Protein 6IDX (pdb70)

B-factor: mean 27.57, std 10.74, range [12.4, 94.21]

Sequence (526 aa):
SDIVKVAIEWPGANAQLLEIDQKRPLASIIKEVCDGWSLPNPEYYTLRYADGPQLYITEQTRSDIKNGTILQLAISPSRAARQLMERTQSSNMETRLDAMKELAKLSADVTFATEFINMDGIIVLTRLVESGTKLLSHYSEMLAFTLTAFLELMDHGIVSWDMVSITFIKQIAGYVSQPMVDVSILQRSLAILESMVLNSQSLYQKIAEEITVGQLISHLQVSNQEIQTYAIALINALFLKAPEDKRQDMANAFAQKHLRSIILNHVIRGNRPIKTEMAHQLYVLQVLTFNLLEERMMTKMDPNDQAQRDIIFELRRIAFDAETEKRKAMYTKDYKMLGFTNHINPAMDFTQTPPGMLALDNMLYLAKVHQDTYIRIVLENSSREDKHECPFGRSAIELTKMLCEILQVGELPNEGRNDYHPMFFTHDRAFEELFGICIQLLNKTWKEMRATAEDFNKVMQVVREQITRALPSKPNSLDQFKSKLRSLSYSEILRLRQSERRKSRYAELDFEKIMHTRKRHQDMFQ

GO terms:
  GO:0005829 cytosol (C, IDA)
  GO:0016020 membrane (C, IDA)
  GO:0060326 cell chemotaxis (P, IMP)
  GO:0005515 protein binding (F, IPI)
  GO:0030971 receptor tyrosine kinase binding (F, IPI)
  GO:0005829 cytosol (C, TAS)

Structure (mmCIF, N/CA/C/O backbone):
data_6IDX
#
_entry.id   6IDX
#
_cell.length_a   92.869
_cell.length_b   92.869
_cell.length_c   130.762
_cell.angle_alpha   90.000
_cell.angle_beta   90.000
_cell.angle_gamma   120.000
#
_symmetry.space_group_name_H-M   'P 31 2 1'
#
loop_
_entity.id
_entity.type
_entity.pdbx_description
1 polymer 'Engulfment and cell motility protein 2'
2 polymer 'Adhesion G protein-coupled receptor B1'
3 water water
#
loop_
_atom_site.group_PDB
_atom_site.id
_atom_site.type_symbol
_atom_site.label_atom_id
_atom_site.label_alt_id
_atom_site.label_comp_id
_atom_site.label_asym_id
_atom_site.label_entity_id
_atom_site.label_seq_id
_atom_site.pdbx_PDB_ins_code
_atom_site.Cartn_x
_atom_site.Cartn_y
_atom_site.Cartn_z
_atom_site.occupancy
_atom_site.B_iso_or_equiv
_atom_site.auth_seq_id
_atom_site.auth_comp_id
_atom_site.auth_asym_id
_atom_site.auth_atom_id
_atom_site.pdbx_PDB_model_num
ATOM 1 N N . SER A 1 9 ? -41.946 66.261 0.478 1.00 58.07 5 SER A N 1
ATOM 2 C CA . SER A 1 9 ? -42.523 65.845 1.756 1.00 60.13 5 SER A CA 1
ATOM 3 C C . SER A 1 9 ? -42.523 64.325 1.938 1.00 59.61 5 SER A C 1
ATOM 4 O O . SER A 1 9 ? -42.155 63.821 3.003 1.00 61.54 5 SER A O 1
ATOM 7 N N . ASP A 1 10 ? -42.951 63.599 0.907 1.00 55.74 6 ASP A N 1
ATOM 8 C CA . ASP A 1 10 ? -42.968 62.137 0.949 1.00 53.24 6 ASP A CA 1
ATOM 9 C C . ASP A 1 10 ? -41.816 61.570 0.108 1.00 49.94 6 ASP A C 1
ATOM 10 O O . ASP A 1 10 ? -41.942 61.388 -1.109 1.00 47.52 6 ASP A O 1
ATOM 15 N N . ILE A 1 11 ? -40.698 61.290 0.775 1.00 49.29 7 ILE A N 1
ATOM 16 C CA . ILE A 1 11 ? -39.450 60.968 0.088 1.00 49.83 7 ILE A CA 1
ATOM 17 C C . ILE A 1 11 ? -38.957 59.561 0.435 1.00 49.10 7 ILE A C 1
ATOM 18 O O . ILE A 1 11 ? -39.209 59.042 1.524 1.00 49.43 7 ILE A O 1
ATOM 23 N N . VAL A 1 12 ? -38.280 58.929 -0.515 1.00 47.72 8 VAL A N 1
ATOM 24 C CA . VAL A 1 12 ? -37.588 57.679 -0.232 1.00 46.47 8 VAL A CA 1
ATOM 25 C C . VAL A 1 12 ? -36.228 57.709 -0.925 1.00 44.59 8 VAL A C 1
ATOM 26 O O . VAL A 1 12 ? -36.128 58.040 -2.119 1.00 42.22 8 VAL A O 1
ATOM 30 N N . LYS A 1 13 ? -35.187 57.405 -0.150 1.00 42.44 9 LYS A N 1
ATOM 31 C CA . LYS A 1 13 ? -33.811 57.435 -0.635 1.00 40.42 9 LYS A CA 1
ATOM 32 C C . LYS A 1 13 ? -33.443 56.071 -1.205 1.00 35.70 9 LYS A C 1
ATOM 33 O O . LYS A 1 13 ? -33.551 55.054 -0.522 1.00 33.76 9 LYS A O 1
ATOM 35 N N . VAL A 1 14 ? -33.043 56.047 -2.474 1.00 34.84 10 VAL A N 1
ATOM 36 C CA . VAL A 1 14 ? -32.682 54.789 -3.108 1.00 30.80 10 VAL A CA 1
ATOM 37 C C . VAL A 1 14 ? -31.429 54.948 -3.944 1.00 22.34 10 VAL A C 1
ATOM 38 O O . VAL A 1 14 ? -31.082 56.038 -4.372 1.00 25.77 10 VAL A O 1
ATOM 42 N N . ALA A 1 15 ? -30.782 53.831 -4.211 1.00 26.59 11 ALA A N 1
ATOM 43 C CA . ALA A 1 15 ? -29.754 53.820 -5.234 1.00 23.67 11 ALA A CA 1
ATOM 44 C C . ALA A 1 15 ? -30.293 53.018 -6.418 1.00 20.75 11 ALA A C 1
ATOM 45 O O . ALA A 1 15 ? -30.883 51.957 -6.219 1.00 25.99 11 ALA A O 1
ATOM 47 N N . ILE A 1 16 ? -30.091 53.523 -7.626 1.00 21.13 12 ILE A N 1
ATOM 48 C CA . ILE A 1 16 ? -30.529 52.805 -8.825 1.00 20.35 12 ILE A CA 1
ATOM 49 C C . ILE A 1 16 ? -29.309 52.374 -9.632 1.00 19.79 12 ILE A C 1
ATOM 50 O O . ILE A 1 16 ? -28.424 53.180 -9.913 1.00 20.87 12 ILE A O 1
ATOM 55 N N . GLU A 1 17 ? -29.253 51.082 -9.942 1.00 20.41 13 GLU A N 1
ATOM 56 C CA . GLU A 1 17 ? -28.063 50.493 -10.571 1.00 19.26 13 GLU A CA 1
ATOM 57 C C . GLU A 1 17 ? -28.348 49.974 -11.965 1.00 20.70 13 GLU A C 1
ATOM 58 O O . GLU A 1 17 ? -29.492 49.656 -12.312 1.00 20.40 13 GLU A O 1
ATOM 64 N N . TRP A 1 18 ? -27.276 49.884 -12.745 1.00 19.53 14 TRP A N 1
ATOM 65 C CA . TRP A 1 18 ? -27.344 49.464 -14.148 1.00 20.55 14 TRP A CA 1
ATOM 66 C C . TRP A 1 18 ? -26.008 48.855 -14.457 1.00 22.51 14 TRP A C 1
ATOM 67 O O . TRP A 1 18 ? -24.985 49.444 -14.101 1.00 23.06 14 TRP A O 1
ATOM 78 N N . PRO A 1 19 ? -25.994 47.662 -15.083 1.00 23.95 15 PRO A N 1
ATOM 79 C CA . PRO A 1 19 ? -24.689 47.035 -15.336 1.00 23.39 15 PRO A CA 1
ATOM 80 C C . PRO A 1 19 ? -23.777 47.934 -16.168 1.00 21.33 15 PRO A C 1
ATOM 81 O O . PRO A 1 19 ? -24.207 48.520 -17.165 1.00 22.55 15 PRO A O 1
ATOM 85 N N . GLY A 1 20 ? -22.523 48.066 -15.738 1.00 23.45 16 GLY A N 1
ATOM 86 C CA . GLY A 1 20 ? -21.561 48.895 -16.443 1.00 23.77 16 GLY A CA 1
ATOM 87 C C . GLY A 1 20 ? -21.541 50.348 -15.997 1.00 26.68 16 GLY A C 1
ATOM 88 O O . GLY A 1 20 ? -20.688 51.110 -16.415 1.00 28.13 16 GLY A O 1
ATOM 89 N N . ALA A 1 21 ? -22.481 50.725 -15.133 1.00 24.01 17 ALA A N 1
ATOM 90 C CA . ALA A 1 21 ? -22.611 52.114 -14.706 1.00 25.73 17 ALA A CA 1
ATOM 91 C C . ALA A 1 21 ? -22.399 52.227 -13.204 1.00 21.47 17 ALA A C 1
ATOM 92 O O . ALA A 1 21 ? -22.408 51.228 -12.491 1.00 21.34 17 ALA A O 1
ATOM 94 N N . ASN A 1 22 ? -22.197 53.455 -12.737 1.00 22.31 18 ASN A N 1
ATOM 95 C CA . ASN A 1 22 ? -22.230 53.736 -11.310 1.00 22.56 18 ASN A CA 1
ATOM 96 C C . ASN A 1 22 ? -23.646 54.126 -10.896 1.00 22.18 18 ASN A C 1
ATOM 97 O O . ASN A 1 22 ? -24.321 54.835 -11.651 1.00 24.03 18 ASN A O 1
ATOM 102 N N . ALA A 1 23 ? -24.057 53.692 -9.708 1.00 22.21 19 ALA A N 1
ATOM 103 C CA . ALA A 1 23 ? -25.412 53.936 -9.199 1.00 21.90 19 ALA A CA 1
ATOM 104 C C . ALA A 1 23 ? -25.750 55.419 -9.194 1.00 25.91 19 ALA A C 1
ATOM 105 O O . ALA A 1 23 ? -24.888 56.267 -8.979 1.00 23.22 19 ALA A O 1
ATOM 107 N N . GLN A 1 24 ? -27.017 55.718 -9.448 1.00 22.97 20 GLN A N 1
ATOM 108 C CA . GLN A 1 24 ? -27.528 57.055 -9.209 1.00 24.04 20 GLN A CA 1
ATOM 109 C C . GLN A 1 24 ? -28.223 57.017 -7.848 1.00 24.05 20 GLN A C 1
ATOM 110 O O . GLN A 1 24 ? -28.941 56.067 -7.521 1.00 22.91 20 GLN A O 1
ATOM 116 N N . LEU A 1 25 ? -27.971 58.040 -7.039 1.00 27.38 21 LEU A N 1
ATOM 117 C CA . LEU A 1 25 ? -28.617 58.157 -5.745 1.00 29.27 21 LEU A CA 1
ATOM 118 C C . LEU A 1 25 ? -29.729 59.175 -5.879 1.00 28.96 21 LEU A C 1
ATOM 119 O O . LEU A 1 25 ? -29.479 60.329 -6.212 1.00 30.28 21 LEU A O 1
ATOM 124 N N . LEU A 1 26 ? -30.959 58.726 -5.655 1.00 33.76 22 LEU A N 1
ATOM 125 C CA . LEU A 1 26 ? -32.128 59.572 -5.854 1.00 35.61 22 LEU A CA 1
ATOM 126 C C . LEU A 1 26 ? -32.908 59.713 -4.573 1.00 31.69 22 LEU A C 1
ATOM 127 O O . LEU A 1 26 ? -32.977 58.785 -3.772 1.00 30.32 22 LEU A O 1
ATOM 132 N N . GLU A 1 27 ? -33.476 60.899 -4.367 1.00 35.82 23 GLU A N 1
ATOM 133 C CA . GLU A 1 27 ? -34.493 61.057 -3.340 1.00 39.16 23 GLU A CA 1
ATOM 134 C C . GLU A 1 27 ? -35.819 61.088 -4.076 1.00 36.04 23 GLU A C 1
ATOM 135 O O . GLU A 1 27 ? -36.198 62.099 -4.662 1.00 37.75 23 GLU A O 1
ATOM 141 N N . ILE A 1 28 ? -36.487 59.946 -4.101 1.00 35.49 24 ILE A N 1
ATOM 142 C CA . ILE A 1 28 ? -37.684 59.803 -4.903 1.00 36.23 24 ILE A CA 1
ATOM 143 C C . ILE A 1 28 ? -38.895 60.434 -4.214 1.00 36.74 24 ILE A C 1
ATOM 144 O O . ILE A 1 28 ? -39.319 59.993 -3.136 1.00 34.67 24 ILE A O 1
ATOM 149 N N . ASP A 1 29 ? -39.413 61.490 -4.838 1.00 40.26 25 ASP A N 1
ATOM 150 C CA . ASP A 1 29 ? -40.686 62.079 -4.452 1.00 45.53 25 ASP A CA 1
ATOM 151 C C . ASP A 1 29 ? -41.776 61.094 -4.837 1.00 43.24 25 ASP A C 1
ATOM 152 O O . ASP A 1 29 ? -41.990 60.844 -6.022 1.00 42.41 25 ASP A O 1
ATOM 157 N N . GLN A 1 30 ? -42.471 60.543 -3.849 1.00 43.33 26 GLN A N 1
ATOM 158 C CA . GLN A 1 30 ? -43.470 59.521 -4.144 1.00 44.39 26 GLN A CA 1
ATOM 159 C C . GLN A 1 30 ? -44.709 60.088 -4.852 1.00 44.49 26 GLN A C 1
ATOM 160 O O . GLN A 1 30 ? -45.597 59.332 -5.246 1.00 44.39 26 GLN A O 1
ATOM 166 N N . LYS A 1 31 ? -44.749 61.406 -5.028 1.00 45.98 27 LYS A N 1
ATOM 167 C CA . LYS A 1 31 ? -45.777 62.043 -5.841 1.00 47.67 27 LYS A CA 1
ATOM 168 C C . LYS A 1 31 ? -45.409 62.037 -7.334 1.00 49.68 27 LYS A C 1
ATOM 169 O O . LYS A 1 31 ? -46.283 62.182 -8.190 1.00 51.77 27 LYS A O 1
ATOM 171 N N . ARG A 1 32 ? -44.122 61.878 -7.641 1.00 44.99 28 ARG A N 1
ATOM 172 C CA . ARG A 1 32 ? -43.659 61.869 -9.032 1.00 41.72 28 ARG A CA 1
ATOM 173 C C . ARG A 1 32 ? -44.005 60.549 -9.701 1.00 33.75 28 ARG A C 1
ATOM 174 O O . ARG A 1 32 ? -43.769 59.500 -9.134 1.00 33.40 28 ARG A O 1
ATOM 182 N N . PRO A 1 33 ? -44.560 60.597 -10.917 1.00 32.14 29 PRO A N 1
ATOM 183 C CA . PRO A 1 33 ? -44.780 59.352 -11.662 1.00 28.78 29 PRO A CA 1
ATOM 184 C C . PRO A 1 33 ? -43.481 58.560 -11.841 1.00 27.74 29 PRO A C 1
ATOM 185 O O . PRO A 1 33 ? -42.414 59.160 -11.994 1.00 26.97 29 PRO A O 1
ATOM 189 N N . LEU A 1 34 ? -43.569 57.236 -11.810 1.00 24.88 30 LEU A N 1
ATOM 190 C CA . LEU A 1 34 ? -42.384 56.410 -12.037 1.00 25.27 30 LEU A CA 1
ATOM 191 C C . LEU A 1 34 ? -41.757 56.721 -13.392 1.00 26.39 30 LEU A C 1
ATOM 192 O O . LEU A 1 34 ? -40.532 56.702 -13.537 1.00 24.48 30 LEU A O 1
ATOM 197 N N . ALA A 1 35 ? -42.593 57.024 -14.386 1.00 25.70 31 ALA A N 1
ATOM 198 C CA . ALA A 1 35 ? -42.082 57.341 -15.722 1.00 27.46 31 ALA A CA 1
ATOM 199 C C . ALA A 1 35 ? -41.126 58.533 -15.692 1.00 27.64 31 ALA A C 1
ATOM 200 O O . ALA A 1 35 ? -40.148 58.577 -16.446 1.00 26.45 31 ALA A O 1
ATOM 202 N N . SER A 1 36 ? -41.410 59.511 -14.837 1.00 27.93 32 SER A N 1
ATOM 203 C CA . SER A 1 36 ? -40.555 60.688 -14.740 1.00 28.67 32 SER A CA 1
ATOM 204 C C . SER A 1 36 ? -39.204 60.346 -14.113 1.00 28.12 32 SER A C 1
ATOM 205 O O . SER A 1 36 ? -38.151 60.842 -14.543 1.00 27.84 32 SER A O 1
ATOM 208 N N . ILE A 1 37 ? -39.260 59.500 -13.091 1.00 24.69 33 ILE A N 1
ATOM 209 C CA . ILE A 1 37 ? -38.076 59.025 -12.388 1.00 25.42 33 ILE A CA 1
ATOM 210 C C . ILE A 1 37 ? -37.200 58.243 -13.356 1.00 27.15 33 ILE A C 1
ATOM 211 O O . ILE A 1 37 ? -35.985 58.458 -13.432 1.00 25.50 33 ILE A O 1
ATOM 216 N N . ILE A 1 38 ? -37.827 57.335 -14.100 1.00 24.78 34 ILE A N 1
ATOM 217 C CA . ILE A 1 38 ? -37.103 56.488 -15.041 1.00 22.60 34 ILE A CA 1
ATOM 218 C C . ILE A 1 38 ? -36.481 57.328 -16.164 1.00 23.62 34 ILE A C 1
ATOM 219 O O . ILE A 1 38 ? -35.356 57.053 -16.604 1.00 22.29 34 ILE A O 1
ATOM 224 N N . LYS A 1 39 ? -37.181 58.366 -16.629 1.00 23.80 35 LYS A N 1
ATOM 225 C CA . LYS A 1 39 ? -36.575 59.216 -17.654 1.00 26.21 35 LYS A CA 1
ATOM 226 C C . LYS A 1 39 ? -35.346 59.937 -17.096 1.00 24.49 35 LYS A C 1
ATOM 227 O O . LYS A 1 39 ? -34.343 60.107 -17.796 1.00 25.75 35 LYS A O 1
ATOM 233 N N . GLU A 1 40 ? -35.422 60.345 -15.836 1.00 24.75 36 GLU A N 1
ATOM 234 C CA . GLU A 1 40 ? -34.292 61.004 -15.197 1.00 28.16 36 GLU A CA 1
ATOM 235 C C . GLU A 1 40 ? -33.092 60.073 -15.175 1.00 26.57 36 GLU A C 1
ATOM 236 O O . GLU A 1 40 ? -31.974 60.457 -15.533 1.00 25.75 36 GLU A O 1
ATOM 242 N N . VAL A 1 41 ? -33.350 58.839 -14.765 1.00 24.09 37 VAL A N 1
ATOM 243 C CA . VAL A 1 41 ? -32.305 57.849 -14.601 1.00 25.24 37 VAL A CA 1
ATOM 244 C C . VAL A 1 41 ? -31.662 57.510 -15.942 1.00 24.42 37 VAL A C 1
ATOM 245 O O . VAL A 1 41 ? -30.429 57.488 -16.076 1.00 23.22 37 VAL A O 1
ATOM 249 N N . CYS A 1 42 ? -32.504 57.264 -16.940 1.00 23.01 38 CYS A N 1
ATOM 250 C CA . CYS A 1 42 ? -32.011 56.997 -18.294 1.00 22.48 38 CYS A CA 1
ATOM 251 C C . CYS A 1 42 ? -31.169 58.149 -18.846 1.00 24.89 38 CYS A C 1
ATOM 252 O O . CYS A 1 42 ? -30.108 57.921 -19.429 1.00 26.73 38 CYS A 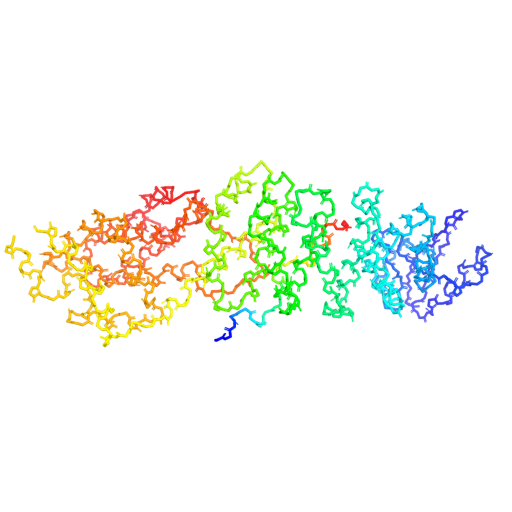O 1
ATOM 255 N N . ASP A 1 43 ? -31.635 59.380 -18.657 1.00 26.51 39 ASP A N 1
ATOM 256 C CA . ASP A 1 43 ? -30.888 60.551 -19.105 1.00 27.95 39 ASP A CA 1
ATOM 257 C C . ASP A 1 43 ? -29.516 60.586 -18.423 1.00 28.18 39 ASP A C 1
ATOM 258 O O . ASP A 1 43 ? -28.508 60.918 -19.060 1.00 29.62 39 ASP A O 1
ATOM 263 N N . GLY A 1 44 ? -29.484 60.227 -17.141 1.00 27.44 40 GLY A N 1
ATOM 264 C CA . GLY A 1 44 ? -28.249 60.196 -16.371 1.00 30.05 40 GLY A CA 1
ATOM 265 C C . GLY A 1 44 ? -27.199 59.267 -16.965 1.00 29.37 40 GLY A C 1
ATOM 266 O O . GLY A 1 44 ? -25.991 59.523 -16.886 1.00 29.45 40 GLY A O 1
ATOM 267 N N . TRP A 1 45 ? -27.666 58.190 -17.582 1.00 25.23 41 TRP A N 1
ATOM 268 C CA . TRP A 1 45 ? -26.777 57.211 -18.207 1.00 24.97 41 TRP A CA 1
ATOM 269 C C . TRP A 1 45 ? -26.821 57.246 -19.734 1.00 27.82 41 TRP A C 1
ATOM 270 O O . TRP A 1 45 ? -26.383 56.296 -20.385 1.00 32.80 41 TRP A O 1
ATOM 281 N N . SER A 1 46 ? -27.340 58.339 -20.292 1.00 25.90 42 SER A N 1
ATOM 282 C CA . SER A 1 46 ? -27.413 58.529 -21.745 1.00 27.57 42 SER A CA 1
ATOM 283 C C . SER A 1 46 ? -28.114 57.371 -22.453 1.00 29.47 42 SER A C 1
ATOM 284 O O . SER A 1 46 ? -27.720 56.971 -23.543 1.00 29.49 42 SER A O 1
ATOM 287 N N . LEU A 1 47 ? -29.157 56.827 -21.825 1.00 28.08 43 LEU A N 1
ATOM 288 C CA . LEU A 1 47 ? -29.960 55.771 -22.443 1.00 25.74 43 LEU A CA 1
ATOM 289 C C . LEU A 1 47 ? -31.197 56.349 -23.100 1.00 26.35 43 LEU A C 1
ATOM 290 O O . LEU A 1 47 ? -32.018 56.955 -22.429 1.00 26.78 43 LEU A O 1
ATOM 295 N N . PRO A 1 48 ? -31.341 56.164 -24.425 1.00 27.81 44 PRO A N 1
ATOM 296 C CA . PRO A 1 48 ? -32.557 56.636 -25.092 1.00 27.82 44 PRO A CA 1
ATOM 297 C C . PRO A 1 48 ? -33.759 55.734 -24.761 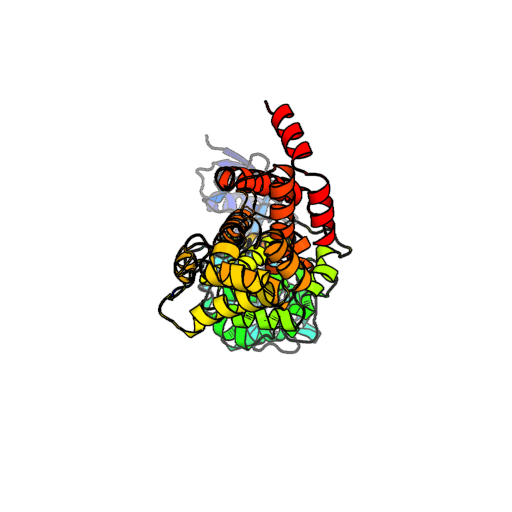1.00 25.76 44 PRO A C 1
ATOM 298 O O . PRO A 1 48 ? -33.573 54.640 -24.220 1.00 27.74 44 PRO A O 1
ATOM 302 N N . ASN A 1 49 ? -34.959 56.198 -25.096 1.00 27.12 45 ASN A N 1
ATOM 303 C CA . ASN A 1 49 ? -36.194 55.417 -24.951 1.00 27.11 45 ASN A CA 1
ATOM 304 C C . ASN A 1 49 ? -36.497 54.952 -23.514 1.00 25.56 45 ASN A C 1
ATOM 305 O O . ASN A 1 49 ? -36.634 53.754 -23.272 1.00 22.48 45 ASN A O 1
ATOM 310 N N . PRO A 1 50 ? -36.630 55.905 -22.576 1.00 25.27 46 PRO A N 1
ATOM 311 C CA . PRO A 1 50 ? -36.898 55.530 -21.180 1.00 22.96 46 PRO A CA 1
ATOM 312 C C . PRO A 1 50 ? -38.186 54.711 -21.031 1.00 22.51 46 PRO A C 1
ATOM 313 O O . PRO A 1 50 ? -38.273 53.878 -20.136 1.00 23.69 46 PRO A O 1
ATOM 317 N N . GLU A 1 51 ? -39.141 54.902 -21.943 1.00 23.72 47 GLU A N 1
ATOM 318 C CA . GLU A 1 51 ? -40.379 54.125 -21.902 1.00 26.03 47 GLU A CA 1
ATOM 319 C C . GLU A 1 51 ? -40.146 52.619 -22.087 1.00 24.93 47 GLU A C 1
ATOM 320 O O . GLU A 1 51 ? -41.044 51.808 -21.808 1.00 24.79 47 GLU A O 1
ATOM 326 N N . TYR A 1 52 ? -38.941 52.233 -22.525 1.00 24.12 48 TYR A N 1
ATOM 327 C CA . TYR A 1 52 ? -38.560 50.822 -22.661 1.00 21.84 48 TYR A CA 1
ATOM 328 C C . TYR A 1 52 ? -38.143 50.175 -21.326 1.00 20.65 48 TYR A C 1
ATOM 329 O O . TYR A 1 52 ? -37.902 48.957 -21.244 1.00 21.10 48 TYR A O 1
ATOM 338 N N . TYR A 1 53 ? -38.049 50.996 -20.284 1.00 22.53 49 TYR A N 1
ATOM 339 C CA . TYR A 1 53 ? -37.488 50.533 -19.018 1.00 17.68 49 TYR A CA 1
ATOM 340 C C . TYR A 1 53 ? -38.424 50.678 -17.844 1.00 18.17 49 TYR A C 1
ATOM 341 O O . TYR A 1 53 ? -39.400 51.434 -17.886 1.00 19.45 49 TYR A O 1
ATOM 350 N N . THR A 1 54 ? -38.086 49.976 -16.772 1.00 19.81 50 THR A N 1
ATOM 351 C CA . THR A 1 54 ? -38.827 50.058 -15.531 1.00 19.29 50 THR A CA 1
ATOM 352 C C . THR A 1 54 ? -37.843 49.870 -14.382 1.00 20.71 50 THR A C 1
ATOM 353 O O . THR A 1 54 ? -36.665 49.607 -14.614 1.00 23.28 50 THR A O 1
ATOM 357 N N . LEU A 1 55 ? -38.305 50.032 -13.153 1.00 17.00 51 LEU A N 1
ATOM 358 C CA . LEU A 1 55 ? -37.441 49.757 -12.006 1.00 17.02 51 LEU A CA 1
ATOM 359 C C . LEU A 1 55 ? -37.812 48.410 -11.407 1.00 16.58 51 LEU A C 1
ATOM 360 O O . LEU A 1 55 ? -38.963 47.996 -11.481 1.00 19.39 51 LEU A O 1
ATOM 365 N N . ARG A 1 56 ? -36.849 47.714 -10.807 1.00 16.47 52 ARG A N 1
ATOM 366 C CA . ARG A 1 56 ? -37.144 46.498 -10.068 1.00 17.09 52 ARG A CA 1
ATOM 367 C C . ARG A 1 56 ? -36.237 46.473 -8.840 1.00 20.11 52 ARG A C 1
ATOM 368 O O . ARG A 1 56 ? -35.235 47.195 -8.812 1.00 21.67 52 ARG A O 1
ATOM 376 N N . TYR A 1 57 ? -36.603 45.694 -7.826 1.00 23.12 53 TYR A N 1
ATOM 377 C CA . TYR A 1 57 ? -35.715 45.516 -6.676 1.00 26.29 53 TYR A CA 1
ATOM 378 C C . TYR A 1 57 ? -34.435 44.833 -7.139 1.00 28.13 53 TYR A C 1
ATOM 379 O O . TYR A 1 57 ? -34.494 43.949 -7.992 1.00 24.77 53 TYR A O 1
ATOM 388 N N . ALA A 1 58 ? -33.284 45.261 -6.607 1.00 29.28 54 ALA A N 1
ATOM 389 C CA . ALA A 1 58 ? -32.020 44.559 -6.868 1.00 28.64 54 ALA A CA 1
ATOM 390 C C . ALA A 1 58 ? -31.933 43.253 -6.082 1.00 33.99 54 ALA A C 1
ATOM 391 O O . ALA A 1 58 ? -31.368 42.270 -6.569 1.00 35.02 54 ALA A O 1
ATOM 393 N N . ASP A 1 59 ? -32.484 43.251 -4.867 1.00 35.55 55 ASP A N 1
ATOM 394 C CA . ASP A 1 59 ? -32.371 42.107 -3.958 1.00 41.61 55 ASP A CA 1
ATOM 395 C C . ASP A 1 59 ? -33.586 41.194 -4.003 1.00 41.80 55 ASP A C 1
ATOM 396 O O . ASP A 1 59 ? -34.585 41.510 -4.641 1.00 37.40 55 ASP A O 1
ATOM 401 N N . GLY A 1 60 ? -33.501 40.074 -3.286 1.00 43.64 56 GLY A N 1
ATOM 402 C CA . GLY A 1 60 ? -34.622 39.165 -3.137 1.00 43.18 56 GLY A CA 1
ATOM 403 C C . GLY A 1 60 ? -35.082 38.634 -4.476 1.00 43.12 56 GLY A C 1
ATOM 404 O O . GLY A 1 60 ? -34.264 38.392 -5.361 1.00 41.41 56 GLY A O 1
ATOM 405 N N . PRO A 1 61 ? -36.404 38.463 -4.639 1.00 45.94 57 PRO A N 1
ATOM 406 C CA . PRO A 1 61 ? -36.974 38.007 -5.912 1.00 44.61 57 PRO A CA 1
ATOM 407 C C . PRO A 1 61 ? -37.006 39.100 -6.990 1.00 42.97 57 PRO A C 1
ATOM 408 O O . PRO A 1 61 ? -37.582 38.869 -8.051 1.00 44.73 57 PRO A O 1
ATOM 412 N N . GLN A 1 62 ? -36.408 40.261 -6.720 1.00 40.54 58 GLN A N 1
ATOM 413 C CA . GLN A 1 62 ? -36.203 41.289 -7.757 1.00 37.08 58 GLN A CA 1
ATOM 414 C C . GLN A 1 62 ? -37.478 41.714 -8.493 1.00 31.56 58 GLN A C 1
ATOM 415 O O . GLN A 1 62 ? -37.490 41.848 -9.731 1.00 29.41 58 GLN A O 1
ATOM 421 N N . LEU A 1 63 ? -38.545 41.931 -7.737 1.00 28.10 59 LEU A N 1
ATOM 422 C CA . LEU A 1 63 ? -39.839 42.243 -8.341 1.00 24.69 59 LEU A CA 1
ATOM 423 C C . LEU A 1 63 ? -39.840 43.579 -9.067 1.00 20.27 59 LEU A C 1
ATOM 424 O O . LEU A 1 63 ? -39.160 44.528 -8.667 1.00 22.30 59 LEU A O 1
ATOM 429 N N . TYR A 1 64 ? -40.659 43.663 -10.106 1.00 18.26 60 TYR A N 1
ATOM 430 C CA . TYR A 1 64 ? -40.900 44.939 -10.768 1.00 19.57 60 TYR A CA 1
ATOM 431 C C . TYR A 1 64 ? -41.628 45.938 -9.858 1.00 21.14 60 TYR A C 1
ATOM 432 O O . TYR A 1 64 ? -42.607 45.595 -9.195 1.00 22.58 60 TYR A O 1
ATOM 441 N N . ILE A 1 65 ? -41.168 47.180 -9.870 1.00 19.27 61 ILE A N 1
ATOM 442 C CA . ILE A 1 65 ? -41.822 48.259 -9.139 1.00 18.70 61 ILE A CA 1
ATOM 443 C C . ILE A 1 65 ? -42.998 48.840 -9.923 1.00 19.62 61 ILE A C 1
ATOM 444 O O . ILE A 1 65 ? -42.833 49.273 -11.069 1.00 20.93 61 ILE A O 1
ATOM 449 N N . THR A 1 66 ? -44.181 48.853 -9.310 1.00 19.34 62 THR A N 1
ATOM 450 C CA . THR A 1 66 ? -45.319 49.544 -9.905 1.00 22.49 62 THR A CA 1
ATOM 451 C C . THR A 1 66 ? -45.758 50.707 -9.035 1.00 24.15 62 THR A C 1
ATOM 452 O O . THR A 1 66 ? -45.261 50.884 -7.922 1.00 24.31 62 THR A O 1
ATOM 456 N N . GLU A 1 67 ? -46.703 51.487 -9.543 1.00 22.77 63 GLU A N 1
ATOM 457 C CA . GLU A 1 67 ? -47.197 52.642 -8.801 1.00 26.41 63 GLU A CA 1
ATOM 458 C C . GLU A 1 67 ? -47.824 52.192 -7.492 1.00 29.60 63 GLU A C 1
ATOM 459 O O . GLU A 1 67 ? -47.990 52.996 -6.575 1.00 35.86 63 GLU A O 1
ATOM 465 N N . GLN A 1 68 ? -48.153 50.905 -7.395 1.00 29.52 64 GLN A N 1
ATOM 466 C CA . GLN A 1 68 ? -48.563 50.299 -6.131 1.00 37.35 64 GLN A CA 1
ATOM 467 C C . GLN A 1 68 ? -47.372 50.010 -5.208 1.00 39.26 64 GLN A C 1
ATOM 468 O O . GLN A 1 68 ? -47.224 50.627 -4.148 1.00 41.69 64 GLN A O 1
ATOM 474 N N . THR A 1 69 ? -46.525 49.077 -5.624 1.00 34.85 65 THR A N 1
ATOM 475 C CA . THR A 1 69 ? -45.490 48.537 -4.746 1.00 32.64 65 THR A CA 1
ATOM 476 C C . THR A 1 69 ? -44.372 49.526 -4.422 1.00 30.04 65 THR A C 1
ATOM 477 O O . THR A 1 69 ? -43.575 49.280 -3.513 1.00 34.76 65 THR A O 1
ATOM 481 N N . ARG A 1 70 ? -44.297 50.632 -5.155 1.00 27.01 66 ARG A N 1
ATOM 482 C CA . ARG A 1 70 ? -43.295 51.657 -4.842 1.00 26.17 66 ARG A CA 1
ATOM 483 C C . ARG A 1 70 ? -43.462 52.160 -3.412 1.00 31.26 66 ARG A C 1
ATOM 484 O O . ARG A 1 70 ? -42.502 52.612 -2.792 1.00 29.02 66 ARG A O 1
ATOM 492 N N . SER A 1 71 ? -44.688 52.079 -2.897 1.00 34.76 67 SER A N 1
ATOM 493 C CA . SER A 1 71 ? -44.978 52.514 -1.540 1.00 38.05 67 SER A CA 1
ATOM 494 C C . SER A 1 71 ? -44.247 51.673 -0.492 1.00 38.91 67 SER A C 1
ATOM 495 O O . SER A 1 71 ? -44.047 52.120 0.631 1.00 42.70 67 SER A O 1
ATOM 498 N N . ASP A 1 72 ? -43.845 50.466 -0.862 1.00 38.54 68 ASP A N 1
ATOM 499 C CA . ASP A 1 72 ? -43.196 49.551 0.078 1.00 42.62 68 ASP A CA 1
ATOM 500 C C . ASP A 1 72 ? -41.679 49.718 0.124 1.00 39.70 68 ASP A C 1
ATOM 501 O O . ASP A 1 72 ? -41.019 49.142 0.981 1.00 39.21 68 ASP A O 1
ATOM 506 N N . ILE A 1 73 ? -41.134 50.495 -0.805 1.00 34.47 69 ILE A N 1
ATOM 507 C CA . ILE A 1 73 ? -39.699 50.731 -0.872 1.00 32.54 69 ILE A CA 1
ATOM 508 C C . ILE A 1 73 ? -39.171 51.428 0.382 1.00 33.65 69 ILE A C 1
ATOM 509 O O . ILE A 1 73 ? -39.618 52.522 0.715 1.00 32.27 69 ILE A O 1
ATOM 514 N N . LYS A 1 74 ? -38.210 50.792 1.047 1.00 38.59 70 LYS A N 1
ATOM 515 C CA . LYS A 1 74 ? -37.592 51.344 2.255 1.00 41.10 70 LYS A CA 1
ATOM 516 C C . LYS A 1 74 ? -36.369 52.197 1.925 1.00 41.39 70 LYS A C 1
ATOM 517 O O . LYS A 1 74 ? -35.699 51.963 0.917 1.00 42.88 70 LYS A O 1
ATOM 523 N N . ASN A 1 75 ? -36.085 53.192 2.763 1.00 39.63 71 ASN A N 1
ATOM 524 C CA . ASN A 1 75 ? -34.902 54.033 2.580 1.00 36.66 71 ASN A CA 1
ATOM 525 C C . ASN A 1 75 ? -33.624 53.193 2.475 1.00 35.99 71 ASN A C 1
ATOM 526 O O . ASN A 1 75 ? -33.457 52.215 3.206 1.00 37.06 71 ASN A O 1
ATOM 531 N N . GLY A 1 76 ? -32.752 53.555 1.534 1.00 36.78 72 GLY A N 1
ATOM 532 C CA . GLY A 1 76 ? -31.516 52.821 1.310 1.00 38.52 72 GLY A CA 1
ATOM 533 C C . GLY A 1 76 ? -31.626 51.601 0.404 1.00 37.88 72 GLY A C 1
ATOM 534 O O . GLY A 1 76 ? -30.642 50.894 0.175 1.00 38.56 72 GLY A O 1
ATOM 535 N N . THR A 1 77 ? -32.822 51.340 -0.116 1.00 31.96 73 THR A N 1
ATOM 536 C CA . THR A 1 77 ? -33.016 50.211 -1.014 1.00 28.48 73 THR A CA 1
ATOM 537 C C . THR A 1 77 ? -32.189 50.390 -2.279 1.00 23.00 73 THR A C 1
ATOM 538 O O . THR A 1 77 ? -32.049 51.510 -2.775 1.00 24.84 73 THR A O 1
ATOM 542 N N . ILE A 1 78 ? -31.626 49.294 -2.780 1.00 21.65 74 ILE A N 1
ATOM 543 C CA . ILE A 1 78 ? -30.958 49.320 -4.082 1.00 20.38 74 ILE A CA 1
ATOM 544 C C . ILE A 1 78 ? -31.931 48.766 -5.109 1.00 18.87 74 ILE A C 1
ATOM 545 O O . ILE A 1 78 ? -32.429 47.640 -4.956 1.00 22.78 74 ILE A O 1
ATOM 550 N N . LEU A 1 79 ? -32.201 49.571 -6.131 1.00 21.20 75 LEU A N 1
ATOM 551 C CA . LEU A 1 79 ? -33.072 49.167 -7.237 1.00 21.54 75 LEU A CA 1
ATOM 552 C C . LEU A 1 79 ? -32.245 48.992 -8.482 1.00 22.38 75 LEU A C 1
ATOM 553 O O . LEU A 1 79 ? -31.142 49.505 -8.570 1.00 22.10 75 LEU A O 1
ATOM 558 N N . GLN A 1 80 ? -32.801 48.308 -9.467 1.00 18.36 76 GLN A N 1
ATOM 559 C CA . GLN A 1 80 ? -32.120 48.217 -10.740 1.00 18.27 76 GLN A CA 1
ATOM 560 C C . GLN A 1 80 ? -33.010 48.745 -11.827 1.00 18.71 76 GLN A C 1
ATOM 561 O O . GLN A 1 80 ? -34.216 48.519 -11.803 1.00 21.11 76 GLN A O 1
ATOM 567 N N . LEU A 1 81 ? -32.415 49.449 -12.775 1.00 17.39 77 LEU A N 1
ATOM 568 C CA . LEU A 1 81 ? -33.095 49.738 -14.024 1.00 17.23 77 LEU A CA 1
ATOM 569 C C . LEU A 1 81 ? -33.159 48.442 -14.840 1.00 22.92 77 LEU A C 1
ATOM 570 O O . LEU A 1 81 ? -32.183 47.676 -14.903 1.00 20.62 77 LEU A O 1
ATOM 575 N N . ALA A 1 82 ? -34.309 48.171 -15.443 1.00 18.00 78 ALA A N 1
ATOM 576 C CA . ALA A 1 82 ? -34.466 46.910 -16.175 1.00 18.40 78 ALA A CA 1
ATOM 577 C C . ALA A 1 82 ? -35.369 47.109 -17.387 1.00 18.55 78 ALA A C 1
ATOM 578 O O . ALA A 1 82 ? -36.120 48.066 -17.463 1.00 18.25 78 ALA A O 1
ATOM 580 N N . ILE A 1 83 ? -35.276 46.186 -18.337 1.00 20.49 79 ILE A N 1
ATOM 581 C CA . ILE A 1 83 ? -36.260 46.128 -19.426 1.00 17.89 79 ILE A CA 1
ATOM 582 C C . ILE A 1 83 ? -37.676 46.026 -18.850 1.00 15.97 79 ILE A C 1
ATOM 583 O O . ILE A 1 83 ? -37.898 45.284 -17.882 1.00 17.94 79 ILE A O 1
ATOM 588 N N . SER A 1 84 ? -38.629 46.759 -19.423 1.00 16.45 80 SER A N 1
ATOM 589 C CA . SER A 1 84 ? -39.995 46.793 -18.892 1.00 18.29 80 SER A CA 1
ATOM 590 C C . SER A 1 84 ? -40.621 45.404 -18.982 1.00 19.82 80 SER A C 1
ATOM 591 O O . SER A 1 84 ? -40.213 44.596 -19.826 1.00 20.06 80 SER A O 1
ATOM 594 N N . PRO A 1 85 ? -41.621 45.123 -18.138 1.00 18.96 81 PRO A N 1
ATOM 595 C CA . PRO A 1 85 ? -42.236 43.789 -18.153 1.00 20.29 81 PRO A CA 1
ATOM 596 C C . PRO A 1 85 ? -42.882 43.499 -19.516 1.00 19.17 81 PRO A C 1
ATOM 597 O O . PRO A 1 85 ? -42.839 42.368 -19.986 1.00 18.04 81 PRO A O 1
ATOM 601 N N . SER A 1 86 ? -43.483 44.512 -20.115 1.00 18.12 82 SER A N 1
ATOM 602 C CA . SER A 1 86 ? -44.134 44.341 -21.420 1.00 17.75 82 SER A CA 1
ATOM 603 C C . SER A 1 86 ? -43.103 44.002 -22.487 1.00 18.54 82 SER A C 1
ATOM 604 O O . SER A 1 86 ? -43.308 43.074 -23.280 1.00 18.88 82 SER A O 1
ATOM 607 N N . ARG A 1 87 ? -41.983 44.722 -22.525 1.00 17.71 83 ARG A N 1
ATOM 608 C CA . ARG A 1 87 ? -40.969 44.391 -23.525 1.00 19.97 83 ARG A CA 1
ATOM 609 C C . ARG A 1 87 ? -40.319 43.045 -23.230 1.00 17.12 83 ARG A C 1
ATOM 610 O O . ARG A 1 87 ? -40.019 42.270 -24.139 1.00 17.47 83 ARG A O 1
ATOM 618 N N . ALA A 1 88 ? -40.089 42.744 -21.951 1.00 16.14 84 ALA A N 1
ATOM 619 C CA . ALA A 1 88 ? -39.515 41.456 -21.610 1.00 16.39 84 ALA A CA 1
ATOM 620 C C . ALA A 1 88 ? -40.431 40.30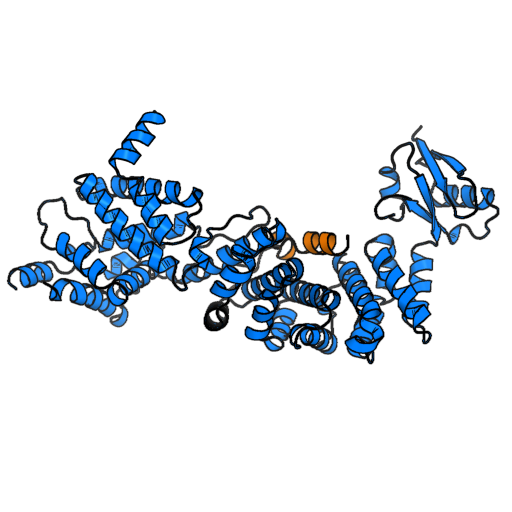7 -22.034 1.00 16.04 84 ALA A C 1
ATOM 621 O O . ALA A 1 88 ? -39.952 39.284 -22.546 1.00 16.85 84 ALA A O 1
ATOM 623 N N . ALA A 1 89 ? -41.737 40.480 -21.827 1.00 16.14 85 ALA A N 1
ATOM 624 C CA . ALA A 1 89 ? -42.698 39.435 -22.188 1.00 16.30 85 ALA A CA 1
ATOM 625 C C . ALA A 1 89 ? -42.708 39.240 -23.707 1.00 16.86 85 ALA A C 1
ATOM 626 O O . ALA A 1 89 ? -42.731 38.094 -24.171 1.00 16.98 85 ALA A O 1
ATOM 628 N N . ARG A 1 90 ? -42.677 40.328 -24.469 1.00 17.06 86 ARG A N 1
ATOM 629 C CA . ARG A 1 90 ? -42.657 40.223 -25.945 1.00 17.60 86 ARG A CA 1
ATOM 630 C C . ARG A 1 90 ? -41.367 39.553 -26.410 1.00 20.43 86 ARG A C 1
ATOM 631 O O . ARG A 1 90 ? -41.391 38.713 -27.301 1.00 18.01 86 ARG A O 1
ATOM 639 N N . GLN A 1 91 ? -40.233 39.943 -25.831 1.00 17.24 87 GLN A N 1
ATOM 640 C CA . GLN A 1 91 ? -38.968 39.308 -26.195 1.00 17.30 87 GLN A CA 1
ATOM 641 C C . GLN A 1 91 ? -39.013 37.807 -25.913 1.00 17.85 87 GLN A C 1
ATOM 642 O O . GLN A 1 91 ? -38.557 37.018 -26.718 1.00 19.26 87 GLN A O 1
ATOM 648 N N . LEU A 1 92 ? -39.564 37.409 -24.766 1.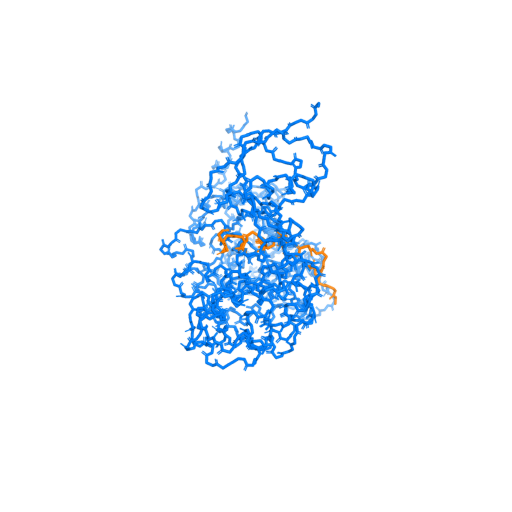00 16.94 88 LEU A N 1
ATOM 649 C CA . LEU A 1 92 ? -39.603 35.988 -24.424 1.00 17.23 88 LEU A CA 1
ATOM 650 C C . LEU A 1 92 ? -40.636 35.230 -25.261 1.00 18.06 88 LEU A C 1
ATOM 651 O O . LEU A 1 92 ? -40.429 34.055 -25.527 1.00 17.69 88 LEU A O 1
ATOM 656 N N . MET A 1 93 ? -41.721 35.890 -25.682 1.00 17.62 89 MET A N 1
ATOM 657 C CA . MET A 1 93 ? -42.652 35.260 -26.641 1.00 18.24 89 MET A CA 1
ATOM 658 C C . MET A 1 93 ? -41.880 34.841 -27.884 1.00 20.89 89 MET A C 1
ATOM 659 O O . MET A 1 93 ? -42.064 33.745 -28.409 1.00 20.35 89 MET A O 1
ATOM 664 N N . GLU A 1 94 ? -41.009 35.724 -28.347 1.00 18.77 90 GLU A N 1
ATOM 665 C CA . GLU A 1 94 ? -40.192 35.377 -29.521 1.00 19.33 90 GLU A CA 1
ATOM 666 C C . GLU A 1 94 ? -39.174 34.280 -29.212 1.00 20.58 90 GLU A C 1
ATOM 667 O O . GLU A 1 94 ? -39.097 33.272 -29.928 1.00 20.96 90 GLU A O 1
ATOM 673 N N . ARG A 1 95 ? -38.401 34.464 -28.147 1.00 18.73 91 ARG A N 1
ATOM 674 C CA . ARG A 1 95 ? -37.218 33.631 -27.909 1.00 18.79 91 ARG A CA 1
ATOM 675 C C . ARG A 1 95 ? -37.526 32.231 -27.403 1.00 19.53 91 ARG A C 1
ATOM 676 O O . ARG A 1 95 ? -36.784 31.291 -27.697 1.00 20.79 91 ARG A O 1
ATOM 684 N N . THR A 1 96 ? -38.616 32.073 -26.649 1.00 18.93 92 THR A N 1
ATOM 685 C CA . THR A 1 96 ? -39.013 30.745 -26.180 1.00 19.55 92 THR A CA 1
ATOM 686 C C . THR A 1 96 ? -39.491 29.885 -27.355 1.00 21.08 92 THR A C 1
ATOM 687 O O . THR A 1 96 ? -39.697 28.683 -27.191 1.00 24.19 92 THR A O 1
ATOM 691 N N . GLN A 1 97 ? -39.660 30.498 -28.530 1.00 19.93 93 GLN A N 1
ATOM 692 C CA . GLN A 1 97 ? -40.091 29.754 -29.713 1.00 20.84 93 GLN A CA 1
ATOM 693 C C . GLN A 1 97 ? -39.021 29.704 -30.778 1.00 22.61 93 GLN A C 1
ATOM 694 O O . GLN A 1 97 ? -39.281 29.331 -31.935 1.00 26.68 93 GLN A O 1
ATOM 700 N N . SER A 1 98 ? -37.817 30.100 -30.399 1.00 21.22 94 SER A N 1
ATOM 701 C CA . SER A 1 98 ? -36.691 30.081 -31.335 1.00 24.22 94 SER A CA 1
ATOM 702 C C . SER A 1 98 ? -36.389 28.679 -31.856 1.00 25.46 94 SER A C 1
ATOM 703 O O . SER A 1 98 ? -36.547 27.686 -31.144 1.00 28.06 94 SER A O 1
ATOM 706 N N . SER A 1 99 ? -35.919 28.607 -33.093 1.00 28.56 95 SER A N 1
ATOM 707 C CA . SER A 1 99 ? -35.454 27.335 -33.639 1.00 31.06 95 SER A CA 1
ATOM 708 C C . SER A 1 99 ? -34.033 27.033 -33.156 1.00 30.70 95 SER A C 1
ATOM 709 O O . SER A 1 99 ? -33.516 25.938 -33.360 1.00 29.94 95 SER A O 1
ATOM 712 N N . ASN A 1 100 ? -33.399 28.031 -32.551 1.00 28.17 96 ASN A N 1
ATOM 713 C CA . ASN A 1 100 ? -32.077 27.881 -31.958 1.00 29.10 96 ASN A CA 1
ATOM 714 C C . ASN A 1 100 ? -32.294 27.321 -30.578 1.00 29.93 96 ASN A C 1
ATOM 715 O O . ASN A 1 100 ? -32.913 27.993 -29.760 1.00 25.84 96 ASN A O 1
ATOM 720 N N . MET A 1 101 ? -31.822 26.104 -30.307 1.00 28.83 97 MET A N 1
ATOM 721 C CA . MET A 1 101 ? -32.183 25.441 -29.057 1.00 29.43 97 MET A CA 1
ATOM 722 C C . MET A 1 101 ? -31.499 26.083 -27.856 1.00 28.95 97 MET A C 1
ATOM 723 O O . MET A 1 101 ? -32.018 26.022 -26.743 1.00 28.96 97 MET A O 1
ATOM 728 N N . GLU A 1 102 ? -30.351 26.719 -28.060 1.00 28.51 98 GLU A N 1
ATOM 729 C CA . GLU A 1 102 ? -29.738 27.425 -26.939 1.00 30.80 98 GLU A CA 1
ATOM 730 C C . GLU A 1 102 ? -30.510 28.704 -26.613 1.00 28.05 98 GLU A C 1
ATOM 731 O O . GLU A 1 102 ? -30.690 29.053 -25.434 1.00 26.94 98 GLU A O 1
ATOM 737 N N . THR A 1 103 ? -30.973 29.387 -27.651 1.00 25.40 99 THR A N 1
ATOM 738 C CA . THR A 1 103 ? -31.816 30.566 -27.461 1.00 25.11 99 THR A CA 1
ATOM 739 C C . THR A 1 103 ? -33.074 30.168 -26.701 1.00 22.21 99 THR A C 1
ATOM 740 O O . THR A 1 103 ? -33.477 30.851 -25.767 1.00 21.12 99 THR A O 1
ATOM 744 N N . ARG A 1 104 ? -33.691 29.066 -27.109 1.00 20.05 100 ARG A N 1
ATOM 745 C CA . ARG A 1 104 ? -34.914 28.591 -26.463 1.00 20.87 100 ARG A CA 1
ATOM 746 C C . ARG A 1 104 ? -34.682 28.228 -24.990 1.00 21.77 100 ARG A C 1
ATOM 747 O O . ARG A 1 104 ? -35.478 28.578 -24.109 1.00 20.91 100 ARG A O 1
ATOM 755 N N . LEU A 1 105 ? -33.588 27.517 -24.726 1.00 21.74 101 LEU A N 1
ATOM 756 C CA . LEU A 1 105 ? -33.259 27.138 -23.363 1.00 21.46 101 LEU A CA 1
ATOM 757 C C . LEU A 1 105 ? -33.046 28.364 -22.488 1.00 19.80 101 LEU A C 1
ATOM 758 O O . LEU A 1 105 ? -33.606 28.438 -21.371 1.00 19.27 101 LEU A O 1
ATOM 763 N N . ASP A 1 106 ? -32.256 29.325 -22.982 1.00 21.88 102 ASP A N 1
ATOM 764 C CA . ASP A 1 106 ? -31.962 30.561 -22.232 1.00 19.88 102 ASP A CA 1
ATOM 765 C C . ASP A 1 106 ? -33.242 31.334 -21.965 1.00 20.74 102 ASP A C 1
ATOM 766 O O . ASP A 1 106 ? -33.428 31.901 -20.882 1.00 20.53 102 ASP A O 1
ATOM 771 N N . ALA A 1 107 ? -34.112 31.378 -22.971 1.00 18.83 103 ALA A N 1
ATOM 772 C CA . ALA A 1 107 ? -35.394 32.084 -22.821 1.00 19.49 103 ALA A CA 1
ATOM 773 C C . ALA A 1 107 ? -36.298 31.429 -21.765 1.00 20.13 103 ALA A C 1
ATOM 774 O O . ALA A 1 107 ? -36.934 32.130 -20.942 1.00 18.47 103 ALA A O 1
ATOM 776 N N . MET A 1 108 ? -36.360 30.098 -21.778 1.00 18.32 104 MET A N 1
ATOM 777 C CA . MET A 1 108 ? -37.187 29.380 -20.832 1.00 17.88 104 MET A CA 1
ATOM 778 C C . MET A 1 108 ? -36.680 29.573 -19.399 1.00 16.40 104 MET A C 1
ATOM 779 O O . MET A 1 108 ? -37.468 29.654 -18.463 1.00 16.92 104 MET A O 1
ATOM 784 N N . LYS A 1 109 ? -35.360 29.591 -19.242 1.00 17.14 105 LYS A N 1
ATOM 785 C CA . LYS A 1 109 ? -34.745 29.883 -17.935 1.00 17.76 105 LYS A CA 1
ATOM 786 C C . LYS A 1 109 ? -35.184 31.249 -17.423 1.00 18.45 105 LYS A C 1
ATOM 787 O O . LYS A 1 109 ? -35.624 31.383 -16.264 1.00 19.05 105 LYS A O 1
ATOM 793 N N . GLU A 1 110 ? -35.101 32.261 -18.286 1.00 18.86 106 GLU A N 1
ATOM 794 C CA . GLU A 1 110 ? -35.498 33.608 -17.895 1.00 19.29 106 GLU A CA 1
ATOM 795 C C . GLU A 1 110 ? -37.000 33.672 -17.644 1.00 17.63 106 GLU A C 1
ATOM 796 O O . GLU A 1 110 ? -37.436 34.312 -16.705 1.00 19.11 106 GLU A O 1
ATOM 802 N N . LEU A 1 111 ? -37.785 32.974 -18.458 1.00 16.80 107 LEU A N 1
ATOM 803 C CA . LEU A 1 111 ? -39.234 32.944 -18.245 1.00 16.39 107 LEU A CA 1
ATOM 804 C C . LEU A 1 111 ? -39.596 32.316 -16.887 1.00 17.47 107 LEU A C 1
ATOM 805 O O . LEU A 1 111 ? -40.492 32.775 -16.202 1.00 18.90 107 LEU A O 1
ATOM 810 N N . ALA A 1 112 ? -38.895 31.253 -16.505 1.00 15.82 108 ALA A N 1
ATOM 811 C CA . ALA A 1 112 ? -39.157 30.611 -15.228 1.00 17.40 108 ALA A CA 1
ATOM 812 C C . ALA A 1 112 ? -38.855 31.606 -14.104 1.00 17.28 108 ALA A C 1
ATOM 813 O O . ALA A 1 112 ? -39.540 31.641 -13.084 1.00 20.13 108 ALA A O 1
ATOM 815 N N . LYS A 1 113 ? -37.828 32.427 -14.274 1.00 19.41 109 LYS A N 1
ATOM 816 C CA . LYS A 1 113 ? -37.533 33.426 -13.234 1.00 22.21 109 LYS A CA 1
ATOM 817 C C . LYS A 1 113 ? -38.606 34.511 -13.174 1.00 24.11 109 LYS A C 1
ATOM 818 O O . LYS A 1 113 ? -39.117 34.851 -12.093 1.00 24.37 109 LYS A O 1
ATOM 824 N N . LEU A 1 114 ? -38.971 35.050 -14.332 1.00 18.21 110 LEU A N 1
ATOM 825 C CA . LEU A 1 114 ? -39.825 36.240 -14.364 1.00 19.38 110 LEU A CA 1
ATOM 826 C C . LEU A 1 114 ? -41.287 35.910 -14.088 1.00 19.01 110 LEU A C 1
ATOM 827 O O . LEU A 1 114 ? -42.047 36.782 -13.679 1.00 18.40 110 LEU A O 1
ATOM 832 N N . SER A 1 115 ? -41.680 34.657 -14.306 1.00 17.04 111 SER A N 1
ATOM 833 C CA . SER A 1 115 ? -43.098 34.306 -14.232 1.00 15.57 111 SER A CA 1
ATOM 834 C C . SER A 1 115 ? -43.659 34.337 -12.808 1.00 14.23 111 SER A C 1
ATOM 835 O O . SER A 1 115 ? -44.866 34.343 -12.634 1.00 15.69 111 SER A O 1
ATOM 838 N N . ALA A 1 116 ? -42.778 34.354 -11.809 1.00 17.63 112 ALA A N 1
ATOM 839 C CA . ALA A 1 116 ? -43.252 34.484 -10.435 1.00 19.51 112 ALA A CA 1
ATOM 840 C C . ALA A 1 116 ? -43.746 35.903 -10.113 1.00 18.95 112 ALA A C 1
ATOM 841 O O . ALA A 1 116 ? -44.453 36.102 -9.122 1.00 19.74 112 ALA A O 1
ATOM 843 N N . ASP A 1 117 ? -43.368 36.870 -10.952 1.00 17.57 113 ASP A N 1
ATOM 844 C CA . ASP A 1 117 ? -43.705 38.281 -10.772 1.00 20.67 113 ASP A CA 1
ATOM 845 C C . ASP A 1 117 ? -45.025 38.549 -11.494 1.00 18.91 113 ASP A C 1
ATOM 846 O O . ASP A 1 117 ? -45.102 38.398 -12.720 1.00 18.60 113 ASP A O 1
ATOM 851 N N . VAL A 1 118 ? -46.081 38.921 -10.767 1.00 19.70 114 VAL A N 1
ATOM 852 C CA . VAL A 1 118 ? -47.400 39.057 -11.395 1.00 14.73 114 VAL A CA 1
ATOM 853 C C . VAL A 1 118 ? -47.425 40.170 -12.461 1.00 17.96 114 VAL A C 1
ATOM 854 O O . VAL A 1 118 ? -48.182 40.100 -13.428 1.00 19.22 114 VAL A O 1
ATOM 858 N N . THR A 1 119 ? -46.565 41.173 -12.288 1.00 19.20 115 THR A N 1
ATOM 859 C CA . THR A 1 119 ? -46.464 42.272 -13.244 1.00 22.60 115 THR A CA 1
ATOM 860 C C . THR A 1 119 ? -45.984 41.750 -14.609 1.00 23.68 115 THR A C 1
ATOM 861 O O . THR A 1 119 ? -46.545 42.071 -15.652 1.00 29.98 115 THR A O 1
ATOM 865 N N . PHE A 1 120 ? -44.979 40.890 -14.576 1.00 20.34 116 PHE A N 1
ATOM 866 C CA . PHE A 1 120 ? -44.547 40.232 -15.803 1.00 20.77 116 PHE A CA 1
ATOM 867 C C . PHE A 1 120 ? -45.589 39.212 -16.276 1.00 16.24 116 PHE A C 1
ATOM 868 O O . PHE A 1 120 ? -45.922 39.145 -17.456 1.00 15.96 116 PHE A O 1
ATOM 876 N N . ALA A 1 121 ? -46.069 38.379 -15.357 1.00 15.61 117 ALA A N 1
ATOM 877 C CA . ALA A 1 121 ? -46.952 37.271 -15.749 1.00 16.20 117 ALA A CA 1
ATOM 878 C C . ALA A 1 121 ? -48.186 37.742 -16.502 1.00 19.01 117 ALA A C 1
ATOM 879 O O . ALA A 1 121 ? -48.625 37.100 -17.449 1.00 17.22 117 ALA A O 1
ATOM 881 N N . THR A 1 122 ? -48.767 38.866 -16.084 1.00 16.02 118 THR A N 1
ATOM 882 C CA . THR A 1 122 ? -49.952 39.333 -16.758 1.00 16.39 118 THR A CA 1
ATOM 883 C C . THR A 1 122 ? -49.662 39.699 -18.208 1.00 16.73 118 THR A C 1
ATOM 884 O O . THR A 1 122 ? -50.471 39.400 -19.092 1.00 17.22 118 THR A O 1
ATOM 888 N N . GLU A 1 123 ? -48.509 40.323 -18.442 1.00 17.75 119 GLU A N 1
ATOM 889 C CA . GLU A 1 123 ? -48.132 40.684 -19.814 1.00 16.84 119 GLU A CA 1
ATOM 890 C C . GLU A 1 123 ? -48.020 39.441 -20.674 1.00 16.94 119 GLU A C 1
ATOM 891 O O . GLU A 1 123 ? -48.547 39.397 -21.803 1.00 17.48 119 GLU A O 1
ATOM 897 N N . PHE A 1 124 ? -47.301 38.465 -20.151 1.00 16.51 120 PHE A N 1
ATOM 898 C CA . PHE A 1 124 ? -47.035 37.240 -20.912 1.00 16.65 120 PHE A CA 1
ATOM 899 C C . PHE A 1 124 ? -48.328 36.459 -21.140 1.00 17.05 120 PHE A C 1
ATOM 900 O O . PHE A 1 124 ? -48.601 35.984 -22.243 1.00 17.56 120 PHE A O 1
ATOM 908 N N . ILE A 1 125 ? -49.137 36.337 -20.091 1.00 16.90 121 ILE A N 1
ATOM 909 C CA . ILE A 1 125 ? -50.399 35.612 -20.217 1.00 17.32 121 ILE A CA 1
ATOM 910 C C . ILE A 1 125 ? -51.331 36.242 -21.258 1.00 19.05 121 ILE A C 1
ATOM 911 O O . ILE A 1 125 ? -52.032 35.547 -21.984 1.00 18.63 121 ILE A O 1
ATOM 916 N N . ASN A 1 126 ? -51.307 37.572 -21.355 1.00 18.15 122 ASN A N 1
ATOM 917 C CA . ASN A 1 126 ? -52.193 38.297 -22.258 1.00 18.90 122 ASN A CA 1
ATOM 918 C C . ASN A 1 126 ? -51.821 38.149 -23.730 1.00 19.36 122 ASN A C 1
ATOM 919 O O . ASN A 1 126 ? -52.550 38.592 -24.618 1.00 22.64 122 ASN A O 1
ATOM 924 N N . MET A 1 127 ? -50.657 37.550 -23.985 1.00 19.00 123 MET A N 1
ATOM 925 C CA . MET A 1 127 ? -50.275 37.187 -25.346 1.00 19.48 123 MET A CA 1
ATOM 926 C C . MET A 1 127 ? -50.391 35.666 -25.582 1.00 19.69 123 MET A C 1
ATOM 927 O O . MET A 1 127 ? -49.774 35.144 -26.508 1.00 19.97 123 MET A O 1
ATOM 932 N N . ASP A 1 128 ? -51.225 34.999 -24.784 1.00 19.64 124 ASP A N 1
ATOM 933 C CA . ASP A 1 128 ? -51.390 33.546 -24.836 1.00 19.83 124 ASP A CA 1
ATOM 934 C C . ASP A 1 128 ? -50.070 32.839 -24.593 1.00 20.84 124 ASP A C 1
ATOM 935 O O . ASP A 1 128 ? -49.817 31.771 -25.166 1.00 21.31 124 ASP A O 1
ATOM 940 N N . GLY A 1 129 ? -49.220 33.451 -23.770 1.00 18.56 125 GLY A N 1
ATOM 941 C CA . GLY A 1 129 ? -47.950 32.856 -23.389 1.00 18.07 125 GLY A CA 1
ATOM 942 C C . GLY A 1 129 ? -48.058 31.473 -22.770 1.00 19.00 125 GLY A C 1
ATOM 943 O O . GLY A 1 129 ? -47.166 30.639 -22.946 1.00 20.19 125 GLY A O 1
ATOM 944 N N . ILE A 1 130 ? -49.152 31.194 -22.068 1.00 17.96 126 ILE A N 1
ATOM 945 C CA . ILE A 1 130 ? -49.309 29.891 -21.450 1.00 17.87 126 ILE A CA 1
ATOM 946 C C . ILE A 1 130 ? -49.452 28.837 -22.550 1.00 18.63 126 ILE A C 1
ATOM 947 O O . ILE A 1 130 ? -49.011 27.703 -22.391 1.00 19.95 126 ILE A O 1
ATOM 952 N N . ILE A 1 131 ? -50.070 29.212 -23.663 1.00 19.33 127 ILE A N 1
ATOM 953 C CA . ILE A 1 131 ? -50.255 28.275 -24.778 1.00 20.20 127 ILE A CA 1
ATOM 954 C C . ILE A 1 131 ? -48.942 27.943 -25.460 1.00 22.48 127 ILE A C 1
ATOM 955 O O . ILE A 1 131 ? -48.776 26.829 -25.986 1.00 23.42 127 ILE A O 1
ATOM 960 N N . VAL A 1 132 ? -48.010 28.895 -25.486 1.00 19.84 128 VAL A N 1
ATOM 961 C CA . VAL A 1 132 ? -46.668 28.573 -25.962 1.00 21.90 128 VAL A CA 1
ATOM 962 C C . VAL A 1 132 ? -46.134 27.388 -25.149 1.00 22.34 128 VAL A C 1
ATOM 963 O O . VAL A 1 132 ? -45.574 26.440 -25.710 1.00 22.01 128 VAL A O 1
ATOM 967 N N . LEU A 1 133 ? -46.333 27.421 -23.831 1.00 18.91 129 LEU A N 1
ATOM 968 C CA . LEU A 1 133 ? -45.782 26.370 -22.990 1.00 18.64 129 LEU A CA 1
ATOM 969 C C . LEU A 1 133 ? -46.544 25.052 -23.140 1.00 19.20 129 LEU A C 1
ATOM 970 O O . LEU A 1 133 ? -45.938 23.973 -23.210 1.00 20.22 129 LEU A O 1
ATOM 975 N N . THR A 1 134 ? -47.870 25.118 -23.166 1.00 19.44 130 THR A N 1
ATOM 976 C CA . THR A 1 134 ? -48.628 23.873 -23.272 1.00 20.03 130 THR A CA 1
ATOM 977 C C . THR A 1 134 ? -48.442 23.247 -24.655 1.00 21.04 130 THR A C 1
ATOM 978 O O . THR A 1 134 ? -48.380 22.026 -24.752 1.00 22.65 130 THR A O 1
ATOM 982 N N . ARG A 1 135 ? -48.352 24.060 -25.719 1.00 21.42 131 ARG A N 1
ATOM 983 C CA . ARG A 1 135 ? -48.116 23.514 -27.055 1.00 22.45 131 ARG A CA 1
ATOM 984 C C . ARG A 1 135 ? -46.763 22.805 -27.098 1.00 24.99 131 ARG A C 1
ATOM 985 O O . ARG A 1 135 ? -46.618 21.763 -27.730 1.00 25.29 131 ARG A O 1
ATOM 993 N N . LEU A 1 136 ? -45.773 23.375 -26.420 1.00 23.78 132 LEU A N 1
ATOM 994 C CA . LEU A 1 136 ? -44.441 22.764 -26.400 1.00 25.87 132 LEU A CA 1
ATOM 995 C C . LEU A 1 136 ? -44.467 21.393 -25.723 1.00 27.71 132 LEU A C 1
ATOM 996 O O . LEU A 1 136 ? -43.908 20.407 -26.233 1.00 27.14 132 LEU A O 1
ATOM 1001 N N . VAL A 1 137 ? -45.124 21.315 -24.574 1.00 22.58 133 VAL A N 1
ATOM 1002 C CA . VAL A 1 137 ? -45.285 20.032 -23.899 1.00 24.33 133 VAL A CA 1
ATOM 1003 C C . VAL A 1 137 ? -46.124 19.041 -24.717 1.00 27.79 133 VAL A C 1
ATOM 1004 O O . VAL A 1 137 ? -45.832 17.831 -24.766 1.00 26.37 133 VAL A O 1
ATOM 1008 N N . GLU A 1 138 ? -47.155 19.542 -25.383 1.00 24.80 134 GLU A N 1
ATOM 1009 C CA . GLU A 1 138 ? -48.024 18.658 -26.155 1.00 26.66 134 GLU A CA 1
ATOM 1010 C C . GLU A 1 138 ? -47.301 18.018 -27.327 1.00 29.79 134 GLU A C 1
ATOM 1011 O O . GLU A 1 138 ? -47.557 16.856 -27.671 1.00 33.23 134 GLU A O 1
ATOM 1017 N N . SER A 1 139 ? -46.402 18.763 -27.954 1.00 29.08 135 SER A N 1
ATOM 1018 C CA . SER A 1 139 ? -45.941 18.335 -29.268 1.00 35.05 135 SER A CA 1
ATOM 1019 C C . SER A 1 139 ? -44.436 18.451 -29.499 1.00 36.24 135 SER A C 1
ATOM 1020 O O . SER A 1 139 ? -43.932 18.021 -30.545 1.00 37.37 135 SER A O 1
ATOM 1023 N N . GLY A 1 140 ? -43.719 19.014 -28.533 1.00 35.53 136 GLY A N 1
ATOM 1024 C CA . GLY A 1 140 ? -42.270 19.104 -28.631 1.00 36.62 136 GLY A CA 1
ATOM 1025 C C . GLY A 1 140 ? -41.634 17.721 -28.697 1.00 35.97 136 GLY A C 1
ATOM 1026 O O . GLY A 1 140 ? -42.135 16.772 -28.094 1.00 35.60 136 GLY A O 1
ATOM 1027 N N . THR A 1 141 ? -40.530 17.605 -29.434 1.00 36.91 137 THR A N 1
ATOM 1028 C CA . THR A 1 141 ? -39.851 16.311 -29.560 1.00 40.36 137 THR A CA 1
ATOM 1029 C C . THR A 1 141 ? -38.644 16.175 -28.621 1.00 37.54 137 THR A C 1
ATOM 1030 O O . THR A 1 141 ? -38.027 17.177 -28.240 1.00 35.01 137 THR A O 1
ATOM 1034 N N . LYS A 1 142 ? -38.335 14.931 -28.248 1.00 37.64 138 LYS A N 1
ATOM 1035 C CA . LYS A 1 142 ? -37.149 14.593 -27.444 1.00 38.62 138 LYS A CA 1
ATOM 1036 C C . LYS A 1 142 ? -37.059 15.365 -26.124 1.00 38.43 138 LYS A C 1
ATOM 1037 O O . LYS A 1 142 ? -35.966 15.644 -25.632 1.00 38.51 138 LYS A O 1
ATOM 1039 N N . LEU A 1 143 ? -38.201 15.712 -25.546 1.00 35.64 139 LEU A N 1
ATOM 1040 C CA . LEU A 1 143 ? -38.192 16.601 -24.392 1.00 33.65 139 LEU A CA 1
ATOM 1041 C C . LEU A 1 143 ? -37.558 15.954 -23.176 1.00 35.83 139 LEU A C 1
ATOM 1042 O O . LEU A 1 143 ? -36.855 16.612 -22.426 1.00 37.79 139 LEU A O 1
ATOM 1047 N N . LEU A 1 144 ? -37.798 14.667 -22.970 1.00 34.96 140 LEU A N 1
ATOM 1048 C CA . LEU A 1 144 ? -37.260 14.043 -21.767 1.00 40.45 140 LEU A CA 1
ATOM 1049 C C . LEU A 1 144 ? -35.784 13.685 -21.973 1.00 41.46 140 LEU A C 1
ATOM 1050 O O . LEU A 1 144 ? -35.002 13.695 -21.021 1.00 45.21 140 LEU A O 1
ATOM 1055 N N . SER A 1 145 ? -35.409 13.389 -23.216 1.00 35.40 141 SER A N 1
ATOM 1056 C CA . SER A 1 145 ? -34.075 12.874 -23.495 1.00 36.39 141 SER A CA 1
ATOM 1057 C C . SER A 1 145 ? -33.080 13.999 -23.780 1.00 36.14 141 SER A C 1
ATOM 1058 O O . SER A 1 145 ? -32.054 14.109 -23.113 1.00 40.20 141 SER A O 1
ATOM 1061 N N . HIS A 1 146 ? -33.389 14.836 -24.761 1.00 32.14 142 HIS A N 1
ATOM 1062 C CA . HIS A 1 146 ? -32.481 15.911 -25.153 1.00 27.10 142 HIS A CA 1
ATOM 1063 C C . HIS A 1 146 ? -32.720 17.249 -24.465 1.00 26.64 142 HIS A C 1
ATOM 1064 O O . HIS A 1 146 ? -31.813 18.087 -24.415 1.00 27.97 142 HIS A O 1
ATOM 1071 N N . TYR A 1 147 ? -33.944 17.498 -24.007 1.00 24.93 143 TYR A N 1
ATOM 1072 C CA . TYR A 1 147 ? -34.279 18.848 -23.568 1.00 24.31 143 TYR A CA 1
ATOM 1073 C C . TYR A 1 147 ? -34.928 18.879 -22.179 1.00 24.61 143 TYR A C 1
ATOM 1074 O O . TYR A 1 147 ? -35.787 19.716 -21.906 1.00 27.58 143 TYR A O 1
ATOM 1083 N N . SER A 1 148 ? -34.484 17.984 -21.303 1.00 24.77 144 SER A N 1
ATOM 1084 C CA . SER A 1 148 ? -35.095 17.816 -19.990 1.00 27.51 144 SER A CA 1
ATOM 1085 C C . SER A 1 148 ? -34.911 19.047 -19.117 1.00 24.88 144 SER A C 1
ATOM 1086 O O . SER A 1 148 ? -35.760 19.378 -18.279 1.00 23.37 144 SER A O 1
ATOM 1089 N N . GLU A 1 149 ? -33.790 19.726 -19.286 1.00 23.50 145 GLU A N 1
ATOM 1090 C CA . GLU A 1 149 ? -33.582 20.953 -18.541 1.00 25.43 145 GLU A CA 1
ATOM 1091 C C . GLU A 1 149 ? -34.547 22.036 -19.030 1.00 25.82 145 GLU A C 1
ATOM 1092 O O . GLU A 1 149 ? -35.177 22.754 -18.234 1.00 24.32 145 GLU A O 1
ATOM 1098 N N . MET A 1 150 ? -34.665 22.154 -20.349 1.00 24.30 146 MET A N 1
ATOM 1099 C CA . MET A 1 150 ? -35.602 23.127 -20.912 1.00 23.68 146 MET A CA 1
ATOM 1100 C C . MET A 1 150 ? -37.022 22.791 -20.433 1.00 22.49 146 MET A C 1
ATOM 1101 O O . MET A 1 150 ? -37.780 23.697 -20.047 1.00 23.37 146 MET A O 1
ATOM 1106 N N . LEU A 1 151 ? -37.368 21.508 -20.440 1.00 22.48 147 LEU A N 1
ATOM 1107 C CA . LEU A 1 151 ? -38.706 21.067 -20.045 1.00 24.14 147 LEU A CA 1
ATOM 1108 C C . LEU A 1 151 ? -38.980 21.415 -18.578 1.00 23.94 147 LEU A C 1
ATOM 1109 O O . LEU A 1 151 ? -40.092 21.798 -18.218 1.00 20.10 147 LEU A O 1
ATOM 1114 N N . ALA A 1 152 ? -37.963 21.290 -17.732 1.00 22.16 148 ALA A N 1
ATOM 1115 C CA . ALA A 1 152 ? -38.156 21.598 -16.307 1.00 20.31 148 ALA A CA 1
ATOM 1116 C C . ALA A 1 152 ? -38.459 23.082 -16.142 1.00 21.15 148 ALA A C 1
ATOM 1117 O O . ALA A 1 152 ? -39.397 23.453 -15.420 1.00 20.15 148 ALA A O 1
ATOM 1119 N N . PHE A 1 153 ? -37.700 23.934 -16.842 1.00 19.13 149 PHE A N 1
ATOM 1120 C CA . PHE A 1 153 ? -37.963 25.366 -16.815 1.00 17.48 149 PHE A CA 1
ATOM 1121 C C . PHE A 1 153 ? -39.351 25.669 -17.372 1.00 17.60 149 PHE A C 1
ATOM 1122 O O . PHE A 1 153 ? -40.050 26.558 -16.858 1.00 15.73 149 PHE A O 1
ATOM 1130 N N . THR A 1 154 ? -39.730 24.954 -18.429 1.00 18.15 150 THR A N 1
ATOM 1131 C CA . THR A 1 154 ? -41.050 25.152 -19.048 1.00 17.60 150 THR A CA 1
ATOM 1132 C C . THR A 1 154 ? -42.171 24.877 -18.043 1.00 17.19 150 THR A C 1
ATOM 1133 O O . THR A 1 154 ? -43.120 25.671 -17.892 1.00 16.21 150 THR A O 1
ATOM 1137 N N . LEU A 1 155 ? -42.047 23.762 -17.328 1.00 16.48 151 LEU A N 1
ATOM 1138 C CA . LEU A 1 155 ? -43.050 23.393 -16.336 1.00 17.02 151 LEU A CA 1
ATOM 1139 C C . LEU A 1 155 ? -43.043 24.333 -15.129 1.00 17.38 151 LEU A C 1
ATOM 1140 O O . LEU A 1 155 ? -44.094 24.644 -14.584 1.00 17.52 151 LEU A O 1
ATOM 1145 N N . THR A 1 156 ? -41.861 24.791 -14.724 1.00 15.37 152 THR A N 1
ATOM 1146 C CA . THR A 1 156 ? -41.757 25.815 -13.677 1.00 15.85 152 THR A CA 1
ATOM 1147 C C . THR A 1 156 ? -42.511 27.068 -14.079 1.00 15.83 152 THR A C 1
ATOM 1148 O O . THR A 1 156 ? -43.350 27.560 -13.330 1.00 15.52 152 THR A O 1
ATOM 1152 N N . ALA A 1 157 ? -42.222 27.571 -15.278 1.00 14.91 153 ALA A N 1
ATOM 1153 C CA . ALA A 1 157 ? -42.885 28.783 -15.757 1.00 15.31 153 ALA A CA 1
ATOM 1154 C C . ALA A 1 157 ? -44.395 28.576 -15.832 1.00 15.09 153 ALA A C 1
ATOM 1155 O O . ALA A 1 157 ? -45.180 29.448 -15.435 1.00 15.78 153 ALA A O 1
ATOM 1157 N N . PHE A 1 158 ? -44.810 27.416 -16.334 1.00 15.87 154 PHE A N 1
ATOM 1158 C CA . PHE A 1 158 ? -46.228 27.116 -16.461 1.00 15.84 154 PHE A CA 1
ATOM 1159 C C . PHE A 1 158 ? -46.934 27.180 -15.100 1.00 16.06 154 PHE A C 1
ATOM 1160 O O . PHE A 1 158 ? -47.966 27.848 -14.955 1.00 16.36 154 PHE A O 1
ATOM 1168 N N . LEU A 1 159 ? -46.375 26.487 -14.110 1.00 14.84 155 LEU A N 1
ATOM 1169 C CA . LEU A 1 159 ? -46.999 26.472 -12.795 1.00 14.47 155 LEU A CA 1
ATOM 1170 C C . LEU A 1 159 ? -46.969 27.864 -12.158 1.00 15.41 155 LEU A C 1
ATOM 1171 O O . LEU A 1 159 ? -47.976 28.297 -11.567 1.00 16.35 155 LEU A O 1
ATOM 1176 N N . GLU A 1 160 ? -45.859 28.585 -12.296 1.00 15.58 156 GLU A N 1
ATOM 1177 C CA . GLU A 1 160 ? -45.801 29.947 -11.762 1.00 16.47 156 GLU A CA 1
ATOM 1178 C C . GLU A 1 160 ? -46.856 30.846 -12.400 1.00 15.96 156 GLU A C 1
ATOM 1179 O O . GLU A 1 160 ? -47.477 31.669 -11.719 1.00 16.28 156 GLU A O 1
ATOM 1185 N N . LEU A 1 161 ? -47.038 30.727 -13.713 1.00 14.85 157 LEU A N 1
ATOM 1186 C CA . LEU A 1 161 ? -48.016 31.575 -14.394 1.00 14.76 157 LEU A CA 1
ATOM 1187 C C . LEU A 1 161 ? -49.421 31.244 -13.899 1.00 18.00 157 LEU A C 1
ATOM 1188 O O . LEU A 1 161 ? -50.220 32.156 -13.607 1.00 16.41 157 LEU A O 1
ATOM 1193 N N . MET A 1 162 ? -49.720 29.946 -13.787 1.00 14.94 158 MET A N 1
ATOM 1194 C CA . MET A 1 162 ? -51.067 29.500 -13.404 1.00 15.14 158 MET A CA 1
ATOM 1195 C C . MET A 1 162 ? -51.352 29.893 -11.955 1.00 16.61 158 MET A C 1
ATOM 1196 O O . MET A 1 162 ? -52.507 30.146 -11.610 1.00 18.14 158 MET A O 1
ATOM 1201 N N . ASP A 1 163 ? -50.315 29.976 -11.131 1.00 16.20 159 ASP A N 1
ATOM 1202 C CA . ASP A 1 163 ? -50.513 30.281 -9.698 1.00 17.35 159 ASP A CA 1
ATOM 1203 C C . ASP A 1 163 ? -50.979 31.723 -9.465 1.00 20.16 159 ASP A C 1
ATOM 1204 O O . ASP A 1 163 ? -51.406 32.058 -8.350 1.00 22.90 159 ASP A O 1
ATOM 1209 N N . HIS A 1 164 ? -50.949 32.575 -10.491 1.00 17.87 160 HIS A N 1
ATOM 1210 C CA . HIS A 1 164 ? -51.443 33.937 -10.281 1.00 18.78 160 HIS A CA 1
ATOM 1211 C C . HIS A 1 164 ? -52.972 34.042 -10.312 1.00 20.77 160 HIS A C 1
ATOM 1212 O O . HIS A 1 164 ? -53.529 35.114 -10.033 1.00 22.53 160 HIS A O 1
ATOM 1219 N N . GLY A 1 165 ? -53.647 32.946 -10.656 1.00 21.16 161 GLY A N 1
ATOM 1220 C CA . GLY A 1 165 ? -55.101 32.922 -10.722 1.00 21.87 161 GLY A CA 1
ATOM 1221 C C . GLY A 1 165 ? -55.785 33.774 -11.777 1.00 21.91 161 GLY A C 1
ATOM 1222 O O . GLY A 1 165 ? -56.957 34.130 -11.628 1.00 24.44 161 GLY A O 1
ATOM 1223 N N . ILE A 1 166 ? -55.086 34.082 -12.866 1.00 20.04 162 ILE A N 1
ATOM 1224 C CA . ILE A 1 166 ? -55.638 34.944 -13.902 1.00 18.44 162 ILE A CA 1
ATOM 1225 C C . ILE A 1 166 ? -56.490 34.139 -14.871 1.00 19.41 162 ILE A C 1
ATOM 1226 O O . ILE A 1 166 ? -57.489 34.638 -15.394 1.00 22.95 162 ILE A O 1
ATOM 1231 N N . VAL A 1 167 ? -56.131 32.874 -15.072 1.00 22.05 163 VAL A N 1
ATOM 1232 C CA . VAL A 1 167 ? -56.877 32.039 -16.020 1.00 22.29 163 VAL A CA 1
ATOM 1233 C C . VAL A 1 167 ? -57.282 30.718 -15.364 1.00 19.41 163 VAL A C 1
ATOM 1234 O O . VAL A 1 167 ? -56.670 30.275 -14.379 1.00 23.09 163 VAL A O 1
ATOM 1238 N N . SER A 1 168 ? -58.342 30.129 -15.902 1.00 23.42 164 SER A N 1
ATOM 1239 C CA . SER A 1 168 ? -58.912 28.910 -15.339 1.00 24.75 164 SER A CA 1
ATOM 1240 C C . SER A 1 168 ? -58.082 27.698 -15.710 1.00 22.38 164 SER A C 1
ATOM 1241 O O . SER A 1 168 ? -57.575 27.609 -16.824 1.00 25.06 164 SER A O 1
ATOM 1244 N N . TRP A 1 169 ? -57.950 26.764 -14.768 1.00 23.16 165 TRP A N 1
ATOM 1245 C CA . TRP A 1 169 ? -57.305 25.495 -15.054 1.00 22.41 165 TRP A CA 1
ATOM 1246 C C . TRP A 1 169 ? -58.051 24.710 -16.137 1.00 25.51 165 TRP A C 1
ATOM 1247 O O . TRP A 1 169 ? -57.491 23.845 -16.792 1.00 27.21 165 TRP A O 1
ATOM 1258 N N . ASP A 1 170 ? -59.320 25.009 -16.350 1.00 26.70 166 ASP A N 1
ATOM 1259 C CA . ASP A 1 170 ? -60.050 24.223 -17.335 1.00 28.99 166 ASP A CA 1
ATOM 1260 C C . ASP A 1 170 ? -59.661 24.568 -18.773 1.00 29.20 166 ASP A C 1
ATOM 1261 O O . ASP A 1 170 ? -60.159 23.955 -19.717 1.00 32.29 166 ASP A O 1
ATOM 1266 N N . MET A 1 171 ? -58.733 25.508 -18.942 1.00 31.60 167 MET A N 1
ATOM 1267 C CA . MET A 1 171 ? -58.223 25.858 -20.273 1.00 34.63 167 MET A CA 1
ATOM 1268 C C . MET A 1 171 ? -57.321 24.772 -20.887 1.00 34.37 167 MET A C 1
ATOM 1269 O O . MET A 1 171 ? -57.137 24.717 -22.105 1.00 32.32 167 MET A O 1
ATOM 1274 N N . VAL A 1 172 ? -56.762 23.908 -20.041 1.00 35.38 168 VAL A N 1
ATOM 1275 C CA . VAL A 1 172 ? -55.808 22.878 -20.466 1.00 35.61 168 VAL A CA 1
ATOM 1276 C C . VAL A 1 172 ? -56.397 21.777 -21.363 1.00 39.84 168 VAL A C 1
ATOM 1277 O O . VAL A 1 172 ? -57.495 21.294 -21.113 1.00 41.64 168 VAL A O 1
ATOM 1281 N N . SER A 1 173 ? -55.670 21.385 -22.413 1.00 38.66 169 SER A N 1
ATOM 1282 C CA . SER A 1 173 ? -56.153 20.354 -23.331 1.00 39.18 169 SER A CA 1
ATOM 1283 C C . SER A 1 173 ? -56.014 18.946 -22.758 1.00 41.59 169 SER A C 1
ATOM 1284 O O . SER A 1 173 ? -55.186 18.694 -21.894 1.00 41.05 169 SER A O 1
ATOM 1287 N N . ILE A 1 174 ? -56.817 18.019 -23.267 1.00 43.20 170 ILE A N 1
ATOM 1288 C CA . ILE A 1 174 ? -56.692 16.628 -22.866 1.00 44.50 170 ILE A CA 1
ATOM 1289 C C . ILE A 1 174 ? -55.300 16.104 -23.252 1.00 40.38 170 ILE A C 1
ATOM 1290 O O . ILE A 1 174 ? -54.730 15.243 -22.565 1.00 36.06 170 ILE A O 1
ATOM 1295 N N . THR A 1 175 ? -54.745 16.652 -24.332 1.00 37.47 171 THR A N 1
ATOM 1296 C CA . THR A 1 175 ? -53.416 16.266 -24.778 1.00 34.65 171 THR A CA 1
ATOM 1297 C C . THR A 1 175 ? -52.364 16.693 -23.754 1.00 29.41 171 THR A C 1
ATOM 1298 O O . THR A 1 175 ? -51.477 15.908 -23.410 1.00 29.06 171 THR A O 1
ATOM 1302 N N . PHE A 1 176 ? -52.481 17.915 -23.246 1.00 26.04 172 PHE A N 1
ATOM 1303 C CA . PHE A 1 176 ? -51.520 18.403 -22.245 1.00 22.19 172 PHE A CA 1
ATOM 1304 C C . PHE A 1 176 ? -51.628 17.578 -20.972 1.00 24.92 172 PHE A C 1
ATOM 1305 O O . PHE A 1 176 ? -50.608 17.163 -20.414 1.00 24.59 172 PHE A O 1
ATOM 1313 N N . ILE A 1 177 ? -52.862 17.343 -20.523 1.00 28.23 173 ILE A N 1
ATOM 1314 C CA . ILE A 1 177 ? -53.113 16.517 -19.337 1.00 32.83 173 ILE A CA 1
ATOM 1315 C C . ILE A 1 177 ? -52.441 15.171 -19.480 1.00 29.49 173 ILE A C 1
ATOM 1316 O O . ILE A 1 177 ? -51.716 14.733 -18.583 1.00 26.78 173 ILE A O 1
ATOM 1321 N N . LYS A 1 178 ? -52.691 14.524 -20.617 1.00 30.45 174 LYS A N 1
ATOM 1322 C CA . LYS A 1 178 ? -52.170 13.189 -20.871 1.00 29.73 174 LYS A CA 1
ATOM 1323 C C . LYS A 1 178 ? -50.649 13.181 -20.879 1.00 28.32 174 LYS A C 1
ATOM 1324 O O . LYS A 1 178 ? -50.039 12.230 -20.388 1.00 30.92 174 LYS A O 1
ATOM 1330 N N . GLN A 1 179 ? -50.030 14.229 -21.413 1.00 27.24 175 GLN A N 1
ATOM 1331 C CA . GLN A 1 179 ? -48.573 14.297 -21.431 1.00 25.86 175 GLN A CA 1
ATOM 1332 C C . GLN A 1 179 ? -47.986 14.428 -20.023 1.00 27.78 175 GLN A C 1
ATOM 1333 O O . GLN A 1 179 ? -47.005 13.749 -19.691 1.00 27.72 175 GLN A O 1
ATOM 1339 N N . ILE A 1 180 ? -48.570 15.303 -19.204 1.00 20.78 176 ILE A N 1
ATOM 1340 C CA . ILE A 1 180 ? -48.107 15.446 -17.825 1.00 20.64 176 ILE A CA 1
ATOM 1341 C C . ILE A 1 180 ? -48.301 14.135 -17.061 1.00 23.85 176 ILE A C 1
ATOM 1342 O O . ILE A 1 180 ? -47.401 13.699 -16.341 1.00 25.31 176 ILE A O 1
ATOM 1347 N N . ALA A 1 181 ? -49.467 13.516 -17.218 1.00 24.27 177 ALA A N 1
ATOM 1348 C CA . ALA A 1 181 ? -49.737 12.240 -16.558 1.00 25.72 177 ALA A CA 1
ATOM 1349 C C . ALA A 1 181 ? -48.736 11.189 -17.041 1.00 27.49 177 ALA A C 1
ATOM 1350 O O . ALA A 1 181 ? -48.292 10.338 -16.267 1.00 28.87 177 ALA A O 1
ATOM 1352 N N . GLY A 1 182 ? -48.373 11.269 -18.319 1.00 28.80 178 GLY A N 1
ATOM 1353 C CA . GLY A 1 182 ? -47.389 10.371 -18.897 1.00 30.60 178 GLY A CA 1
ATOM 1354 C C . GLY A 1 182 ? -46.033 10.449 -18.216 1.00 31.21 178 GLY A C 1
ATOM 1355 O O . GLY A 1 182 ? -45.358 9.425 -18.038 1.00 31.84 178 GLY A O 1
ATOM 1356 N N . TYR A 1 183 ? -45.638 11.653 -17.817 1.00 27.15 179 TYR A N 1
ATOM 1357 C CA . TYR A 1 183 ? -44.381 11.851 -17.100 1.00 27.10 179 TYR A CA 1
ATOM 1358 C C . TYR A 1 183 ? -44.411 11.218 -15.698 1.00 30.79 179 TYR A C 1
ATOM 1359 O O . TYR A 1 183 ? -43.363 10.890 -15.134 1.00 36.29 179 TYR A O 1
ATOM 1368 N N . VAL A 1 184 ? -45.610 11.086 -15.133 1.00 27.58 180 VAL A N 1
ATOM 1369 C CA . VAL A 1 184 ? -45.787 10.502 -13.798 1.00 27.94 180 VAL A CA 1
ATOM 1370 C C . VAL A 1 184 ? -45.939 8.981 -13.873 1.00 33.76 180 VAL A C 1
ATOM 1371 O O . VAL A 1 184 ? -45.516 8.247 -12.962 1.00 33.28 180 VAL A O 1
ATOM 1375 N N . SER A 1 185 ? -46.534 8.511 -14.966 1.00 33.44 181 SER A N 1
ATOM 1376 C CA . SER A 1 185 ? -46.921 7.109 -15.065 1.00 39.61 181 SER A CA 1
ATOM 1377 C C . SER A 1 185 ? -45.778 6.282 -15.615 1.00 46.02 181 SER A C 1
ATOM 1378 O O . SER A 1 185 ? -45.856 5.056 -15.664 1.00 50.57 181 SER A O 1
ATOM 1381 N N . GLN A 1 186 ? -44.713 6.958 -16.023 1.00 50.16 182 GLN A N 1
ATOM 1382 C CA . GLN A 1 186 ? -43.572 6.300 -16.634 1.00 53.59 182 GLN A CA 1
ATOM 1383 C C . GLN A 1 186 ? -42.566 5.854 -15.584 1.00 57.07 182 GLN A C 1
ATOM 1384 O O . GLN A 1 186 ? -42.426 6.497 -14.540 1.00 56.86 182 GLN A O 1
ATOM 1386 N N . PRO A 1 187 ? -41.882 4.727 -15.848 1.00 60.84 183 PRO A N 1
ATOM 1387 C CA . PRO A 1 187 ? -40.716 4.299 -15.070 1.00 62.57 183 PRO A CA 1
ATOM 1388 C C . PRO A 1 187 ? -39.790 5.486 -14.855 1.00 64.23 183 PRO A C 1
ATOM 1389 O O . PRO A 1 187 ? -39.119 5.919 -15.796 1.00 65.76 183 PRO A O 1
ATOM 1393 N N . MET A 1 188 ? -39.765 5.969 -13.613 1.00 63.15 184 MET A N 1
ATOM 1394 C CA . MET A 1 188 ? -39.398 7.344 -13.261 1.00 61.06 184 MET A CA 1
ATOM 1395 C C . MET A 1 188 ? -38.351 8.017 -14.150 1.00 64.37 184 MET A C 1
ATOM 1396 O O . MET A 1 188 ? -37.316 7.443 -14.502 1.00 67.45 184 MET A O 1
ATOM 1401 N N . VAL A 1 189 ? -38.661 9.258 -14.495 1.00 63.56 185 VAL A N 1
ATOM 1402 C CA . VAL A 1 189 ? -37.826 10.090 -15.329 1.00 60.66 185 VAL A CA 1
ATOM 1403 C C . VAL A 1 189 ? -37.014 10.999 -14.397 1.00 56.45 185 VAL A C 1
ATOM 1404 O O . VAL A 1 189 ? -36.920 10.739 -13.201 1.00 59.46 185 VAL A O 1
ATOM 1408 N N . ASP A 1 190 ? -36.399 12.027 -14.965 1.00 50.04 186 ASP A N 1
ATOM 1409 C CA . ASP A 1 190 ? -35.808 13.151 -14.253 1.00 42.86 186 ASP A CA 1
ATOM 1410 C C . ASP A 1 190 ? -36.603 13.581 -13.001 1.00 35.94 186 ASP A C 1
ATOM 1411 O O . ASP A 1 190 ? -37.822 13.698 -13.063 1.00 30.57 186 ASP A O 1
ATOM 1416 N N . VAL A 1 191 ? -35.911 13.808 -11.881 1.00 30.02 187 VAL A N 1
ATOM 1417 C CA . VAL A 1 191 ? -36.555 14.204 -10.621 1.00 27.92 187 VAL A CA 1
ATOM 1418 C C . VAL A 1 191 ? -37.235 15.573 -10.754 1.00 26.04 187 VAL A C 1
ATOM 1419 O O . VAL A 1 191 ? -38.333 15.775 -10.237 1.00 25.54 187 VAL A O 1
ATOM 1423 N N . SER A 1 192 ? -36.593 16.510 -11.454 1.00 26.29 188 SER A N 1
ATOM 1424 C CA . SER A 1 192 ? -37.173 17.853 -11.582 1.00 26.21 188 SER A CA 1
ATOM 1425 C C . SER A 1 192 ? -38.464 17.801 -12.375 1.00 22.34 188 SER A C 1
ATOM 1426 O O . SER A 1 192 ? -39.427 18.473 -12.027 1.00 21.23 188 SER A O 1
ATOM 1429 N N . ILE A 1 193 ? -38.478 16.997 -13.430 1.00 22.96 189 ILE A N 1
ATOM 1430 C CA . ILE A 1 193 ? -39.674 16.862 -14.244 1.00 24.69 189 ILE A CA 1
ATOM 1431 C C . ILE A 1 193 ? -40.779 16.169 -13.455 1.00 23.04 189 ILE A C 1
ATOM 1432 O O . ILE A 1 193 ? -41.938 16.597 -13.496 1.00 21.81 189 ILE A O 1
ATOM 1437 N N . LEU A 1 194 ? -40.427 15.112 -12.727 1.00 21.11 190 LEU A N 1
ATOM 1438 C CA . LEU A 1 194 ? -41.443 14.387 -11.955 1.00 20.45 190 LEU A CA 1
ATOM 1439 C C . LEU A 1 194 ? -42.054 15.281 -10.877 1.00 18.53 190 LEU A C 1
ATOM 1440 O O . LEU A 1 194 ? -43.267 15.248 -10.661 1.00 17.54 190 LEU A O 1
ATOM 1445 N N . GLN A 1 195 ? -41.214 16.059 -10.201 1.00 17.32 191 GLN A N 1
ATOM 1446 C CA . GLN A 1 195 ? -41.681 16.936 -9.130 1.00 19.60 191 GLN A CA 1
ATOM 1447 C C . GLN A 1 195 ? -42.704 17.927 -9.673 1.00 17.52 191 GLN A C 1
ATOM 1448 O O . GLN A 1 195 ? -43.792 18.079 -9.117 1.00 15.87 191 GLN A O 1
ATOM 1454 N N . ARG A 1 196 ? -42.361 18.571 -10.785 1.00 20.45 192 ARG A N 1
ATOM 1455 C CA . ARG A 1 196 ? -43.272 19.554 -11.374 1.00 17.57 192 ARG A CA 1
ATOM 1456 C C . ARG A 1 196 ? -44.504 18.891 -11.960 1.00 16.84 192 ARG A C 1
ATOM 1457 O O . ARG A 1 196 ? -45.581 19.486 -11.954 1.00 17.76 192 ARG A O 1
ATOM 1465 N N . SER A 1 197 ? -44.339 17.685 -12.523 1.00 16.28 193 SER A N 1
ATOM 1466 C CA . SER A 1 197 ? -45.479 16.980 -13.097 1.00 17.47 193 SER A CA 1
ATOM 1467 C C . SER A 1 197 ? -46.495 16.586 -12.020 1.00 18.77 193 SER A C 1
ATOM 1468 O O . SER A 1 197 ? -47.713 16.757 -12.208 1.00 19.17 193 SER A O 1
ATOM 1471 N N . LEU A 1 198 ? -45.999 16.062 -10.898 1.00 17.62 194 LEU A N 1
ATOM 1472 C CA . LEU A 1 198 ? -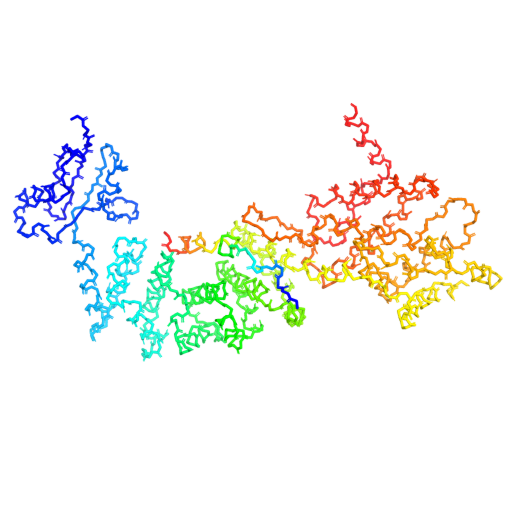46.896 15.752 -9.798 1.00 16.35 194 LEU A CA 1
ATOM 1473 C C . LEU A 1 198 ? -47.592 17.025 -9.316 1.00 17.13 194 LEU A C 1
ATOM 1474 O O . LEU A 1 198 ? -48.794 17.016 -9.027 1.00 19.99 194 LEU A O 1
ATOM 1479 N N . ALA A 1 199 ? -46.829 18.111 -9.233 1.00 15.60 195 ALA A N 1
ATOM 1480 C CA . ALA A 1 199 ? -47.363 19.378 -8.761 1.00 16.13 195 ALA A CA 1
ATOM 1481 C C . ALA A 1 199 ? -48.464 19.885 -9.686 1.00 18.15 195 ALA A C 1
ATOM 1482 O O . ALA A 1 199 ? -49.509 20.321 -9.230 1.00 16.76 195 ALA A O 1
ATOM 1484 N N . ILE A 1 200 ? -48.225 19.848 -10.991 1.00 16.93 196 ILE A N 1
ATOM 1485 C CA . ILE A 1 200 ? -49.264 20.236 -11.937 1.00 15.49 196 ILE A CA 1
ATOM 1486 C C . ILE A 1 200 ? -50.523 19.362 -11.825 1.00 18.17 196 ILE A C 1
ATOM 1487 O O . ILE A 1 200 ? -51.629 19.872 -11.817 1.00 18.51 196 ILE A O 1
ATOM 1492 N N . LEU A 1 201 ? -50.365 18.044 -11.696 1.00 16.07 197 LEU A N 1
ATOM 1493 C CA . LEU A 1 201 ? -51.538 17.191 -11.582 1.00 17.85 197 LEU A CA 1
ATOM 1494 C C . LEU A 1 201 ? -52.317 17.499 -10.308 1.00 17.34 197 LEU A C 1
ATOM 1495 O O . LEU A 1 201 ? -53.561 17.533 -10.332 1.00 17.24 197 LEU A O 1
ATOM 1500 N N . GLU A 1 202 ? -51.600 17.733 -9.209 1.00 16.37 198 GLU A N 1
ATOM 1501 C CA . GLU A 1 202 ? -52.280 18.093 -7.956 1.00 15.98 198 GLU A CA 1
ATOM 1502 C C . GLU A 1 202 ? -53.129 19.356 -8.144 1.00 18.17 198 GLU A C 1
ATOM 1503 O O . GLU A 1 202 ? -54.312 19.390 -7.809 1.00 17.03 198 GLU A O 1
ATOM 1509 N N . SER A 1 203 ? -52.524 20.387 -8.730 1.00 17.52 199 SER A N 1
ATOM 1510 C CA . SER A 1 203 ? -53.234 21.646 -8.934 1.00 18.92 199 SER A CA 1
ATOM 1511 C C . SER A 1 203 ? -54.449 21.481 -9.848 1.00 18.61 199 SER A C 1
ATOM 1512 O O . SER A 1 203 ? -55.513 22.046 -9.588 1.00 18.52 199 SER A O 1
ATOM 1515 N N . MET A 1 204 ? -54.313 20.678 -10.903 1.00 18.11 200 MET A N 1
ATOM 1516 C CA . MET A 1 204 ? -55.417 20.401 -11.795 1.00 19.79 200 MET A CA 1
ATOM 1517 C C . MET A 1 204 ? -56.567 19.732 -11.067 1.00 19.15 200 MET A C 1
ATOM 1518 O O . MET A 1 204 ? -57.722 20.147 -11.202 1.00 20.13 200 MET A O 1
ATOM 1523 N N . VAL A 1 205 ? -56.235 18.705 -10.283 1.00 16.75 201 VAL A N 1
ATOM 1524 C CA . VAL A 1 205 ? -57.250 17.954 -9.561 1.00 18.37 201 VAL A CA 1
ATOM 1525 C C . VAL A 1 205 ? -58.007 18.848 -8.568 1.00 17.08 201 VAL A C 1
ATOM 1526 O O . VAL A 1 205 ? -59.245 18.841 -8.527 1.00 19.42 201 VAL A O 1
ATOM 1530 N N . LEU A 1 206 ? -57.259 19.633 -7.803 1.00 17.97 202 LEU A N 1
ATOM 1531 C CA . LEU A 1 206 ? -57.851 20.495 -6.783 1.00 18.33 202 LEU A CA 1
ATOM 1532 C C . LEU A 1 206 ? -58.730 21.568 -7.389 1.00 20.05 202 LEU A C 1
ATOM 1533 O O . LEU A 1 206 ? -59.703 22.010 -6.780 1.00 23.06 202 LEU A O 1
ATOM 1538 N N . ASN A 1 207 ? -58.400 21.988 -8.610 1.00 19.86 203 ASN A N 1
ATOM 1539 C CA . ASN A 1 207 ? -59.114 23.122 -9.188 1.00 22.13 203 ASN A CA 1
ATOM 1540 C C . ASN A 1 207 ? -60.257 22.806 -10.131 1.00 25.18 203 ASN A C 1
ATOM 1541 O O . ASN A 1 207 ? -60.974 23.718 -10.568 1.00 28.85 203 ASN A O 1
ATOM 1546 N N . SER A 1 208 ? -60.464 21.533 -10.444 1.00 26.39 204 SER A N 1
ATOM 1547 C CA . SER A 1 208 ? -61.502 21.175 -11.399 1.00 27.52 204 SER A CA 1
ATOM 1548 C C . SER A 1 208 ? -61.966 19.728 -11.293 1.00 30.45 204 SER A C 1
ATOM 1549 O O . SER A 1 208 ? -61.163 18.802 -11.370 1.00 31.32 204 SER A O 1
ATOM 1552 N N . GLN A 1 209 ? -63.274 19.539 -11.154 1.00 29.31 205 GLN A N 1
ATOM 1553 C CA . GLN A 1 209 ? -63.841 18.199 -11.106 1.00 29.68 205 GLN A CA 1
ATOM 1554 C C . GLN A 1 209 ? -63.634 17.472 -12.448 1.00 31.92 205 GLN A C 1
ATOM 1555 O O . GLN A 1 209 ? -63.392 16.264 -12.495 1.00 32.23 205 GLN A O 1
ATOM 1561 N N . SER A 1 210 ? -63.713 18.224 -13.540 1.00 32.24 206 SER A N 1
ATOM 1562 C CA . SER A 1 210 ? -63.492 17.663 -14.870 1.00 34.94 206 SER A CA 1
ATOM 1563 C C . SER A 1 210 ? -62.071 17.125 -15.032 1.00 32.51 206 SER A C 1
ATOM 1564 O O . SER A 1 210 ? -61.862 16.033 -15.569 1.00 30.80 206 SER A O 1
ATOM 1567 N N . LEU A 1 211 ? -61.092 17.896 -14.563 1.00 31.84 207 LEU A N 1
ATOM 1568 C CA . LEU A 1 211 ? -59.696 17.490 -14.680 1.00 29.94 207 LEU A CA 1
ATOM 1569 C C . LEU A 1 211 ? -59.419 16.300 -13.772 1.00 29.96 207 LEU A C 1
ATOM 1570 O O . LEU A 1 211 ? -58.654 15.405 -14.136 1.00 30.94 207 LEU A O 1
ATOM 1575 N N . TYR A 1 212 ? -60.046 16.293 -12.594 1.00 30.47 208 TYR A N 1
ATOM 1576 C CA . TYR A 1 212 ? -59.957 15.152 -11.690 1.00 30.67 208 TYR A CA 1
ATOM 1577 C C . TYR A 1 212 ? -60.358 13.855 -12.410 1.00 31.75 208 TYR A C 1
ATOM 1578 O O . TYR A 1 212 ? -59.651 12.844 -12.336 1.00 31.97 208 TYR A O 1
ATOM 1587 N N . GLN A 1 213 ? -61.496 13.886 -13.097 1.00 32.64 209 GLN A N 1
ATOM 1588 C CA . GLN A 1 213 ? -62.014 12.693 -13.764 1.00 36.74 209 GLN A CA 1
ATOM 1589 C C . GLN A 1 213 ? -61.026 12.174 -14.805 1.00 38.12 209 GLN A C 1
ATOM 1590 O O . GLN A 1 213 ? -60.737 10.979 -14.862 1.00 39.03 209 GLN A O 1
ATOM 1596 N N . LYS A 1 214 ? -60.494 13.083 -15.617 1.00 35.62 210 LYS A N 1
ATOM 1597 C CA . LYS A 1 214 ? -59.551 12.690 -16.658 1.00 37.87 210 LYS A CA 1
ATOM 1598 C C . LYS A 1 214 ? -58.232 12.178 -16.077 1.00 34.90 210 LYS A C 1
ATOM 1599 O O . LYS A 1 214 ? -57.657 11.220 -16.590 1.00 36.94 210 LYS A O 1
ATOM 1605 N N . ILE A 1 215 ? -57.761 12.805 -15.004 1.00 28.31 211 ILE A N 1
ATOM 1606 C CA . ILE A 1 215 ? -56.497 12.419 -14.394 1.00 29.35 211 ILE A CA 1
ATOM 1607 C C . ILE A 1 215 ? -56.595 11.079 -13.673 1.00 33.18 211 ILE A C 1
ATOM 1608 O O . ILE A 1 215 ? -55.668 10.261 -13.734 1.00 34.77 211 ILE A O 1
ATOM 1613 N N . ALA A 1 216 ? -57.724 10.851 -13.008 1.00 33.93 212 ALA A N 1
ATOM 1614 C CA . ALA A 1 216 ? -57.952 9.595 -12.300 1.00 35.83 212 ALA A CA 1
ATOM 1615 C C . ALA A 1 216 ? -57.832 8.399 -13.250 1.00 41.11 212 ALA A C 1
ATOM 1616 O O . ALA A 1 216 ? -57.418 7.318 -12.838 1.00 43.16 212 ALA A O 1
ATOM 1618 N N . GLU A 1 217 ? -58.172 8.612 -14.520 1.00 42.05 213 GLU A N 1
ATOM 1619 C CA . GLU A 1 217 ? -58.104 7.561 -15.529 1.00 44.18 213 GLU A CA 1
ATOM 1620 C C . GLU A 1 217 ? -56.711 7.355 -16.106 1.00 42.19 213 GLU A C 1
ATOM 1621 O O . GLU A 1 217 ? -56.443 6.317 -16.697 1.00 44.84 213 GLU A O 1
ATOM 1627 N N . GLU A 1 218 ? -55.829 8.338 -15.949 1.00 39.53 214 GLU A N 1
ATOM 1628 C CA . GLU A 1 218 ? -54.530 8.308 -16.631 1.00 40.69 214 GLU A CA 1
ATOM 1629 C C . GLU A 1 218 ? -53.394 7.816 -15.737 1.00 41.15 214 GLU A C 1
ATOM 1630 O O . GLU A 1 218 ? -52.293 7.520 -16.208 1.00 43.04 214 GLU A O 1
ATOM 1636 N N . ILE A 1 219 ? -53.647 7.742 -14.444 1.00 39.54 215 ILE A N 1
ATOM 1637 C CA . ILE A 1 219 ? -52.599 7.315 -13.527 1.00 41.71 215 ILE A CA 1
ATOM 1638 C C . ILE A 1 219 ? -53.088 6.171 -12.642 1.00 40.10 215 ILE A C 1
ATOM 1639 O O . ILE A 1 219 ? -54.217 6.180 -12.151 1.00 39.85 215 ILE A O 1
ATOM 1644 N N . THR A 1 220 ? -52.235 5.173 -12.457 1.00 40.93 216 THR A N 1
ATOM 1645 C CA . THR A 1 220 ? -52.598 4.039 -11.616 1.00 38.58 216 THR A CA 1
ATOM 1646 C C . THR A 1 220 ? -52.179 4.241 -10.176 1.00 35.37 216 THR A C 1
ATOM 1647 O O . THR A 1 220 ? -51.277 5.026 -9.870 1.00 33.32 216 THR A O 1
ATOM 1651 N N . VAL A 1 221 ? -52.850 3.512 -9.295 1.00 32.59 217 VAL A N 1
ATOM 1652 C CA . VAL A 1 221 ? -52.498 3.464 -7.887 1.00 31.52 217 VAL A CA 1
ATOM 1653 C C . VAL A 1 221 ? -51.035 3.047 -7.722 1.00 29.83 217 VAL A C 1
ATOM 1654 O O . VAL A 1 221 ? -50.258 3.702 -7.021 1.00 28.60 217 VAL A O 1
ATOM 1658 N N . GLY A 1 222 ? -50.662 1.962 -8.395 1.00 29.08 218 GLY A N 1
ATOM 1659 C CA . GLY A 1 222 ? -49.300 1.460 -8.340 1.00 30.00 218 GLY A CA 1
ATOM 1660 C C . GLY A 1 222 ? -48.228 2.463 -8.741 1.00 30.44 218 GLY A C 1
ATOM 1661 O O . GLY A 1 222 ? -47.190 2.555 -8.089 1.00 32.13 218 GLY A O 1
ATOM 1662 N N . GLN A 1 223 ? -48.473 3.213 -9.812 1.00 28.01 219 GLN A N 1
ATOM 1663 C CA . GLN A 1 223 ? -47.510 4.208 -10.280 1.00 31.56 219 GLN A CA 1
ATOM 1664 C C . GLN A 1 223 ? -47.310 5.307 -9.246 1.00 30.34 219 GLN A C 1
ATOM 1665 O O . GLN A 1 223 ? -46.185 5.725 -8.973 1.00 30.52 219 GLN A O 1
ATOM 1671 N N . LEU A 1 224 ? -48.411 5.765 -8.667 1.00 29.24 220 LEU A N 1
ATOM 1672 C CA . LEU A 1 224 ? -48.361 6.818 -7.671 1.00 31.10 220 LEU A CA 1
ATOM 1673 C C . LEU A 1 224 ? -47.608 6.352 -6.425 1.00 30.63 220 LEU A C 1
ATOM 1674 O O . LEU A 1 224 ? -46.715 7.032 -5.923 1.00 30.69 220 LEU A O 1
ATOM 1679 N N . ILE A 1 225 ? -47.948 5.160 -5.952 1.00 28.77 221 ILE A N 1
ATOM 1680 C CA . ILE A 1 225 ? -47.318 4.605 -4.779 1.00 32.05 221 ILE A CA 1
ATOM 1681 C C . ILE A 1 225 ? -45.815 4.365 -4.983 1.00 31.96 221 ILE A C 1
ATOM 1682 O O . ILE A 1 225 ? -45.024 4.566 -4.063 1.00 34.95 221 ILE A O 1
ATOM 1687 N N . SER A 1 226 ? -45.410 3.996 -6.192 1.00 30.16 222 SER A N 1
ATOM 1688 C CA . SER A 1 226 ? -43.993 3.784 -6.484 1.00 30.23 222 SER A CA 1
ATOM 1689 C C . SER A 1 226 ? -43.158 5.046 -6.258 1.00 27.00 222 SER A C 1
ATOM 1690 O O . SER A 1 226 ? -41.975 4.978 -5.899 1.00 25.07 222 SER A O 1
ATOM 1693 N N . HIS A 1 227 ? -43.751 6.208 -6.504 1.00 23.54 223 HIS A N 1
ATOM 1694 C CA . HIS A 1 227 ? -43.016 7.445 -6.302 1.00 21.89 223 HIS A CA 1
ATOM 1695 C C . HIS A 1 227 ? -42.745 7.730 -4.830 1.00 22.91 223 HIS A C 1
ATOM 1696 O O . HIS A 1 227 ? -41.907 8.558 -4.498 1.00 24.47 223 HIS A O 1
ATOM 1703 N N . LEU A 1 228 ? -43.463 7.053 -3.935 1.00 22.39 224 LEU A N 1
ATOM 1704 C CA . LEU A 1 228 ? -43.190 7.220 -2.512 1.00 21.79 224 LEU A CA 1
ATOM 1705 C C . LEU A 1 228 ? -41.890 6.532 -2.131 1.00 21.68 224 LEU A C 1
ATOM 1706 O O . LEU A 1 228 ? -41.338 6.774 -1.052 1.00 23.49 224 LEU A O 1
ATOM 1711 N N . GLN A 1 229 ? -41.407 5.669 -3.015 1.00 23.08 225 GLN A N 1
ATOM 1712 C CA . GLN A 1 229 ? -40.234 4.854 -2.701 1.00 27.15 225 GLN A CA 1
ATOM 1713 C C . GLN A 1 229 ? -38.923 5.487 -3.156 1.00 30.51 225 GLN A C 1
ATOM 1714 O O . GLN A 1 229 ? -37.865 4.889 -3.016 1.00 33.63 225 GLN A O 1
ATOM 1720 N N . VAL A 1 230 ? -38.985 6.707 -3.672 1.00 32.15 226 VAL A N 1
ATOM 1721 C CA . VAL A 1 230 ? -37.769 7.445 -4.015 1.00 33.54 226 VAL A CA 1
ATOM 1722 C C . VAL A 1 230 ? -37.205 8.142 -2.763 1.00 35.73 226 VAL A C 1
ATOM 1723 O O . VAL A 1 230 ? -37.953 8.450 -1.829 1.00 38.88 226 VAL A O 1
ATOM 1727 N N . SER A 1 231 ? -35.898 8.394 -2.730 1.00 35.48 227 SER A N 1
ATOM 1728 C CA . SER A 1 231 ? -35.277 8.958 -1.530 1.00 37.47 227 SER A CA 1
ATOM 1729 C C . SER A 1 231 ? -35.475 10.474 -1.394 1.00 39.49 227 SER A C 1
ATOM 1730 O O . SER A 1 231 ? -35.075 11.074 -0.394 1.00 46.22 227 SER A O 1
ATOM 1733 N N . ASN A 1 232 ? -36.111 11.083 -2.385 1.00 31.41 228 ASN A N 1
ATOM 1734 C CA . ASN A 1 232 ? -36.320 12.526 -2.419 1.00 27.26 228 ASN A CA 1
ATOM 1735 C C . ASN A 1 232 ? -37.587 12.971 -1.680 1.00 25.25 228 ASN A C 1
ATOM 1736 O O . ASN A 1 232 ? -38.692 12.634 -2.109 1.00 23.13 228 ASN A O 1
ATOM 1741 N N . GLN A 1 233 ? -37.465 13.738 -0.592 1.00 26.42 229 GLN A N 1
ATOM 1742 C CA . GLN A 1 233 ? -38.666 13.954 0.219 1.00 23.08 229 GLN A CA 1
ATOM 1743 C C . GLN A 1 233 ? -39.691 14.849 -0.496 1.00 24.53 229 GLN A C 1
ATOM 1744 O O . GLN A 1 233 ? -40.872 14.716 -0.268 1.00 22.68 229 GLN A O 1
ATOM 1750 N N . GLU A 1 234 ? -39.246 15.723 -1.390 1.00 24.37 230 GLU A N 1
ATOM 1751 C CA . GLU A 1 234 ? -40.195 16.557 -2.138 1.00 26.06 230 GLU A CA 1
ATOM 1752 C C . GLU A 1 234 ? -41.005 15.724 -3.140 1.00 22.42 230 GLU A C 1
ATOM 1753 O O . GLU A 1 234 ? -42.220 15.903 -3.255 1.00 22.91 230 GLU A O 1
ATOM 1759 N N . ILE A 1 235 ? -40.362 14.794 -3.841 1.00 19.88 231 ILE A N 1
ATOM 1760 C CA . ILE A 1 235 ? -41.127 13.849 -4.660 1.00 18.63 231 ILE A CA 1
ATOM 1761 C C . ILE A 1 235 ? -42.150 13.119 -3.786 1.00 18.45 231 ILE A C 1
ATOM 1762 O O . ILE A 1 235 ? -43.319 13.007 -4.153 1.00 17.14 231 ILE A O 1
ATOM 1767 N N . GLN A 1 236 ? -41.716 12.624 -2.629 1.00 18.60 232 GLN A N 1
ATOM 1768 C CA . GLN A 1 236 ? -42.653 11.907 -1.768 1.00 17.45 232 GLN A CA 1
ATOM 1769 C C . GLN A 1 236 ? -43.803 12.803 -1.338 1.00 17.64 232 GLN A C 1
ATOM 1770 O O . GLN A 1 236 ? -44.969 12.379 -1.300 1.00 16.21 232 GLN A O 1
ATOM 1776 N N . THR A 1 237 ? -43.486 14.048 -1.016 1.00 17.03 233 THR A N 1
ATOM 1777 C CA . THR A 1 237 ? -44.515 14.975 -0.549 1.00 15.55 233 THR A CA 1
ATOM 1778 C C . THR A 1 237 ? -45.566 15.258 -1.636 1.00 15.18 233 THR A C 1
ATOM 1779 O O . THR A 1 237 ? -46.767 15.276 -1.355 1.00 15.91 233 THR A O 1
ATOM 1783 N N . TYR A 1 238 ? -45.120 15.469 -2.877 1.00 16.06 234 TYR A N 1
ATOM 1784 C CA . TYR A 1 238 ? -46.070 15.728 -3.956 1.00 17.56 234 TYR A CA 1
ATOM 1785 C C . TYR A 1 238 ? -46.848 14.489 -4.339 1.00 16.65 234 TYR A C 1
ATOM 1786 O O . TYR A 1 238 ? -47.992 14.581 -4.781 1.00 16.38 234 TYR A O 1
ATOM 1795 N N . ALA A 1 239 ? -46.229 13.319 -4.180 1.00 18.15 235 ALA A N 1
ATOM 1796 C CA . ALA A 1 239 ? -46.953 12.082 -4.435 1.00 18.67 235 ALA A CA 1
ATOM 1797 C C . ALA A 1 239 ? -48.109 11.925 -3.436 1.00 16.60 235 ALA A C 1
ATOM 1798 O O . ALA A 1 239 ? -49.236 11.655 -3.832 1.00 18.14 235 ALA A O 1
ATOM 1800 N N . ILE A 1 240 ? -47.847 12.097 -2.141 1.00 14.82 236 ILE A N 1
ATOM 1801 C CA . ILE A 1 240 ? -48.933 12.023 -1.181 1.00 15.98 236 ILE A CA 1
ATOM 1802 C C . ILE A 1 240 ? -49.921 13.163 -1.404 1.00 17.82 236 ILE A C 1
ATOM 1803 O O . ILE A 1 240 ? -51.125 12.971 -1.271 1.00 15.29 236 ILE A O 1
ATOM 1808 N N . ALA A 1 241 ? -49.434 14.341 -1.791 1.00 18.08 237 ALA A N 1
ATOM 1809 C CA . ALA A 1 241 ? -50.361 15.436 -2.073 1.00 16.86 237 ALA A CA 1
ATOM 1810 C C . ALA A 1 241 ? -51.319 15.104 -3.208 1.00 14.71 237 ALA A C 1
ATOM 1811 O O . ALA A 1 241 ? -52.503 15.465 -3.163 1.00 15.19 237 ALA A O 1
ATOM 1813 N N . LEU A 1 242 ? -50.813 14.452 -4.252 1.00 15.51 238 LEU A N 1
ATOM 1814 C CA . LEU A 1 242 ? -51.664 14.067 -5.361 1.00 16.58 238 LEU A CA 1
ATOM 1815 C C . LEU A 1 242 ? -52.670 13.018 -4.931 1.00 17.33 238 LEU A C 1
ATOM 1816 O O . LEU A 1 242 ? -53.836 13.086 -5.292 1.00 17.29 238 LEU A O 1
ATOM 1821 N N . ILE A 1 243 ? -52.218 12.053 -4.130 1.00 16.55 239 ILE A N 1
ATOM 1822 C CA . ILE A 1 243 ? -53.135 11.065 -3.559 1.00 16.77 239 ILE A CA 1
ATOM 1823 C C . ILE A 1 243 ? -54.244 11.739 -2.745 1.00 16.86 239 ILE A C 1
ATOM 1824 O O . ILE A 1 243 ? -55.429 11.469 -2.954 1.00 18.18 239 ILE A O 1
ATOM 1829 N N . ASN A 1 244 ? -53.852 12.646 -1.851 1.00 16.13 240 ASN A N 1
ATOM 1830 C CA . ASN A 1 244 ? -54.806 13.421 -1.058 1.00 17.03 240 ASN A CA 1
ATOM 1831 C C . ASN A 1 244 ? -55.761 14.190 -1.948 1.00 17.88 240 ASN A C 1
ATOM 1832 O O . ASN A 1 244 ? -56.972 14.194 -1.719 1.00 15.74 240 ASN A O 1
ATOM 1837 N N . ALA A 1 245 ? -55.234 14.825 -2.997 1.00 16.19 241 ALA A N 1
ATOM 1838 C CA . ALA A 1 245 ? -56.111 15.553 -3.899 1.00 16.82 241 ALA A CA 1
ATOM 1839 C C . ALA A 1 245 ? -57.164 14.650 -4.559 1.00 15.69 241 ALA A C 1
ATOM 1840 O O . ALA A 1 245 ? -58.330 15.024 -4.688 1.00 17.28 241 ALA A O 1
ATOM 1842 N N . LEU A 1 246 ? -56.757 13.455 -4.979 1.00 16.97 242 LEU A N 1
ATOM 1843 C CA . LEU A 1 246 ? -57.690 12.525 -5.598 1.00 18.99 242 LEU A CA 1
ATOM 1844 C C . LEU A 1 246 ? -58.769 12.112 -4.601 1.00 20.09 242 LEU A C 1
ATOM 1845 O O . LEU A 1 246 ? -59.947 12.032 -4.947 1.00 20.69 242 LEU A O 1
ATOM 1850 N N . PHE A 1 247 ? -58.377 11.868 -3.356 1.00 18.86 243 PHE A N 1
ATOM 1851 C CA . PHE A 1 247 ? -59.370 11.552 -2.329 1.00 18.82 243 PHE A CA 1
ATOM 1852 C C . PHE A 1 247 ? -60.309 12.717 -2.070 1.00 16.03 243 PHE A C 1
ATOM 1853 O O . PHE A 1 247 ? -61.514 12.528 -1.960 1.00 22.06 243 PHE A O 1
ATOM 1861 N N . LEU A 1 248 ? -59.778 13.932 -2.005 1.00 16.67 244 LEU A N 1
ATOM 1862 C CA . LEU A 1 248 ? -60.605 15.096 -1.717 1.00 18.45 244 LEU A CA 1
ATOM 1863 C C . LEU A 1 248 ? -61.645 15.329 -2.786 1.00 21.33 244 LEU A C 1
ATOM 1864 O O . LEU A 1 248 ? -62.764 15.776 -2.518 1.00 23.18 244 LEU A O 1
ATOM 1869 N N . LYS A 1 249 ? -61.272 15.040 -4.021 1.00 20.26 245 LYS A N 1
ATOM 1870 C CA . LYS A 1 249 ? -62.133 15.352 -5.135 1.00 21.88 245 LYS A CA 1
ATOM 1871 C C . LYS A 1 249 ? -63.013 14.201 -5.584 1.00 26.55 245 LYS A C 1
ATOM 1872 O O . LYS A 1 249 ? -63.991 14.425 -6.296 1.00 29.49 245 LYS A O 1
ATOM 1878 N N . ALA A 1 250 ? -62.668 12.979 -5.183 1.00 25.22 246 ALA A N 1
ATOM 1879 C CA . ALA A 1 250 ? -63.458 11.821 -5.563 1.00 26.32 246 ALA A CA 1
ATOM 1880 C C . ALA A 1 250 ? -64.885 11.989 -5.092 1.00 28.97 246 ALA A C 1
ATOM 1881 O O . ALA A 1 250 ? -65.123 12.480 -3.981 1.00 28.99 246 ALA A O 1
ATOM 1883 N N . PRO A 1 251 ? -65.843 11.606 -5.945 1.00 30.36 247 PRO A N 1
ATOM 1884 C CA . PRO A 1 251 ? -67.239 11.595 -5.530 1.00 31.93 247 PRO A CA 1
ATOM 1885 C C . PRO A 1 251 ? -67.381 10.777 -4.272 1.00 31.95 247 PRO A C 1
ATOM 1886 O O . PRO A 1 251 ? -66.628 9.806 -4.051 1.00 29.36 247 PRO A O 1
ATOM 1890 N N . GLU A 1 252 ? -68.332 11.178 -3.444 1.00 38.19 248 GLU A N 1
ATOM 1891 C CA . GLU A 1 252 ? -68.601 10.468 -2.211 1.00 40.99 248 GLU A CA 1
ATOM 1892 C C . GLU A 1 252 ? -68.722 8.962 -2.493 1.00 42.33 248 GLU A C 1
ATOM 1893 O O . GLU A 1 252 ? -68.147 8.155 -1.769 1.00 39.70 248 GLU A O 1
ATOM 1899 N N . ASP A 1 253 ? -69.389 8.596 -3.592 1.00 46.29 249 ASP A N 1
ATOM 1900 C CA . ASP A 1 253 ? -69.635 7.184 -3.916 1.00 46.44 249 ASP A CA 1
ATOM 1901 C C . ASP A 1 253 ? -68.471 6.416 -4.568 1.00 42.09 249 ASP A C 1
ATOM 1902 O O . ASP A 1 253 ? -68.648 5.258 -4.955 1.00 39.81 249 ASP A O 1
ATOM 1907 N N . LYS A 1 254 ? -67.299 7.041 -4.676 1.00 36.00 250 LYS A N 1
ATOM 1908 C CA . LYS A 1 254 ? -66.115 6.402 -5.259 1.00 37.32 250 LYS A CA 1
ATOM 1909 C C . LYS A 1 254 ? -64.904 6.390 -4.327 1.00 33.99 250 LYS A C 1
ATOM 1910 O O . LYS A 1 254 ? -63.915 5.698 -4.575 1.00 33.42 250 LYS A O 1
ATOM 1912 N N . ARG A 1 255 ? -64.978 7.163 -3.249 1.00 33.10 251 ARG A N 1
ATOM 1913 C CA . ARG A 1 255 ? -63.832 7.355 -2.371 1.00 30.91 251 ARG A CA 1
ATOM 1914 C C . ARG A 1 255 ? -63.440 6.064 -1.631 1.00 28.79 251 ARG A C 1
ATOM 1915 O O . ARG A 1 255 ? -62.260 5.760 -1.476 1.00 28.60 251 ARG A O 1
ATOM 1923 N N . GLN A 1 256 ? -64.430 5.278 -1.203 1.00 25.69 252 GLN A N 1
ATOM 1924 C CA . GLN A 1 256 ? -64.129 4.021 -0.528 1.00 26.38 252 GLN A CA 1
ATOM 1925 C C . GLN A 1 256 ? -63.408 3.031 -1.443 1.00 26.25 252 GLN A C 1
ATOM 1926 O O . GLN A 1 256 ? -62.467 2.352 -1.022 1.00 26.96 252 GLN A O 1
ATOM 1932 N N . ASP A 1 257 ? -63.858 2.931 -2.686 1.00 26.56 253 ASP A N 1
ATOM 1933 C CA . ASP A 1 257 ? -63.227 2.021 -3.631 1.00 31.89 253 ASP A CA 1
ATOM 1934 C C . ASP A 1 257 ? -61.766 2.411 -3.830 1.00 30.39 253 ASP A C 1
ATOM 1935 O O . ASP A 1 257 ? -60.880 1.556 -3.872 1.00 30.45 253 ASP A O 1
ATOM 1940 N N . MET A 1 258 ? -61.522 3.714 -3.926 1.00 29.41 254 MET A N 1
ATOM 1941 C CA . MET A 1 258 ? -60.175 4.216 -4.111 1.00 30.94 254 MET A CA 1
ATOM 1942 C C . MET A 1 258 ? -59.283 3.869 -2.908 1.00 30.92 254 MET A C 1
ATOM 1943 O O . MET A 1 258 ? -58.131 3.439 -3.078 1.00 30.05 254 MET A O 1
ATOM 1948 N N . ALA A 1 259 ? -59.817 3.998 -1.687 1.00 30.09 255 ALA A N 1
ATOM 1949 C CA . ALA A 1 259 ? -59.067 3.629 -0.500 1.00 28.58 255 ALA A CA 1
ATOM 1950 C C . ALA A 1 259 ? -58.709 2.157 -0.493 1.00 31.16 255 ALA A C 1
ATOM 1951 O O . ALA A 1 259 ? -57.597 1.785 -0.137 1.00 33.62 255 ALA A O 1
ATOM 1953 N N . ASN A 1 260 ? -59.654 1.306 -0.884 1.00 29.73 256 ASN A N 1
ATOM 1954 C CA . ASN A 1 260 ? -59.381 -0.123 -0.928 1.00 33.29 256 ASN A CA 1
ATOM 1955 C C . ASN A 1 260 ? -58.282 -0.431 -1.943 1.00 31.54 256 ASN A C 1
ATOM 1956 O O . ASN A 1 260 ? -57.407 -1.273 -1.700 1.00 33.01 256 ASN A O 1
ATOM 1961 N N . ALA A 1 261 ? -58.327 0.258 -3.078 1.00 32.63 257 ALA A N 1
ATOM 1962 C CA . ALA A 1 261 ? -57.349 0.042 -4.134 1.00 31.66 257 ALA A CA 1
ATOM 1963 C C . ALA A 1 261 ? -55.942 0.456 -3.681 1.00 31.98 257 ALA A C 1
ATOM 1964 O O . ALA A 1 261 ? -54.971 -0.271 -3.918 1.00 32.03 257 ALA A O 1
ATOM 1966 N N . PHE A 1 262 ? -55.827 1.608 -3.025 1.00 29.69 258 PHE A N 1
ATOM 1967 C CA . PHE A 1 262 ? -54.526 2.006 -2.494 1.00 28.03 258 PHE A CA 1
ATOM 1968 C C . PHE A 1 262 ? -54.051 1.040 -1.401 1.00 30.59 258 PHE A C 1
ATOM 1969 O O . PHE A 1 262 ? -52.857 0.721 -1.316 1.00 28.87 258 PHE A O 1
ATOM 1977 N N . ALA A 1 263 ? -54.977 0.569 -0.565 1.00 33.94 259 ALA A N 1
ATOM 1978 C CA . ALA A 1 263 ? -54.630 -0.330 0.533 1.00 34.56 259 ALA A CA 1
ATOM 1979 C C . ALA A 1 263 ? -54.100 -1.665 0.027 1.00 36.56 259 ALA A C 1
ATOM 1980 O O . ALA A 1 263 ? -53.164 -2.220 0.601 1.00 33.36 259 ALA A O 1
ATOM 1982 N N . GLN A 1 264 ? -54.705 -2.169 -1.052 1.00 37.33 260 GLN A N 1
ATOM 1983 C CA . GLN A 1 264 ? -54.306 -3.438 -1.659 1.00 37.08 260 GLN A CA 1
ATOM 1984 C C . GLN A 1 264 ? -52.901 -3.366 -2.250 1.00 34.75 260 GLN A C 1
ATOM 1985 O O . GLN A 1 264 ? -52.242 -4.383 -2.405 1.00 36.19 260 GLN A O 1
ATOM 1987 N N . LYS A 1 265 ? -52.442 -2.159 -2.573 1.00 32.98 261 LYS A N 1
ATOM 1988 C CA . LYS A 1 265 ? -51.095 -1.990 -3.113 1.00 31.90 261 LYS A CA 1
ATOM 1989 C C . LYS A 1 265 ? -50.149 -1.423 -2.058 1.00 30.62 261 LYS A C 1
ATOM 1990 O O . LYS A 1 265 ? -49.089 -0.873 -2.390 1.00 30.63 261 LYS A O 1
ATOM 1996 N N . HIS A 1 266 ? -50.571 -1.538 -0.798 1.00 27.90 262 HIS A N 1
ATOM 1997 C CA . HIS A 1 266 ? -49.731 -1.301 0.375 1.00 29.67 262 HIS A CA 1
ATOM 1998 C C . HIS A 1 266 ? -49.316 0.150 0.577 1.00 25.24 262 HIS A C 1
ATOM 1999 O O . HIS A 1 266 ? -48.189 0.411 0.984 1.00 26.81 262 HIS A O 1
ATOM 2006 N N . LEU A 1 267 ? -50.209 1.086 0.285 1.00 23.49 263 LEU A N 1
ATOM 2007 C CA . LEU A 1 267 ? -49.911 2.503 0.520 1.00 21.97 263 LEU A CA 1
ATOM 2008 C C . LEU A 1 267 ? -49.429 2.731 1.957 1.00 23.25 263 LEU A C 1
ATOM 2009 O O . LEU A 1 267 ? -48.428 3.409 2.210 1.00 20.55 263 LEU A O 1
ATOM 2014 N N . ARG A 1 268 ? -50.146 2.156 2.907 1.00 21.17 264 ARG A N 1
ATOM 2015 C CA . ARG A 1 268 ? -49.829 2.389 4.303 1.00 20.52 264 ARG A CA 1
ATOM 2016 C C . ARG A 1 268 ? -48.414 1.935 4.696 1.00 20.34 264 ARG A C 1
ATOM 2017 O O . ARG A 1 268 ? -47.656 2.710 5.303 1.00 18.56 264 ARG A O 1
ATOM 2025 N N . SER A 1 269 ? -48.045 0.697 4.370 1.00 22.07 265 SER A N 1
ATOM 2026 C CA . SER A 1 269 ? -46.730 0.215 4.793 1.00 23.61 265 SER A CA 1
ATOM 2027 C C . SER A 1 269 ? -45.608 0.892 4.017 1.00 20.62 265 SER A C 1
ATOM 2028 O O . SER A 1 269 ? -44.503 1.049 4.535 1.00 21.80 265 SER A O 1
ATOM 2031 N N . ILE A 1 270 ? -45.885 1.291 2.780 1.00 20.02 266 ILE A N 1
ATOM 2032 C CA . ILE A 1 270 ? -44.892 2.017 2.005 1.00 20.36 266 ILE A CA 1
ATOM 2033 C C . ILE A 1 270 ? -44.647 3.386 2.642 1.00 16.83 266 ILE A C 1
ATOM 2034 O O . ILE A 1 270 ? -43.487 3.784 2.804 1.00 19.29 266 ILE A O 1
ATOM 2039 N N . ILE A 1 271 ? -45.706 4.065 3.079 1.00 16.70 267 ILE A N 1
ATOM 2040 C CA . ILE A 1 271 ? -45.515 5.325 3.819 1.00 16.57 267 ILE A CA 1
ATOM 2041 C C . ILE A 1 271 ? -44.764 5.062 5.127 1.00 17.40 267 ILE A C 1
ATOM 2042 O O . ILE A 1 271 ? -43.861 5.813 5.505 1.00 16.20 267 ILE A O 1
ATOM 2047 N N . LEU A 1 272 ? -45.139 3.994 5.832 1.00 17.49 268 LEU A N 1
ATOM 2048 C CA . LEU A 1 272 ? -44.460 3.677 7.077 1.00 17.82 268 LEU A CA 1
ATOM 2049 C C . LEU A 1 272 ? -42.960 3.478 6.853 1.00 19.00 268 LEU A C 1
ATOM 2050 O O . LEU A 1 272 ? -42.135 4.071 7.564 1.00 19.61 268 LEU A O 1
ATOM 2055 N N . ASN A 1 273 ? -42.599 2.672 5.847 1.00 17.82 269 ASN A N 1
ATOM 2056 C CA . ASN A 1 273 ? -41.199 2.298 5.682 1.00 18.58 269 ASN A CA 1
ATOM 2057 C C . ASN A 1 273 ? -40.364 3.356 4.970 1.00 21.52 269 ASN A C 1
ATOM 2058 O O . ASN A 1 273 ? -39.163 3.458 5.200 1.00 21.69 269 ASN A O 1
ATOM 2063 N N . HIS A 1 274 ? -40.992 4.160 4.115 1.00 18.91 270 HIS A N 1
ATOM 2064 C CA . HIS A 1 274 ? -40.217 5.067 3.279 1.00 19.85 270 HIS A CA 1
ATOM 2065 C C . HIS A 1 274 ? -40.322 6.514 3.705 1.00 20.72 270 HIS A C 1
ATOM 2066 O O . HIS A 1 274 ? -39.481 7.332 3.332 1.00 21.17 270 HIS A O 1
ATOM 2073 N N . VAL A 1 275 ? -41.332 6.828 4.497 1.00 18.89 271 VAL A N 1
ATOM 2074 C CA . VAL A 1 275 ? -41.513 8.210 4.948 1.00 16.88 271 VAL A CA 1
ATOM 2075 C C . VAL A 1 275 ? -41.345 8.275 6.469 1.00 18.58 271 VAL A C 1
ATOM 2076 O O . VAL A 1 275 ? -40.386 8.861 6.965 1.00 21.21 271 VAL A O 1
ATOM 2080 N N . ILE A 1 276 ? -42.264 7.659 7.206 1.00 17.96 272 ILE A N 1
ATOM 2081 C CA . ILE A 1 276 ? -42.264 7.769 8.659 1.00 18.66 272 ILE A CA 1
ATOM 2082 C C . ILE A 1 276 ? -40.960 7.235 9.269 1.00 19.24 272 ILE A C 1
ATOM 2083 O O . ILE A 1 276 ? -40.349 7.882 10.127 1.00 19.59 272 ILE A O 1
ATOM 2088 N N . ARG A 1 277 ? -40.506 6.078 8.803 1.00 19.88 273 ARG A N 1
ATOM 2089 C CA . ARG A 1 277 ? -39.244 5.541 9.311 1.00 21.50 273 ARG A CA 1
ATOM 2090 C C . ARG A 1 277 ? -38.058 5.770 8.393 1.00 22.31 273 ARG A C 1
ATOM 2091 O O . ARG A 1 277 ? -36.989 5.179 8.591 1.00 21.56 273 ARG A O 1
ATOM 2099 N N . GLY A 1 278 ? -38.248 6.637 7.401 1.00 20.96 274 GLY A N 1
ATOM 2100 C CA . GLY A 1 278 ? -37.196 6.964 6.452 1.00 21.99 274 GLY A CA 1
ATOM 2101 C C . GLY A 1 278 ? -36.021 7.687 7.089 1.00 22.81 274 GLY A C 1
ATOM 2102 O O . GLY A 1 278 ? -36.104 8.200 8.215 1.00 22.65 274 GLY A O 1
ATOM 2103 N N . ASN A 1 279 ? -34.917 7.733 6.361 1.00 22.01 275 ASN A N 1
ATOM 2104 C CA . ASN A 1 279 ? -33.710 8.378 6.841 1.00 23.24 275 ASN A CA 1
ATOM 2105 C C . ASN A 1 279 ? -33.879 9.885 7.030 1.00 23.95 275 ASN A C 1
ATOM 2106 O O . ASN A 1 279 ? -33.420 10.448 8.026 1.00 24.80 275 ASN A O 1
ATOM 2111 N N . ARG A 1 280 ? -34.527 10.536 6.071 1.00 22.84 276 ARG A N 1
ATOM 2112 C CA . ARG A 1 280 ? -34.700 11.985 6.155 1.00 23.05 276 ARG A CA 1
ATOM 2113 C C . ARG A 1 280 ? -35.804 12.369 7.135 1.00 20.95 276 ARG A C 1
ATOM 2114 O O . ARG A 1 280 ? -36.939 11.908 7.016 1.00 23.49 276 ARG A O 1
ATOM 2116 N N . PRO A 1 281 ? -35.486 13.237 8.099 1.00 22.12 277 PRO A N 1
ATOM 2117 C CA . PRO A 1 281 ? -36.532 13.699 9.013 1.00 21.84 277 PRO A CA 1
ATOM 2118 C C . PRO A 1 281 ? -37.690 14.359 8.270 1.00 19.18 277 PRO A C 1
ATOM 2119 O O . PRO A 1 281 ? -37.517 15.032 7.245 1.00 21.12 277 PRO A O 1
ATOM 2123 N N . ILE A 1 282 ? -38.889 14.108 8.772 1.00 19.73 278 ILE A N 1
ATOM 2124 C CA . ILE A 1 282 ? -40.079 14.659 8.154 1.00 17.56 278 ILE A CA 1
ATOM 2125 C C . ILE A 1 282 ? -40.151 16.151 8.423 1.00 18.32 278 ILE A C 1
ATOM 2126 O O . ILE A 1 282 ? -40.164 16.572 9.596 1.00 20.10 278 ILE A O 1
ATOM 2131 N N . LYS A 1 283 ? -40.172 16.934 7.340 1.00 19.15 279 LYS A N 1
ATOM 2132 C CA . LYS A 1 283 ? -40.282 18.393 7.435 1.00 18.36 279 LYS A CA 1
ATOM 2133 C C . LYS A 1 283 ? -41.745 18.814 7.365 1.00 18.10 279 LYS A C 1
ATOM 2134 O O . LYS A 1 283 ? -42.632 17.982 7.113 1.00 16.37 279 LYS A O 1
ATOM 2140 N N . THR A 1 284 ? -42.008 20.100 7.612 1.00 16.61 280 THR A N 1
ATOM 2141 C CA . THR A 1 284 ? -43.378 20.543 7.853 1.00 17.75 280 THR A CA 1
ATOM 2142 C C . THR A 1 284 ? -44.374 20.200 6.746 1.00 15.61 280 THR A C 1
ATOM 2143 O O . THR A 1 284 ? -45.500 19.824 7.038 1.00 15.90 280 THR A O 1
ATOM 2147 N N . GLU A 1 285 ? -43.990 20.330 5.478 1.00 15.71 281 GLU A N 1
ATOM 2148 C CA . GLU A 1 285 ? -45.000 20.146 4.444 1.00 15.02 281 GLU A CA 1
ATOM 2149 C C . GLU A 1 285 ? -45.339 18.671 4.258 1.00 13.76 281 GLU A C 1
ATOM 2150 O O . GLU A 1 285 ? -46.487 18.338 3.953 1.00 14.89 281 GLU A O 1
ATOM 2156 N N . MET A 1 286 ? -44.365 17.788 4.441 1.00 14.43 282 MET A N 1
ATOM 2157 C CA . MET A 1 286 ? -44.696 16.351 4.454 1.00 15.86 282 MET A CA 1
ATOM 2158 C C . MET A 1 286 ? -45.584 16.019 5.668 1.00 15.35 282 MET A C 1
ATOM 2159 O O . MET A 1 286 ? -46.569 15.290 5.529 1.00 13.48 282 MET A O 1
ATOM 2164 N N . ALA A 1 287 ? -45.234 16.530 6.846 1.00 15.19 283 ALA A N 1
ATOM 2165 C CA . ALA A 1 287 ? -46.099 16.312 8.014 1.00 16.97 283 ALA A CA 1
ATOM 2166 C C . ALA A 1 287 ? -47.533 16.749 7.730 1.00 15.83 283 ALA A C 1
ATOM 2167 O O . ALA A 1 287 ? -48.506 16.055 8.075 1.00 14.25 283 ALA A O 1
ATOM 2169 N N . HIS A 1 288 ? -47.688 17.898 7.072 1.00 13.38 284 HIS A N 1
ATOM 2170 C CA . HIS A 1 288 ? -49.021 18.367 6.758 1.00 14.06 284 HIS A CA 1
ATOM 2171 C C . HIS A 1 288 ? -49.794 17.394 5.860 1.00 13.12 284 HIS A C 1
ATOM 2172 O O . HIS A 1 288 ? -51.000 17.185 6.055 1.00 13.61 284 HIS A O 1
ATOM 2179 N N . GLN A 1 289 ? -49.104 16.825 4.862 1.00 13.71 285 GLN A N 1
ATOM 2180 C CA . GLN A 1 289 ? -49.733 15.856 3.983 1.00 14.55 285 GLN A CA 1
ATOM 2181 C C . GLN A 1 289 ? -50.100 14.580 4.713 1.00 12.89 285 GLN A C 1
ATOM 2182 O O . GLN A 1 289 ? -51.154 14.011 4.434 1.00 14.03 285 GLN A O 1
ATOM 2188 N N . LEU A 1 290 ? -49.280 14.171 5.690 1.00 12.55 286 LEU A N 1
ATOM 2189 C CA . LEU A 1 290 ? -49.626 12.975 6.474 1.00 13.27 286 LEU A CA 1
ATOM 2190 C C . LEU A 1 290 ? -50.854 13.241 7.360 1.00 15.06 286 LEU A C 1
ATOM 2191 O O . LEU A 1 290 ? -51.720 12.377 7.498 1.00 14.83 286 LEU A O 1
ATOM 2196 N N . TYR A 1 291 ? -50.941 14.449 7.915 1.00 12.53 287 TYR A N 1
ATOM 2197 C CA . TYR A 1 291 ? -52.132 14.904 8.627 1.00 13.41 287 TYR A CA 1
ATOM 2198 C C . TYR A 1 291 ? -53.345 14.855 7.715 1.00 15.91 287 TYR A C 1
ATOM 2199 O O . TYR A 1 291 ? -54.371 14.287 8.079 1.00 13.36 287 TYR A O 1
ATOM 2208 N N . VAL A 1 292 ? -53.243 15.420 6.503 1.00 13.14 288 VAL A N 1
ATOM 2209 C CA . VAL A 1 292 ? -54.407 15.416 5.633 1.00 13.02 288 VAL A CA 1
ATOM 2210 C C . VAL A 1 292 ? -54.814 13.973 5.285 1.00 12.66 288 VAL A C 1
ATOM 2211 O O . VAL A 1 292 ? -55.999 13.648 5.297 1.00 13.17 288 VAL A O 1
ATOM 2215 N N . LEU A 1 293 ? -53.836 13.115 5.019 1.00 13.00 289 LEU A N 1
ATOM 2216 C CA . LEU A 1 293 ? -54.121 11.736 4.649 1.00 14.08 289 LEU A CA 1
ATOM 2217 C C . LEU A 1 293 ? -54.849 11.039 5.807 1.00 13.28 289 LEU A C 1
ATOM 2218 O O . LEU A 1 293 ? -55.848 10.337 5.591 1.00 14.26 289 LEU A O 1
ATOM 2223 N N . GLN A 1 294 ? -54.380 11.278 7.013 1.00 13.35 290 GLN A N 1
ATOM 2224 C CA . GLN A 1 294 ? -55.053 10.653 8.165 1.00 15.39 290 GLN A CA 1
ATOM 2225 C C . GLN A 1 294 ? -56.472 11.184 8.366 1.00 14.90 290 GLN A C 1
ATOM 2226 O O . GLN A 1 294 ? -57.398 10.402 8.645 1.00 14.13 290 GLN A O 1
ATOM 2232 N N . VAL A 1 295 ? -56.664 12.494 8.204 1.00 12.40 291 VAL A N 1
ATOM 2233 C CA . VAL A 1 295 ? -58.015 13.062 8.291 1.00 14.87 291 VAL A CA 1
ATOM 2234 C C . VAL A 1 295 ? -58.937 12.414 7.264 1.00 16.16 291 VAL A C 1
ATOM 2235 O O . VAL A 1 295 ? -60.049 12.003 7.597 1.00 14.71 291 VAL A O 1
ATOM 2239 N N . LEU A 1 296 ? -58.489 12.317 6.006 1.00 14.50 292 LEU A N 1
ATOM 2240 C CA . LEU A 1 296 ? -59.307 11.747 4.949 1.00 17.06 292 LEU A CA 1
ATOM 2241 C C . LEU A 1 296 ? -59.598 10.284 5.219 1.00 14.93 292 LEU A C 1
ATOM 2242 O O . LEU A 1 296 ? -60.688 9.795 4.928 1.00 17.92 292 LEU A O 1
ATOM 2247 N N . THR A 1 297 ? -58.624 9.603 5.812 1.00 16.98 293 THR A N 1
ATOM 2248 C CA . THR A 1 297 ? -58.757 8.167 6.102 1.00 16.42 293 THR A CA 1
ATOM 2249 C C . THR A 1 297 ? -59.793 7.959 7.214 1.00 18.24 293 THR A C 1
ATOM 2250 O O . THR A 1 297 ? -60.680 7.125 7.077 1.00 16.58 293 THR A O 1
ATOM 2254 N N . PHE A 1 298 ? -59.713 8.737 8.285 1.00 18.20 294 PHE A N 1
ATOM 2255 C CA . PHE A 1 298 ? -60.732 8.627 9.346 1.00 14.39 294 PHE A CA 1
ATOM 2256 C C . PHE A 1 298 ? -62.095 9.020 8.838 1.00 17.53 294 PHE A C 1
ATOM 2257 O O . PHE A 1 298 ? -63.093 8.437 9.258 1.00 17.78 294 PHE A O 1
ATOM 2265 N N . ASN A 1 299 ? -62.161 9.952 7.875 1.00 16.08 295 ASN A N 1
ATOM 2266 C CA . ASN A 1 299 ? -63.472 10.338 7.367 1.00 16.55 295 ASN A CA 1
ATOM 2267 C C . ASN A 1 299 ? -64.169 9.273 6.548 1.00 16.45 295 ASN A C 1
ATOM 2268 O O . ASN A 1 299 ? -65.372 9.392 6.293 1.00 20.70 295 ASN A O 1
ATOM 2273 N N . LEU A 1 300 ? -63.447 8.228 6.144 1.00 16.25 296 LEU A N 1
ATOM 2274 C CA . LEU A 1 300 ? -64.064 7.085 5.476 1.00 17.42 296 LEU A CA 1
ATOM 2275 C C . LEU A 1 300 ? -65.030 6.360 6.415 1.00 18.04 296 LEU A C 1
ATOM 2276 O O . LEU A 1 300 ? -65.869 5.583 5.959 1.00 20.37 296 LEU A O 1
ATOM 2281 N N . LEU A 1 301 ? -64.903 6.626 7.714 1.00 16.19 297 LEU A N 1
ATOM 2282 C CA . LEU A 1 301 ? -65.749 5.975 8.740 1.00 16.42 297 LEU A CA 1
ATOM 2283 C C . LEU A 1 301 ? -67.022 6.760 9.000 1.00 17.16 297 LEU A C 1
ATOM 2284 O O . LEU A 1 301 ? -67.937 6.296 9.703 1.00 18.65 297 LEU A O 1
ATOM 2289 N N . GLU A 1 302 ? -67.103 7.961 8.437 1.00 17.13 298 GLU A N 1
ATOM 2290 C CA . GLU A 1 302 ? -68.146 8.884 8.858 1.00 17.23 298 GLU A CA 1
ATOM 2291 C C . GLU A 1 302 ? -69.540 8.443 8.411 1.00 19.38 298 GLU A C 1
ATOM 2292 O O . GLU A 1 302 ? -70.512 8.618 9.152 1.00 20.78 298 GLU A O 1
ATOM 2298 N N . GLU A 1 303 ? -69.650 7.903 7.197 1.00 19.88 299 GLU A N 1
ATOM 2299 C CA . GLU A 1 303 ? -70.951 7.456 6.730 1.00 22.25 299 GLU A CA 1
ATOM 2300 C C . GLU A 1 303 ? -71.547 6.391 7.642 1.00 23.69 299 GLU A C 1
ATOM 2301 O O . GLU A 1 303 ? -72.710 6.498 8.021 1.00 23.54 299 GLU A O 1
ATOM 2307 N N . ARG A 1 304 ? -70.763 5.369 7.980 1.00 20.43 300 ARG A N 1
ATOM 2308 C CA . ARG A 1 304 ? -71.271 4.291 8.843 1.00 20.89 300 ARG A CA 1
ATOM 2309 C C . ARG A 1 304 ? -71.592 4.820 10.230 1.00 22.44 300 ARG A C 1
ATOM 2310 O O . ARG A 1 304 ? -72.567 4.391 10.844 1.00 20.69 300 ARG A O 1
ATOM 2318 N N . MET A 1 305 ? -70.758 5.747 10.712 1.00 20.34 301 MET A N 1
ATOM 2319 C CA . MET A 1 305 ? -70.960 6.382 12.012 1.00 19.91 301 MET A CA 1
ATOM 2320 C C . MET A 1 305 ? -72.321 7.059 12.096 1.00 20.50 301 MET A C 1
ATOM 2321 O O . MET A 1 305 ? -72.977 7.071 13.161 1.00 19.01 301 MET A O 1
ATOM 2326 N N . MET A 1 306 ? -72.759 7.616 10.970 1.00 19.64 302 MET A N 1
ATOM 2327 C CA . MET A 1 306 ? -74.043 8.310 10.943 1.00 20.89 302 MET A CA 1
ATOM 2328 C C . MET A 1 306 ? -75.174 7.482 10.305 1.00 21.10 302 MET A C 1
ATOM 2329 O O . MET A 1 306 ? -76.258 8.005 10.052 1.00 26.36 302 MET A O 1
ATOM 2334 N N . THR A 1 307 ? -74.942 6.188 10.083 1.00 21.96 303 THR A N 1
ATOM 2335 C CA . THR A 1 307 ? -75.991 5.297 9.574 1.00 22.33 303 THR A CA 1
ATOM 2336 C C . THR A 1 307 ? -76.720 4.620 10.733 1.00 22.32 303 THR A C 1
ATOM 2337 O O . THR A 1 307 ? -76.098 3.903 11.528 1.00 23.42 303 THR A O 1
ATOM 2341 N N . LYS A 1 308 ? -78.028 4.836 10.825 1.00 25.41 304 LYS A N 1
ATOM 2342 C CA . LYS A 1 308 ? -78.832 4.149 11.830 1.00 26.42 304 LYS A CA 1
ATOM 2343 C C . LYS A 1 308 ? -79.145 2.724 11.378 1.00 27.68 304 LYS A C 1
ATOM 2344 O O . LYS A 1 308 ? -79.394 2.481 10.189 1.00 27.62 304 LYS A O 1
ATOM 2350 N N . MET A 1 309 ? -79.146 1.786 12.318 1.00 24.78 305 MET A N 1
ATOM 2351 C CA . MET A 1 309 ? -79.654 0.466 12.006 1.00 25.04 305 MET A CA 1
ATOM 2352 C C . MET A 1 309 ? -81.136 0.596 11.680 1.00 29.31 305 MET A C 1
ATOM 2353 O O . MET A 1 309 ? -81.829 1.449 12.229 1.00 30.01 305 MET A O 1
ATOM 2358 N N . ASP A 1 310 ? -81.599 -0.228 10.758 1.00 29.73 306 ASP A N 1
ATOM 2359 C CA . ASP A 1 310 ? -83.027 -0.371 10.530 1.00 32.07 306 ASP A CA 1
ATOM 2360 C C . ASP A 1 310 ? -83.475 -1.562 11.349 1.00 31.98 306 ASP A C 1
ATOM 2361 O O . ASP A 1 310 ? -83.230 -2.705 10.982 1.00 29.77 306 ASP A O 1
ATOM 2366 N N . PRO A 1 311 ? -84.120 -1.295 12.483 1.00 34.55 307 PRO A N 1
ATOM 2367 C CA . PRO A 1 311 ? -84.477 -2.389 13.397 1.00 37.32 307 PRO A CA 1
ATOM 2368 C C . PRO A 1 311 ? -85.515 -3.352 12.800 1.00 39.12 307 PRO A C 1
ATOM 2369 O O . PRO A 1 311 ? -85.702 -4.448 13.326 1.00 38.09 307 PRO A O 1
ATOM 2373 N N . ASN A 1 312 ? -86.156 -2.975 11.700 1.00 37.25 308 ASN A N 1
ATOM 2374 C CA . ASN A 1 312 ? -87.112 -3.883 11.082 1.00 41.79 308 ASN A CA 1
ATOM 2375 C C . ASN A 1 312 ? -86.478 -4.730 9.973 1.00 41.42 308 ASN A C 1
ATOM 2376 O O . ASN A 1 312 ? -87.153 -5.550 9.350 1.00 43.66 308 ASN A O 1
ATOM 2381 N N . ASP A 1 313 ? -85.183 -4.527 9.733 1.00 39.36 309 ASP A N 1
ATOM 2382 C CA . ASP A 1 313 ? -84.428 -5.300 8.742 1.00 38.18 309 ASP A CA 1
ATOM 2383 C C . ASP A 1 313 ? -83.924 -6.590 9.390 1.00 37.59 309 ASP A C 1
ATOM 2384 O O . ASP A 1 313 ? -83.025 -6.549 10.243 1.00 34.42 309 ASP A O 1
ATOM 2389 N N . GLN A 1 314 ? -84.481 -7.732 8.984 1.00 37.15 310 GLN A N 1
ATOM 2390 C CA . GLN A 1 314 ? -84.140 -9.001 9.622 1.00 36.95 310 GLN A CA 1
ATOM 2391 C C . GLN A 1 314 ? -82.663 -9.357 9.460 1.00 34.68 310 GLN A C 1
ATOM 2392 O O . GLN A 1 314 ? -82.060 -9.933 10.366 1.00 34.40 310 GLN A O 1
ATOM 2398 N N . ALA A 1 315 ? -82.071 -8.991 8.324 1.00 32.02 311 ALA A N 1
ATOM 2399 C CA . ALA A 1 315 ? -80.652 -9.263 8.096 1.00 30.51 311 ALA A CA 1
ATOM 2400 C C . ALA A 1 315 ? -79.783 -8.544 9.119 1.00 30.41 311 ALA A C 1
ATOM 2401 O O . ALA A 1 315 ? -78.778 -9.086 9.585 1.00 34.54 311 ALA A O 1
ATOM 2403 N N . GLN A 1 316 ? -80.162 -7.318 9.466 1.00 28.36 312 GLN A N 1
ATOM 2404 C CA . GLN A 1 316 ? -79.378 -6.567 10.438 1.00 31.27 312 GLN A CA 1
ATOM 2405 C C . GLN A 1 316 ? -79.617 -7.104 11.858 1.00 29.79 312 GLN A C 1
ATOM 2406 O O . GLN A 1 316 ? -78.675 -7.211 12.647 1.00 27.23 312 GLN A O 1
ATOM 2412 N N . ARG A 1 317 ? -80.855 -7.501 12.171 1.00 29.92 313 ARG A N 1
ATOM 2413 C CA . ARG A 1 317 ? -81.140 -8.102 13.466 1.00 29.94 313 ARG A CA 1
ATOM 2414 C C . ARG A 1 317 ? -80.334 -9.390 13.620 1.00 32.07 313 ARG A C 1
ATOM 2415 O O . ARG A 1 317 ? -79.841 -9.699 14.710 1.00 29.88 313 ARG A O 1
ATOM 2423 N N . ASP A 1 318 ? -80.196 -10.127 12.518 1.00 32.94 314 ASP A N 1
ATOM 2424 C CA . ASP A 1 318 ? -79.486 -11.396 12.532 1.00 33.02 314 ASP A CA 1
ATOM 2425 C C . ASP A 1 318 ? -77.985 -11.224 12.829 1.00 29.42 314 ASP A C 1
ATOM 2426 O O . ASP A 1 318 ? -77.351 -12.140 13.360 1.00 27.61 314 ASP A O 1
ATOM 2431 N N . ILE A 1 319 ? -77.413 -10.061 12.526 1.00 28.77 315 ILE A N 1
ATOM 2432 C CA . ILE A 1 319 ? -76.019 -9.809 12.906 1.00 26.66 315 ILE A CA 1
ATOM 2433 C C . ILE A 1 319 ? -75.859 -9.779 14.428 1.00 25.06 315 ILE A C 1
ATOM 2434 O O . ILE A 1 319 ? -74.902 -10.330 14.985 1.00 24.10 315 ILE A O 1
ATOM 2439 N N . ILE A 1 320 ? -76.813 -9.156 15.112 1.00 22.16 316 ILE A N 1
ATOM 2440 C CA . ILE A 1 320 ? -76.754 -9.095 16.560 1.00 20.92 316 ILE A CA 1
ATOM 2441 C C . ILE A 1 320 ? -76.969 -10.485 17.150 1.00 21.27 316 ILE A C 1
ATOM 2442 O O . ILE A 1 320 ? -76.290 -10.861 18.099 1.00 21.38 316 ILE A O 1
ATOM 2447 N N . PHE A 1 321 ? -77.902 -11.245 16.571 1.00 22.25 317 PHE A N 1
ATOM 2448 C CA . PHE A 1 321 ? -78.114 -12.636 16.971 1.00 22.72 317 PHE A CA 1
ATOM 2449 C C . PHE A 1 321 ? -76.791 -13.432 16.872 1.00 22.44 317 PHE A C 1
ATOM 2450 O O . PHE A 1 321 ? -76.444 -14.191 17.784 1.00 22.20 317 PHE A O 1
ATOM 2458 N N . GLU A 1 322 ? -76.082 -13.241 15.762 1.00 24.01 318 GLU A N 1
ATOM 2459 C CA . GLU A 1 322 ? -74.806 -13.921 15.526 1.00 27.20 318 GLU A CA 1
ATOM 2460 C C . GLU A 1 322 ? -73.778 -13.546 16.574 1.00 22.34 318 GLU A C 1
ATOM 2461 O O . GLU A 1 322 ? -73.097 -14.407 17.120 1.00 24.25 318 GLU A O 1
ATOM 2467 N N . LEU A 1 323 ? -73.702 -12.258 16.875 1.00 20.62 319 LEU A N 1
ATOM 2468 C CA . LEU A 1 323 ? -72.822 -11.742 17.903 1.00 24.93 319 LEU A CA 1
ATOM 2469 C C . LEU A 1 323 ? -73.080 -12.451 19.219 1.00 23.47 319 LEU A C 1
ATOM 2470 O O . LEU A 1 323 ? -72.167 -12.897 19.918 1.00 23.59 319 LEU A O 1
ATOM 2475 N N . ARG A 1 324 ? -74.353 -12.563 19.570 1.00 20.92 320 ARG A N 1
ATOM 2476 C CA . ARG A 1 324 ? -74.686 -13.165 20.830 1.00 22.13 320 ARG A CA 1
ATOM 2477 C C . ARG A 1 324 ? -74.355 -14.649 20.823 1.00 24.47 320 ARG A C 1
ATOM 2478 O O . ARG A 1 324 ? -73.874 -15.177 21.830 1.00 25.40 320 ARG A O 1
ATOM 2486 N N . ARG A 1 325 ? -74.588 -15.309 19.686 1.00 21.15 321 ARG A N 1
ATOM 2487 C CA . ARG A 1 325 ? -74.339 -16.740 19.566 1.00 22.29 321 ARG A CA 1
ATOM 2488 C C . ARG A 1 325 ? -72.861 -17.090 19.787 1.00 23.08 321 ARG A C 1
ATOM 2489 O O . ARG A 1 325 ? -72.527 -18.025 20.509 1.00 24.18 321 ARG A O 1
ATOM 2497 N N . ILE A 1 326 ? -71.995 -16.324 19.145 1.00 21.33 322 ILE A N 1
ATOM 2498 C CA . ILE A 1 326 ? -70.554 -16.558 19.272 1.00 22.91 322 ILE A CA 1
ATOM 2499 C C . ILE A 1 326 ? -70.106 -16.630 20.728 1.00 23.58 322 ILE A C 1
ATOM 2500 O O . ILE A 1 326 ? -69.339 -17.531 21.106 1.00 23.11 322 ILE A O 1
ATOM 2505 N N . ALA A 1 327 ? -70.622 -15.718 21.556 1.00 20.90 323 ALA A N 1
ATOM 2506 C CA . ALA A 1 327 ? -70.269 -15.679 22.974 1.00 23.68 323 ALA A CA 1
ATOM 2507 C C . ALA A 1 327 ? -71.006 -16.714 23.801 1.00 26.70 323 ALA A C 1
ATOM 2508 O O . ALA A 1 327 ? -70.389 -17.513 24.517 1.00 27.13 323 ALA A O 1
ATOM 2510 N N . PHE A 1 328 ? -72.337 -16.694 23.718 1.00 24.80 324 PHE A N 1
ATOM 2511 C CA . PHE A 1 328 ? -73.139 -17.486 24.641 1.00 26.76 324 PHE A CA 1
ATOM 2512 C C . PHE A 1 328 ? -72.897 -18.979 24.414 1.00 30.51 324 PHE A C 1
ATOM 2513 O O . PHE A 1 328 ? -72.868 -19.754 25.372 1.00 32.49 324 PHE A O 1
ATOM 2521 N N . ASP A 1 329 ? -72.681 -19.385 23.162 1.00 31.34 325 ASP A N 1
ATOM 2522 C CA . ASP A 1 329 ? -72.449 -20.802 22.869 1.00 33.55 325 ASP A CA 1
ATOM 2523 C C . ASP A 1 329 ? -71.041 -21.296 23.246 1.00 36.74 325 ASP A C 1
ATOM 2524 O O . ASP A 1 329 ? -70.754 -22.496 23.174 1.00 37.92 325 ASP A O 1
ATOM 2529 N N . ALA A 1 330 ? -70.171 -20.378 23.655 1.00 34.82 326 ALA A N 1
ATOM 2530 C CA . ALA A 1 330 ? -68.863 -20.750 24.194 1.00 35.68 326 ALA A CA 1
ATOM 2531 C C . ALA A 1 330 ? -68.974 -21.153 25.667 1.00 38.45 326 ALA A C 1
ATOM 2532 O O . ALA A 1 330 ? -68.015 -21.667 26.245 1.00 38.96 326 ALA A O 1
ATOM 2534 N N . GLU A 1 331 ? -70.141 -20.910 26.265 1.00 37.39 327 GLU A N 1
ATOM 2535 C CA . GLU A 1 331 ? -70.379 -21.245 27.666 1.00 43.34 327 GLU A CA 1
ATOM 2536 C C . GLU A 1 331 ? -70.954 -22.657 27.784 1.00 48.17 327 GLU A C 1
ATOM 2537 O O . GLU A 1 331 ? -70.274 -23.578 28.242 1.00 52.23 327 GLU A O 1
ATOM 2543 N N . THR A 1 342 ? -74.287 -25.455 30.769 1.00 54.12 338 THR A N 1
ATOM 2544 C CA . THR A 1 342 ? -75.438 -25.529 29.876 1.00 55.00 338 THR A CA 1
ATOM 2545 C C . THR A 1 342 ? -76.692 -24.954 30.537 1.00 54.93 338 THR A C 1
ATOM 2546 O O . THR A 1 342 ? -77.525 -24.329 29.873 1.00 53.16 338 THR A O 1
ATOM 2550 N N . GLU A 1 343 ? -76.829 -25.165 31.844 1.00 53.45 339 GLU A N 1
ATOM 2551 C CA . GLU A 1 343 ? -77.873 -24.481 32.601 1.00 50.73 339 GLU A CA 1
ATOM 2552 C C . GLU A 1 343 ? -77.556 -22.983 32.606 1.00 45.45 339 GLU A C 1
ATOM 2553 O O . GLU A 1 343 ? -78.453 -22.141 32.528 1.00 43.12 339 GLU A O 1
ATOM 2555 N N . LYS A 1 344 ? -76.264 -22.667 32.673 1.00 43.66 340 LYS A N 1
ATOM 2556 C CA . LYS A 1 344 ? -75.792 -21.288 32.645 1.00 41.78 340 LYS A CA 1
ATOM 2557 C C . LYS A 1 344 ? -76.119 -20.641 31.304 1.00 37.33 340 LYS A C 1
ATOM 2558 O O . LYS A 1 344 ? -76.558 -19.493 31.253 1.00 34.25 340 LYS A O 1
ATOM 2560 N N . ARG A 1 345 ? -75.901 -21.387 30.224 1.00 37.12 341 ARG A N 1
ATOM 2561 C CA . ARG A 1 345 ? -76.160 -20.869 28.880 1.00 37.32 341 ARG A CA 1
ATOM 2562 C C . ARG A 1 345 ? -77.650 -20.559 28.725 1.00 36.87 341 ARG A C 1
ATOM 2563 O O . ARG A 1 345 ? -78.021 -19.503 28.211 1.00 36.26 341 ARG A O 1
ATOM 2565 N N . LYS A 1 346 ? -78.495 -21.475 29.199 1.00 34.62 342 LYS A N 1
ATOM 2566 C CA . LYS A 1 346 ? -79.946 -21.319 29.105 1.00 36.09 342 LYS A CA 1
ATOM 2567 C C . LYS A 1 346 ? -80.407 -20.069 29.833 1.00 35.59 342 LYS A C 1
ATOM 2568 O O . LYS A 1 346 ? -81.223 -19.301 29.318 1.00 33.34 342 LYS A O 1
ATOM 2570 N N . ALA A 1 347 ? -79.860 -19.866 31.031 1.00 34.62 343 ALA A N 1
ATOM 2571 C CA . ALA A 1 347 ? -80.163 -18.690 31.841 1.00 33.86 343 ALA A CA 1
ATOM 2572 C C . ALA A 1 347 ? -79.819 -17.401 31.098 1.00 32.65 343 ALA A C 1
ATOM 2573 O O . ALA A 1 347 ? -80.555 -16.420 31.179 1.00 33.77 343 ALA A O 1
ATOM 2575 N N . MET A 1 348 ? -78.696 -17.394 30.387 1.00 30.18 344 MET A N 1
ATOM 2576 C CA . MET A 1 348 ? -78.305 -16.206 29.631 1.00 25.80 344 MET A CA 1
ATOM 2577 C C . MET A 1 348 ? -79.318 -15.904 28.538 1.00 24.85 344 MET A C 1
ATOM 2578 O O . MET A 1 348 ? -79.756 -14.765 28.384 1.00 25.86 344 MET A O 1
ATOM 2583 N N . TYR A 1 349 ? -79.675 -16.922 27.761 1.00 24.61 345 TYR A N 1
ATOM 2584 C CA . TYR A 1 349 ? -80.574 -16.691 26.633 1.00 27.01 345 TYR A CA 1
ATOM 2585 C C . TYR A 1 349 ? -81.982 -16.302 27.090 1.00 26.24 345 TYR A C 1
ATOM 2586 O O . TYR A 1 349 ? -82.691 -15.627 26.347 1.00 26.24 345 TYR A O 1
ATOM 2595 N N . THR A 1 350 ? -82.394 -16.709 28.294 1.00 25.72 346 THR A N 1
ATOM 2596 C CA . THR A 1 350 ? -83.752 -16.354 28.748 1.00 26.07 346 THR A CA 1
ATOM 2597 C C . THR A 1 350 ? -83.875 -14.845 28.962 1.00 28.08 346 THR A C 1
ATOM 2598 O O . THR A 1 350 ? -84.983 -14.302 28.995 1.00 29.75 346 THR A O 1
ATOM 2602 N N . LYS A 1 351 ? -82.737 -14.167 29.088 1.00 27.05 347 LYS A N 1
ATOM 2603 C CA . LYS A 1 351 ? -82.740 -12.734 29.361 1.00 26.66 347 LYS A CA 1
ATOM 2604 C C . LYS A 1 351 ? -82.531 -11.965 28.059 1.00 28.45 347 LYS A C 1
ATOM 2605 O O . LYS A 1 351 ? -82.226 -10.770 28.070 1.00 27.45 347 LYS A O 1
ATOM 2607 N N . ASP A 1 352 ? -82.713 -12.667 26.937 1.00 28.10 348 ASP A N 1
ATOM 2608 C CA . ASP A 1 352 ? -82.644 -12.045 25.615 1.00 26.22 348 ASP A CA 1
ATOM 2609 C C . ASP A 1 352 ? -81.255 -11.480 25.383 1.00 23.35 348 ASP A C 1
ATOM 2610 O O . ASP A 1 352 ? -80.293 -12.236 25.333 1.00 25.81 348 ASP A O 1
ATOM 2615 N N . TYR A 1 353 ? -81.126 -10.165 25.271 1.00 21.54 349 TYR A N 1
ATOM 2616 C CA . TYR A 1 353 ? -79.799 -9.583 25.064 1.00 21.38 349 TYR A CA 1
ATOM 2617 C C . TYR A 1 353 ? -79.253 -8.852 26.285 1.00 23.54 349 TYR A C 1
ATOM 2618 O O . TYR A 1 353 ? -78.254 -8.113 26.188 1.00 20.66 349 TYR A O 1
ATOM 2627 N N . LYS A 1 354 ? -79.903 -9.051 27.432 1.00 23.71 350 LYS A N 1
ATOM 2628 C CA . LYS A 1 354 ? -79.505 -8.308 28.629 1.00 24.58 350 LYS A CA 1
ATOM 2629 C C . LYS A 1 354 ? -78.078 -8.664 29.029 1.00 21.96 350 LYS A C 1
ATOM 2630 O O . LYS A 1 354 ? -77.297 -7.795 29.405 1.00 23.84 350 LYS A O 1
ATOM 2636 N N . MET A 1 355 ? -77.734 -9.939 28.917 1.00 22.22 351 MET A N 1
ATOM 2637 C CA . MET A 1 355 ? -76.431 -10.400 29.377 1.00 27.30 351 MET A CA 1
ATOM 2638 C C . MET A 1 355 ? -75.365 -10.239 28.290 1.00 25.18 351 MET A C 1
ATOM 2639 O O . MET A 1 355 ? -74.219 -10.646 28.463 1.00 27.25 351 MET A O 1
ATOM 2644 N N . LEU A 1 356 ? -75.747 -9.638 27.165 1.00 19.11 352 LEU A N 1
ATOM 2645 C CA . LEU A 1 356 ? -74.766 -9.145 26.196 1.00 18.38 352 LEU A CA 1
ATOM 2646 C C . LEU A 1 356 ? -74.598 -7.640 26.412 1.00 19.47 352 LEU A C 1
ATOM 2647 O O . LEU A 1 356 ? -73.851 -6.964 25.707 1.00 18.73 352 LEU A O 1
ATOM 2652 N N . GLY A 1 357 ? -75.322 -7.120 27.392 1.00 18.23 353 GLY A N 1
ATOM 2653 C CA . GLY A 1 357 ? -75.078 -5.758 27.848 1.00 18.72 353 GLY A CA 1
ATOM 2654 C C . GLY A 1 357 ? -75.780 -4.647 27.082 1.00 17.65 353 GLY A C 1
ATOM 2655 O O . GLY A 1 357 ? -75.381 -3.490 27.199 1.00 20.04 353 GLY A O 1
ATOM 2656 N N . PHE A 1 358 ? -76.811 -4.965 26.305 1.00 19.13 354 PHE A N 1
ATOM 2657 C CA . PHE A 1 358 ? -77.526 -3.913 25.589 1.00 19.96 354 PHE A CA 1
ATOM 2658 C C . PHE A 1 358 ? -78.548 -3.300 26.514 1.00 22.22 354 PHE A C 1
ATOM 2659 O O . PHE A 1 358 ? -79.112 -3.985 27.366 1.00 24.19 354 PHE A O 1
ATOM 2667 N N . THR A 1 359 ? -78.773 -2.001 26.352 1.00 22.09 355 THR A N 1
ATOM 2668 C CA . THR A 1 359 ? -79.782 -1.319 27.167 1.00 24.57 355 THR A CA 1
ATOM 2669 C C . THR A 1 359 ? -81.181 -1.794 26.797 1.00 24.19 355 THR A C 1
ATOM 2670 O O . THR A 1 359 ? -82.016 -2.078 27.667 1.00 26.57 355 THR A O 1
ATOM 2674 N N . ASN A 1 360 ? -81.433 -1.887 25.497 1.00 22.64 356 ASN A N 1
ATOM 2675 C CA . ASN A 1 360 ? -82.677 -2.457 25.030 1.00 25.90 356 ASN A CA 1
ATOM 2676 C C . ASN A 1 360 ? -82.558 -3.977 24.958 1.00 25.45 356 ASN A C 1
ATOM 2677 O O . ASN A 1 360 ? -82.115 -4.522 23.936 1.00 22.79 356 ASN A O 1
ATOM 2682 N N . HIS A 1 361 ? -82.959 -4.633 26.045 1.00 24.25 357 HIS A N 1
ATOM 2683 C CA . HIS A 1 361 ? -82.802 -6.076 26.233 1.00 27.38 357 HIS A CA 1
ATOM 2684 C C . HIS A 1 361 ? -83.447 -6.907 25.144 1.00 25.26 357 HIS A C 1
ATOM 2685 O O . HIS A 1 361 ? -82.900 -7.914 24.716 1.00 24.22 357 HIS A O 1
ATOM 2692 N N . ILE A 1 362 ? -84.656 -6.529 24.745 1.00 24.00 358 ILE A N 1
ATOM 2693 C CA . ILE A 1 362 ? -85.423 -7.354 23.833 1.00 28.24 358 ILE A CA 1
ATOM 2694 C C . ILE A 1 362 ? -85.210 -6.948 22.385 1.00 30.18 358 ILE A C 1
ATOM 2695 O O . ILE A 1 362 ? -85.346 -7.759 21.472 1.00 32.75 358 ILE A O 1
ATOM 2700 N N . ASN A 1 363 ? -84.868 -5.686 22.161 1.00 28.30 359 ASN A N 1
ATOM 2701 C CA . ASN A 1 363 ? -84.719 -5.206 20.804 1.00 26.97 359 ASN A CA 1
ATOM 2702 C C . ASN A 1 363 ? -83.433 -4.389 20.659 1.00 24.72 359 ASN A C 1
ATOM 2703 O O . ASN A 1 363 ? -83.472 -3.183 20.464 1.00 25.35 359 ASN A O 1
ATOM 2708 N N . PRO A 1 364 ? -82.278 -5.061 20.759 1.00 23.10 360 PRO A N 1
ATOM 2709 C CA . PRO A 1 364 ? -81.013 -4.320 20.783 1.00 23.30 360 PRO A CA 1
ATOM 2710 C C . PRO A 1 364 ? -80.748 -3.522 19.520 1.00 20.92 360 PRO A C 1
ATOM 2711 O O . PRO A 1 364 ? -79.934 -2.582 19.557 1.00 20.93 360 PRO A O 1
ATOM 2715 N N . ALA A 1 365 ? -81.411 -3.882 18.421 1.00 22.45 361 ALA A N 1
ATOM 2716 C CA . ALA A 1 365 ? -81.293 -3.115 17.184 1.00 24.45 361 ALA A CA 1
ATOM 2717 C C . ALA A 1 365 ? -81.579 -1.633 17.428 1.00 22.86 361 ALA A C 1
ATOM 2718 O O . ALA A 1 365 ? -80.962 -0.766 16.806 1.00 24.60 361 ALA A O 1
ATOM 2720 N N . MET A 1 366 ? -82.517 -1.359 18.332 1.00 24.39 362 MET A N 1
ATOM 2721 C CA . MET A 1 366 ? -82.856 0.020 18.681 1.00 28.99 362 MET A CA 1
ATOM 2722 C C . MET A 1 366 ? -81.642 0.790 19.186 1.00 26.57 362 MET A C 1
ATOM 2723 O O . MET A 1 366 ? -81.512 1.997 18.943 1.00 28.19 362 MET A O 1
ATOM 2728 N N . ASP A 1 367 ? -80.725 0.108 19.859 1.00 22.00 363 ASP A N 1
ATOM 2729 C CA . ASP A 1 367 ? -79.568 0.818 20.399 1.00 20.98 363 ASP A CA 1
ATOM 2730 C C . ASP A 1 367 ? -78.627 1.323 19.297 1.00 20.82 363 ASP A C 1
ATOM 2731 O O . ASP A 1 367 ? -77.865 2.270 19.505 1.00 22.10 363 ASP A O 1
ATOM 2736 N N . PHE A 1 368 ? -78.725 0.719 18.115 1.00 20.46 364 PHE A N 1
ATOM 2737 C CA . PHE A 1 368 ? -77.886 1.108 16.995 1.00 22.90 364 PHE A CA 1
ATOM 2738 C C . PHE A 1 368 ? -78.553 2.173 16.135 1.00 24.92 364 PHE A C 1
ATOM 2739 O O . PHE A 1 368 ? -78.079 2.470 15.041 1.00 26.33 364 PHE A O 1
ATOM 2747 N N . THR A 1 369 ? -79.637 2.765 16.626 1.00 23.99 365 THR A N 1
ATOM 2748 C CA . THR A 1 369 ? -80.233 3.895 15.914 1.00 26.56 365 THR A CA 1
ATOM 2749 C C . THR A 1 369 ? -79.668 5.204 16.469 1.00 26.58 365 THR A C 1
ATOM 2750 O O . THR A 1 369 ? -79.962 6.272 15.946 1.00 29.26 365 THR A O 1
ATOM 2754 N N . GLN A 1 370 ? -78.860 5.116 17.527 1.00 23.78 366 GLN A N 1
ATOM 2755 C CA . GLN A 1 370 ? -78.103 6.277 18.011 1.00 22.02 366 GLN A CA 1
ATOM 2756 C C . GLN A 1 370 ? -76.955 6.604 17.057 1.00 23.02 366 GLN A C 1
ATOM 2757 O O . GLN A 1 370 ? -76.062 5.786 16.843 1.00 20.74 366 GLN A O 1
ATOM 2763 N N . THR A 1 371 ? -76.966 7.811 16.494 1.00 24.64 367 THR A N 1
ATOM 2764 C CA . THR A 1 371 ? -75.918 8.246 15.574 1.00 24.67 367 THR A CA 1
ATOM 2765 C C . THR A 1 371 ? -75.391 9.611 15.981 1.00 25.37 367 THR A C 1
ATOM 2766 O O . THR A 1 371 ? -76.177 10.551 16.143 1.00 26.54 367 THR A O 1
ATOM 2770 N N . PRO A 1 372 ? -74.070 9.719 16.190 1.00 24.02 368 PRO A N 1
ATOM 2771 C CA . PRO A 1 372 ? -73.088 8.623 16.196 1.00 21.21 368 PRO A CA 1
ATOM 2772 C C . PRO A 1 372 ? -73.347 7.674 17.366 1.00 20.40 368 PRO A C 1
ATOM 2773 O O . PRO A 1 372 ? -74.022 8.095 18.298 1.00 22.18 368 PRO A O 1
ATOM 2777 N N . PRO A 1 373 ? -72.842 6.428 17.312 1.00 18.58 369 PRO A N 1
ATOM 2778 C CA . PRO A 1 373 ? -71.959 5.825 16.314 1.00 19.12 369 PRO A CA 1
ATOM 2779 C C . PRO A 1 373 ? -72.656 4.923 15.305 1.00 19.42 369 PRO A C 1
ATOM 2780 O O . PRO A 1 373 ? -71.971 4.359 14.455 1.00 19.29 369 PRO A O 1
ATOM 2784 N N . GLY A 1 374 ? -73.972 4.765 15.421 1.00 19.99 370 GLY A N 1
ATOM 2785 C CA . GLY A 1 374 ? -74.740 3.930 14.507 1.00 22.48 370 GLY A CA 1
ATOM 2786 C C . GLY A 1 374 ? -74.120 2.593 14.154 1.00 21.19 370 GLY A C 1
ATOM 2787 O O . GLY A 1 374 ? -73.643 1.847 15.009 1.00 20.19 370 GLY A O 1
ATOM 2788 N N . MET A 1 375 ? -74.106 2.291 12.864 1.00 21.38 371 MET A N 1
ATOM 2789 C CA . MET A 1 375 ? -73.663 0.982 12.406 1.00 19.46 371 MET A CA 1
ATOM 2790 C C . MET A 1 375 ? -72.163 0.762 12.556 1.00 17.57 371 MET A C 1
ATOM 2791 O O . MET A 1 375 ? -71.699 -0.372 12.510 1.00 18.24 371 MET A O 1
ATOM 2796 N N . LEU A 1 376 ? -71.403 1.834 12.719 1.00 17.68 372 LEU A N 1
ATOM 2797 C CA . LEU A 1 376 ? -69.964 1.699 12.931 1.00 18.14 372 LEU A CA 1
ATOM 2798 C C . LEU A 1 376 ? -69.698 0.903 14.206 1.00 17.51 372 LEU A C 1
ATOM 2799 O O . LEU A 1 376 ? -68.761 0.105 14.279 1.00 17.10 372 LEU A O 1
ATOM 2804 N N . ALA A 1 377 ? -70.533 1.124 15.210 1.00 17.86 373 ALA A N 1
ATOM 2805 C CA . ALA A 1 377 ? -70.387 0.374 16.454 1.00 18.63 373 ALA A CA 1
ATOM 2806 C C . ALA A 1 377 ? -70.624 -1.107 16.188 1.00 17.24 373 ALA A C 1
ATOM 2807 O O . ALA A 1 377 ? -69.931 -1.970 16.751 1.00 17.10 373 ALA A O 1
ATOM 2809 N N . LEU A 1 378 ? -71.628 -1.415 15.355 1.00 17.30 374 LEU A N 1
ATOM 2810 C CA . LEU A 1 378 ? -71.905 -2.801 15.038 1.00 18.07 374 LEU A CA 1
ATOM 2811 C C . LEU A 1 378 ? -70.705 -3.402 14.304 1.00 19.55 374 LEU A C 1
ATOM 2812 O O . LEU A 1 378 ? -70.284 -4.515 14.610 1.00 20.70 374 LEU A O 1
ATOM 2817 N N . ASP A 1 379 ? -70.162 -2.663 13.335 1.00 18.91 375 ASP A N 1
ATOM 2818 C CA . ASP A 1 379 ? -68.985 -3.123 12.581 1.00 19.37 375 ASP A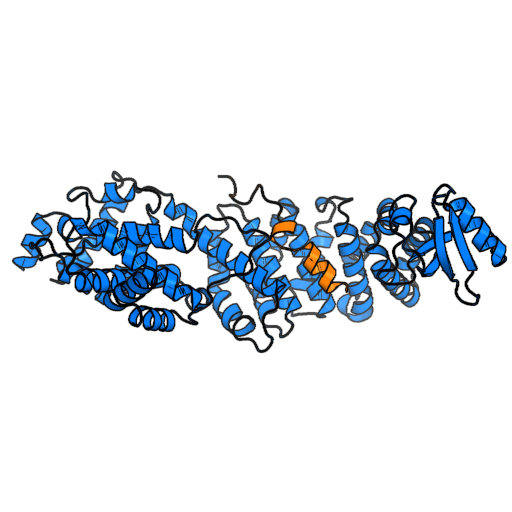 CA 1
ATOM 2819 C C . ASP A 1 379 ? -67.813 -3.447 13.513 1.00 19.02 375 ASP A C 1
ATOM 2820 O O . ASP A 1 379 ? -67.147 -4.472 13.340 1.00 19.31 375 ASP A O 1
ATOM 2825 N N . ASN A 1 380 ? -67.585 -2.582 14.503 1.00 19.50 376 ASN A N 1
ATOM 2826 C CA . ASN A 1 380 ? -66.506 -2.789 15.476 1.00 15.55 376 ASN A CA 1
ATOM 2827 C C . ASN A 1 380 ? -66.738 -4.048 16.310 1.00 16.59 376 ASN A C 1
ATOM 2828 O O . ASN A 1 380 ? -65.807 -4.831 16.548 1.00 16.25 376 ASN A O 1
ATOM 2833 N N . MET A 1 381 ? -67.981 -4.263 16.740 1.00 16.79 377 MET A N 1
ATOM 2834 C CA . MET A 1 381 ? -68.289 -5.450 17.539 1.00 16.24 377 MET A CA 1
ATOM 2835 C C . MET A 1 381 ? -68.090 -6.716 16.724 1.00 16.80 377 MET A C 1
ATOM 2836 O O . MET A 1 381 ? -67.541 -7.687 17.211 1.00 18.25 377 MET A O 1
ATOM 2841 N N . LEU A 1 382 ? -68.525 -6.690 15.470 1.00 17.93 378 LEU A N 1
ATOM 2842 C CA . LEU A 1 382 ? -68.420 -7.878 14.634 1.00 20.11 378 LEU A CA 1
ATOM 2843 C C . LEU A 1 382 ? -66.950 -8.178 14.328 1.00 19.30 378 LEU A C 1
ATOM 2844 O O . LEU A 1 382 ? -66.540 -9.340 14.324 1.00 20.63 378 LEU A O 1
ATOM 2849 N N . TYR A 1 383 ? -66.161 -7.122 14.130 1.00 18.97 379 TYR A N 1
ATOM 2850 C CA . TYR A 1 383 ? -64.722 -7.266 13.935 1.00 17.13 379 TYR A CA 1
ATOM 2851 C C . TYR A 1 383 ? -64.075 -7.919 15.134 1.00 16.92 379 TYR A C 1
ATOM 2852 O O . TYR A 1 383 ? -63.305 -8.875 15.007 1.00 17.27 379 TYR A O 1
ATOM 2861 N N . LEU A 1 384 ? -64.385 -7.407 16.324 1.00 16.42 380 LEU A N 1
ATOM 2862 C CA . LEU A 1 384 ? -63.820 -7.999 17.523 1.00 16.27 380 LEU A CA 1
ATOM 2863 C C . LEU A 1 384 ? -64.214 -9.480 17.631 1.00 19.47 380 LEU A C 1
ATOM 2864 O O . LEU A 1 384 ? -63.396 -10.344 17.940 1.00 19.18 380 LEU A O 1
ATOM 2869 N N . ALA A 1 385 ? -65.473 -9.792 17.341 1.00 17.24 381 ALA A N 1
ATOM 2870 C CA . ALA A 1 385 ? -65.932 -11.154 17.529 1.00 18.45 381 ALA A CA 1
ATOM 2871 C C . ALA A 1 385 ? -65.386 -12.140 16.491 1.00 18.54 381 ALA A C 1
ATOM 2872 O O . ALA A 1 385 ? -65.262 -13.331 16.781 1.00 23.20 381 ALA A O 1
ATOM 2874 N N . LYS A 1 386 ? -65.081 -11.656 15.294 1.00 20.78 382 LYS A N 1
ATOM 2875 C CA . LYS A 1 386 ? -64.632 -12.548 14.226 1.00 25.05 382 LYS A CA 1
ATOM 2876 C C . LYS A 1 386 ? -63.106 -12.629 14.147 1.00 24.48 382 LYS A C 1
ATOM 2877 O O . LYS A 1 386 ? -62.549 -13.696 13.870 1.00 26.97 382 LYS A O 1
ATOM 2883 N N . VAL A 1 387 ? -62.448 -11.509 14.422 1.00 22.18 383 VAL A N 1
ATOM 2884 C CA . VAL A 1 387 ? -60.990 -11.398 14.290 1.00 23.75 383 VAL A CA 1
ATOM 2885 C C . VAL A 1 387 ? -60.294 -11.686 15.618 1.00 22.18 383 VAL A C 1
ATOM 2886 O O . VAL A 1 387 ? -59.162 -12.186 15.645 1.00 25.22 383 VAL A O 1
ATOM 2890 N N . HIS A 1 388 ? -60.963 -11.352 16.721 1.00 18.19 384 HIS A N 1
ATOM 2891 C CA . HIS A 1 388 ? -60.416 -11.600 18.045 1.00 19.55 384 HIS A CA 1
ATOM 2892 C C . HIS A 1 388 ? -61.422 -12.323 18.926 1.00 17.65 384 HIS A C 1
ATOM 2893 O O . HIS A 1 388 ? -61.750 -11.866 20.030 1.00 17.28 384 HIS A O 1
ATOM 2900 N N . GLN A 1 389 ? -61.866 -13.481 18.443 1.00 18.34 385 GLN A N 1
ATOM 2901 C CA . GLN A 1 389 ? -62.901 -14.238 19.118 1.00 18.55 385 GLN A CA 1
ATOM 2902 C C . GLN A 1 389 ? -62.603 -14.532 20.592 1.00 22.39 385 GLN A C 1
ATOM 2903 O O . GLN A 1 389 ? -63.488 -14.408 21.440 1.00 19.88 385 GLN A O 1
ATOM 2909 N N . ASP A 1 390 ? -61.367 -14.926 20.925 1.00 19.01 386 ASP A N 1
ATOM 2910 C CA . ASP A 1 390 ? -61.058 -15.224 22.322 1.00 21.55 386 ASP A CA 1
ATOM 2911 C C . ASP A 1 390 ? -61.266 -14.020 23.249 1.00 17.51 386 ASP A C 1
ATOM 2912 O O . ASP A 1 390 ? -61.795 -14.180 24.353 1.00 20.59 386 ASP A O 1
ATOM 2917 N N . THR A 1 391 ? -60.823 -12.843 22.815 1.00 18.63 387 THR A N 1
ATOM 2918 C CA . THR A 1 391 ? -61.004 -11.628 23.598 1.00 20.48 387 THR A CA 1
ATOM 2919 C C . THR A 1 391 ? -62.486 -11.305 23.747 1.00 16.25 387 THR A C 1
ATOM 2920 O O . THR A 1 391 ? -62.963 -11.052 24.862 1.00 18.59 387 THR A O 1
ATOM 2924 N N . TYR A 1 392 ? -63.207 -11.369 22.628 1.00 16.55 388 TYR A N 1
ATOM 2925 C CA . TYR A 1 392 ? -64.651 -11.149 22.648 1.00 16.44 388 TYR A CA 1
ATOM 2926 C C . TYR A 1 392 ? -65.344 -12.095 23.656 1.00 17.77 388 TYR A C 1
ATOM 2927 O O . TYR A 1 392 ? -66.093 -11.650 24.533 1.00 17.91 388 TYR A O 1
ATOM 2936 N N . ILE A 1 393 ? -65.091 -13.398 23.534 1.00 17.18 389 ILE A N 1
ATOM 2937 C CA . ILE A 1 393 ? -65.718 -14.376 24.427 1.00 17.45 389 ILE A CA 1
ATOM 2938 C C . ILE A 1 393 ? -65.366 -14.107 25.892 1.00 19.70 389 ILE A C 1
ATOM 2939 O O . ILE A 1 393 ? -66.224 -14.138 26.775 1.00 18.52 389 ILE A O 1
ATOM 2944 N N . ARG A 1 394 ? -64.101 -13.802 26.150 1.00 19.05 390 ARG A N 1
ATOM 2945 C CA . ARG A 1 394 ? -63.682 -13.540 27.531 1.00 22.48 390 ARG A CA 1
ATOM 2946 C C . ARG A 1 394 ? -64.461 -12.375 28.140 1.00 21.30 390 ARG A C 1
ATOM 2947 O O . ARG A 1 394 ? -64.972 -12.475 29.258 1.00 21.90 390 ARG A O 1
ATOM 2955 N N . ILE A 1 395 ? -64.573 -11.293 27.381 1.00 20.16 391 ILE A N 1
ATOM 2956 C CA . ILE A 1 395 ? -65.211 -10.086 27.884 1.00 22.00 391 ILE A CA 1
ATOM 2957 C C . ILE A 1 395 ? -66.684 -10.344 28.135 1.00 22.79 391 ILE A C 1
ATOM 2958 O O . ILE A 1 395 ? -67.212 -9.980 29.191 1.00 23.30 391 ILE A O 1
ATOM 2963 N N . VAL A 1 396 ? -67.342 -11.005 27.188 1.00 19.14 392 VAL A N 1
ATOM 2964 C CA . VAL A 1 396 ? -68.775 -11.243 27.347 1.00 17.74 392 VAL A CA 1
ATOM 2965 C C . VAL A 1 396 ? -69.029 -12.234 28.486 1.00 20.39 392 VAL A C 1
ATOM 2966 O O . VAL A 1 396 ? -69.859 -11.976 29.348 1.00 23.06 392 VAL A O 1
ATOM 2970 N N . LEU A 1 397 ? -68.284 -13.336 28.546 1.00 20.45 393 LEU A N 1
ATOM 2971 C CA . LEU A 1 397 ? -68.619 -14.369 29.532 1.00 19.20 393 LEU A CA 1
ATOM 2972 C C . LEU A 1 397 ? -68.249 -13.980 30.964 1.00 21.55 393 LEU A C 1
ATOM 2973 O O . LEU A 1 397 ? -68.916 -14.406 31.917 1.00 24.13 393 LEU A O 1
ATOM 2978 N N . GLU A 1 398 ? -67.216 -13.157 31.141 1.00 21.44 394 GLU A N 1
ATOM 2979 C CA . GLU A 1 398 ? -66.929 -12.628 32.478 1.00 27.65 394 GLU A CA 1
ATOM 2980 C C . GLU A 1 398 ? -68.060 -11.742 33.009 1.00 30.40 394 GLU A C 1
ATOM 2981 O O . GLU A 1 398 ? -68.103 -11.448 34.205 1.00 31.76 394 GLU A O 1
ATOM 2987 N N . ASN A 1 399 ? -68.982 -11.352 3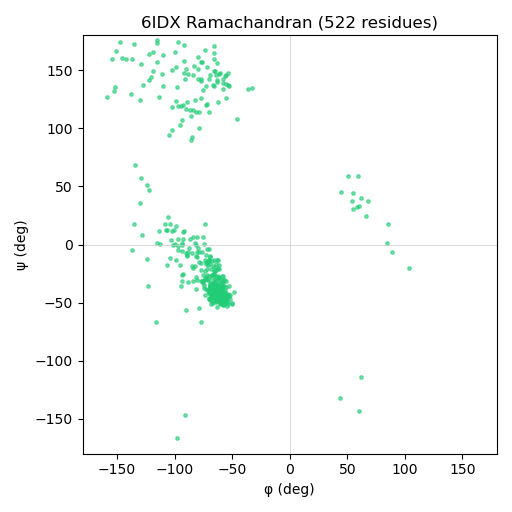2.130 1.00 28.98 395 ASN A N 1
ATOM 2988 C CA . ASN A 1 399 ? -70.031 -10.382 32.468 1.00 31.21 395 ASN A CA 1
ATOM 2989 C C . ASN A 1 399 ? -71.470 -10.808 32.142 1.00 38.28 395 ASN A C 1
ATOM 2990 O O . ASN A 1 399 ? -72.400 -9.999 32.254 1.00 41.83 395 ASN A O 1
ATOM 2995 N N . SER A 1 400 ? -71.661 -12.065 31.751 1.00 36.41 396 SER A N 1
ATOM 2996 C CA . SER A 1 400 ? -72.959 -12.526 31.259 1.00 37.87 396 SER A CA 1
ATOM 2997 C C . SER A 1 400 ? -73.733 -13.374 32.269 1.00 41.00 396 SER A C 1
ATOM 2998 O O . SER A 1 400 ? -74.913 -13.676 32.063 1.00 37.60 396 SER A O 1
ATOM 3001 N N . SER A 1 401 ? -73.050 -13.783 33.334 1.00 44.24 397 SER A N 1
ATOM 3002 C CA . SER A 1 401 ? -73.664 -14.545 34.412 1.00 50.24 397 SER A CA 1
ATOM 3003 C C . SER A 1 401 ? -73.633 -13.712 35.682 1.00 55.68 397 SER A C 1
ATOM 3004 O O . SER A 1 401 ? -74.077 -14.144 36.747 1.00 57.31 397 SER A O 1
ATOM 3007 N N . ARG A 1 402 ? -73.101 -12.504 35.545 1.00 59.41 398 ARG A N 1
ATOM 3008 C CA . ARG A 1 402 ? -72.964 -11.588 36.661 1.00 62.85 398 ARG A CA 1
ATOM 3009 C C . ARG A 1 402 ? -74.282 -10.904 36.977 1.00 63.19 398 ARG A C 1
ATOM 3010 O O . ARG A 1 402 ? -74.668 -9.950 36.298 1.00 63.05 398 ARG A O 1
ATOM 3018 N N . GLU A 1 403 ? -74.973 -11.390 38.003 1.00 62.74 399 GLU A N 1
ATOM 3019 C CA . GLU A 1 403 ? -76.223 -10.765 38.404 1.00 63.94 399 GLU A CA 1
ATOM 3020 C C . GLU A 1 403 ? -76.078 -9.978 39.704 1.00 62.51 399 GLU A C 1
ATOM 3021 O O . GLU A 1 403 ? -77.073 -9.576 40.309 1.00 61.87 399 GLU A O 1
ATOM 3027 N N . ASP A 1 404 ? -74.837 -9.764 40.135 1.00 61.12 400 ASP A N 1
ATOM 3028 C CA . ASP A 1 404 ? -74.564 -8.647 41.026 1.00 58.37 400 ASP A CA 1
ATOM 3029 C C . ASP A 1 404 ? -74.501 -7.445 40.104 1.00 56.36 400 ASP A C 1
ATOM 3030 O O . ASP A 1 404 ? -74.333 -7.600 38.896 1.00 59.04 400 ASP A O 1
ATOM 3035 N N . LYS A 1 405 ? -74.646 -6.250 40.651 1.00 51.54 401 LYS A N 1
ATOM 3036 C CA . LYS A 1 405 ? -74.705 -5.067 39.808 1.00 44.00 401 LYS A CA 1
ATOM 3037 C C . LYS A 1 405 ? -73.343 -4.687 39.212 1.00 32.10 401 LYS A C 1
ATOM 3038 O O . LYS A 1 405 ? -73.171 -3.570 38.747 1.00 36.21 401 LYS A O 1
ATOM 3040 N N . HIS A 1 406 ? -72.385 -5.604 39.202 1.00 28.59 402 HIS A N 1
ATOM 3041 C CA . HIS A 1 406 ? -71.015 -5.227 38.828 1.00 28.54 402 HIS A CA 1
ATOM 3042 C C . HIS A 1 406 ? -70.573 -5.634 37.421 1.00 27.44 402 HIS A C 1
ATOM 3043 O O . HIS A 1 406 ? -69.402 -5.440 37.063 1.00 27.33 402 HIS A O 1
ATOM 3050 N N . GLU A 1 407 ? -71.477 -6.208 36.632 1.00 23.77 403 GLU A N 1
ATOM 3051 C CA . GLU A 1 407 ? -71.094 -6.590 35.281 1.00 26.04 403 GLU A CA 1
ATOM 3052 C C . GLU A 1 407 ? -70.777 -5.323 34.488 1.00 21.52 403 GLU A C 1
ATOM 3053 O O . GLU A 1 407 ? -71.326 -4.258 34.751 1.00 24.28 403 GLU A O 1
ATOM 3059 N N . CYS A 1 408 ? -69.858 -5.451 33.541 1.00 19.38 404 CYS A N 1
ATOM 3060 C CA . CYS A 1 408 ? -69.581 -4.413 32.560 1.00 17.65 404 CYS A CA 1
ATOM 3061 C C . CYS A 1 408 ? -70.424 -4.747 31.333 1.00 18.85 404 CYS A C 1
ATOM 3062 O O . CYS A 1 408 ? -70.295 -5.848 30.800 1.00 20.67 404 CYS A O 1
ATOM 3065 N N . PRO A 1 409 ? -71.345 -3.847 30.941 1.00 18.87 405 PRO A N 1
ATOM 3066 C CA . PRO A 1 409 ? -72.291 -4.218 29.876 1.00 19.21 405 PRO A CA 1
ATOM 3067 C C . PRO A 1 409 ? -71.669 -4.061 28.504 1.00 18.51 405 PRO A C 1
ATOM 3068 O O . PRO A 1 409 ? -71.369 -2.933 28.096 1.00 16.32 405 PRO A O 1
ATOM 3072 N N . PHE A 1 410 ? -71.478 -5.174 27.803 1.00 15.98 406 PHE A N 1
ATOM 3073 C CA . PHE A 1 410 ? -70.700 -5.130 26.573 1.00 16.84 406 PHE A CA 1
ATOM 3074 C C . PHE A 1 410 ? -71.355 -4.247 25.510 1.00 15.53 406 PHE A C 1
ATOM 3075 O O . PHE A 1 410 ? -70.712 -3.351 24.941 1.00 16.14 406 PHE A O 1
ATOM 3083 N N . GLY A 1 411 ? -72.624 -4.513 25.206 1.00 15.99 407 GLY A N 1
ATOM 3084 C CA . GLY A 1 411 ? -73.280 -3.800 24.121 1.00 16.25 407 GLY A CA 1
ATOM 3085 C C . GLY A 1 411 ? -73.246 -2.289 24.326 1.00 17.16 407 GLY A C 1
ATOM 3086 O O . GLY A 1 411 ? -72.821 -1.518 23.457 1.00 16.53 407 GLY A O 1
ATOM 3087 N N . ARG A 1 412 ? -73.691 -1.867 25.503 1.00 16.09 408 ARG A N 1
ATOM 3088 C CA . ARG A 1 412 ? -73.729 -0.438 25.836 1.00 16.03 408 ARG A CA 1
ATOM 3089 C C . ARG A 1 412 ? -72.326 0.155 25.815 1.00 15.49 408 ARG A C 1
ATOM 3090 O O . ARG A 1 412 ? -72.119 1.265 25.303 1.00 15.42 408 ARG A O 1
ATOM 3098 N N . SER A 1 413 ? -71.365 -0.576 26.376 1.00 15.18 409 SER A N 1
ATOM 3099 C CA . SER A 1 413 ? -69.982 -0.102 26.415 1.00 15.78 409 SER A CA 1
ATOM 3100 C C . SER A 1 413 ? -69.393 0.050 25.029 1.00 15.46 409 SER A C 1
ATOM 3101 O O . SER A 1 413 ? -68.673 1.027 24.743 1.00 17.29 409 SER A O 1
ATOM 3104 N N . ALA A 1 414 ? -69.681 -0.915 24.160 1.00 16.23 410 ALA A N 1
ATOM 3105 C CA . ALA A 1 414 ? -69.068 -0.904 22.837 1.00 16.21 410 ALA A CA 1
ATOM 3106 C C . ALA A 1 414 ? -69.597 0.242 21.992 1.00 16.98 410 ALA A C 1
ATOM 3107 O O . ALA A 1 414 ? -68.860 0.839 21.213 1.00 17.51 410 ALA A O 1
ATOM 3109 N N . ILE A 1 415 ? -70.880 0.532 22.144 1.00 15.17 411 ILE A N 1
ATOM 3110 C CA . ILE A 1 415 ? -71.513 1.614 21.406 1.00 18.15 411 ILE A CA 1
ATOM 3111 C C . ILE A 1 415 ? -70.927 2.930 21.901 1.00 18.26 411 ILE A C 1
ATOM 3112 O O . ILE A 1 415 ? -70.466 3.746 21.107 1.00 16.13 411 ILE A O 1
ATOM 3117 N N . GLU A 1 416 ? -70.891 3.124 23.214 1.00 15.16 412 GLU A N 1
ATOM 3118 C CA . GLU A 1 416 ? -70.339 4.369 23.752 1.00 16.40 412 GLU A CA 1
ATOM 3119 C C . GLU A 1 416 ? -68.837 4.533 23.456 1.00 15.48 412 GLU A C 1
ATOM 3120 O O . GLU A 1 416 ? -68.376 5.637 23.146 1.00 17.97 412 GLU A O 1
ATOM 3126 N N . LEU A 1 417 ? -68.081 3.449 23.532 1.00 14.15 413 LEU A N 1
ATOM 3127 C CA . LEU A 1 417 ? -66.661 3.488 23.197 1.00 14.58 413 LEU A CA 1
ATOM 3128 C C . LEU A 1 417 ? -66.474 3.872 21.735 1.00 15.33 413 LEU A C 1
ATOM 3129 O O . LEU A 1 417 ? -65.565 4.649 21.404 1.00 16.55 413 LEU A O 1
ATOM 3134 N N . THR A 1 418 ? -67.311 3.321 20.861 1.00 14.08 414 THR A N 1
ATOM 3135 C CA . THR A 1 418 ? -67.131 3.613 19.439 1.00 14.81 414 THR A CA 1
ATOM 3136 C C . THR A 1 418 ? -67.375 5.106 19.242 1.00 15.94 414 THR A C 1
ATOM 3137 O O . THR A 1 418 ? -66.615 5.780 18.554 1.00 17.03 414 THR A O 1
ATOM 3141 N N . LYS A 1 419 ? -68.415 5.625 19.894 1.00 15.82 415 LYS A N 1
ATOM 3142 C CA . LYS A 1 419 ? -68.706 7.062 19.847 1.00 18.73 415 LYS A CA 1
ATOM 3143 C C . LYS A 1 419 ? -67.529 7.879 20.393 1.00 19.40 415 LYS A C 1
ATOM 3144 O O . LYS A 1 419 ? -67.106 8.872 19.795 1.00 16.97 415 LYS A O 1
ATOM 3150 N N . MET A 1 420 ? -66.982 7.442 21.522 1.00 13.92 416 MET A N 1
ATOM 3151 C CA . MET A 1 420 ? -65.848 8.132 22.132 1.00 13.69 416 MET A CA 1
ATOM 3152 C C . MET A 1 420 ? -64.625 8.176 21.196 1.00 13.36 416 MET A C 1
ATOM 3153 O O . MET A 1 420 ? -63.960 9.207 21.079 1.00 16.25 416 MET A O 1
ATOM 3158 N N . LEU A 1 421 ? -64.321 7.048 20.565 1.00 13.47 417 LEU A N 1
ATOM 3159 C CA . LEU A 1 421 ? -63.162 6.945 19.661 1.00 16.00 417 LEU A CA 1
ATOM 3160 C C . LEU A 1 421 ? -63.381 7.858 18.480 1.00 16.95 417 LEU A C 1
ATOM 3161 O O . LEU A 1 421 ? -62.452 8.519 18.035 1.00 16.42 417 LEU A O 1
ATOM 3166 N N . CYS A 1 422 ? -64.613 7.913 17.996 1.00 15.90 418 CYS A N 1
ATOM 3167 C CA . CYS A 1 422 ? -64.935 8.817 16.878 1.00 17.99 418 CYS A CA 1
ATOM 3168 C C . CYS A 1 422 ? -64.699 10.267 17.291 1.00 20.07 418 CYS A C 1
ATOM 3169 O O . CYS A 1 422 ? -64.206 11.067 16.500 1.00 19.49 418 CYS A O 1
ATOM 3172 N N . GLU A 1 423 ? -65.061 10.611 18.523 1.00 15.88 419 GLU A N 1
ATOM 3173 C CA . GLU A 1 423 ? -64.823 11.956 19.043 1.00 18.06 419 GLU A CA 1
ATOM 3174 C C . GLU A 1 423 ? -63.335 12.232 19.194 1.00 19.68 419 GLU A C 1
ATOM 3175 O O . GLU A 1 423 ? -62.838 13.265 18.728 1.00 18.67 419 GLU A O 1
ATOM 3181 N N . ILE A 1 424 ? -62.627 11.315 19.850 1.00 15.93 420 ILE A N 1
ATOM 3182 C CA . ILE A 1 424 ? -61.185 11.481 20.068 1.00 14.09 420 ILE A CA 1
ATOM 3183 C C . ILE A 1 424 ? -60.419 11.622 18.768 1.00 16.33 420 ILE A C 1
ATOM 3184 O O . ILE A 1 424 ? -59.542 12.490 18.660 1.00 17.26 420 ILE A O 1
ATOM 3189 N N . LEU A 1 425 ? -60.744 10.785 17.796 1.00 15.41 421 LEU A N 1
ATOM 3190 C CA . LEU A 1 425 ? -60.004 10.785 16.535 1.00 17.49 421 LEU A CA 1
ATOM 3191 C C . LEU A 1 425 ? -60.566 11.778 15.517 1.00 18.18 421 LEU A C 1
ATOM 3192 O O . LEU A 1 425 ? -60.011 11.916 14.401 1.00 18.39 421 LEU A O 1
ATOM 3197 N N . GLN A 1 426 ? -61.656 12.439 15.902 1.00 15.52 422 GLN A N 1
ATOM 3198 C CA . GLN A 1 426 ? -62.285 13.508 15.110 1.00 17.31 422 GLN A CA 1
ATOM 3199 C C . GLN A 1 426 ? -62.807 13.048 13.738 1.00 19.04 422 GLN A C 1
ATOM 3200 O O . GLN A 1 426 ? -62.715 13.763 12.733 1.00 17.17 422 GLN A O 1
ATOM 3206 N N . VAL A 1 427 ? -63.390 11.850 13.715 1.00 16.50 423 VAL A N 1
ATOM 3207 C CA . VAL A 1 427 ? -64.110 11.371 12.532 1.00 16.46 423 VAL A CA 1
ATOM 3208 C C . VAL A 1 427 ? -65.181 12.380 12.158 1.00 19.09 423 VAL A C 1
ATOM 3209 O O . VAL A 1 427 ? -66.000 12.805 12.995 1.00 21.41 423 VAL A O 1
ATOM 3213 N N . GLY A 1 428 ? -65.135 12.809 10.901 1.00 18.91 424 GLY A N 1
ATOM 3214 C CA . GLY A 1 428 ? -66.058 13.808 10.414 1.00 21.13 424 GLY A CA 1
ATOM 3215 C C . GLY A 1 428 ? -65.460 15.192 10.270 1.00 22.11 424 GLY A C 1
ATOM 3216 O O . GLY A 1 428 ? -66.024 16.023 9.539 1.00 24.53 424 GLY A O 1
ATOM 3217 N N . GLU A 1 429 ? -64.350 15.459 10.968 1.00 17.33 425 GLU A N 1
ATOM 3218 C CA . GLU A 1 429 ? -63.713 16.784 10.875 1.00 16.79 425 GLU A CA 1
ATOM 3219 C C . GLU A 1 429 ? -63.096 16.952 9.510 1.00 18.01 425 GLU A C 1
ATOM 3220 O O . GLU A 1 429 ? -62.533 16.008 8.964 1.00 18.45 425 GLU A O 1
ATOM 3226 N N . LEU A 1 430 ? -63.188 18.169 8.987 1.00 18.16 426 LEU A N 1
ATOM 3227 C CA . LEU A 1 430 ? -62.539 18.499 7.718 1.00 17.86 426 LEU A CA 1
ATOM 3228 C C . LEU A 1 430 ? -61.068 18.770 7.930 1.00 15.57 426 LEU A C 1
ATOM 3229 O O . LEU A 1 430 ? -60.653 19.230 9.002 1.00 16.38 426 LEU A O 1
ATOM 3234 N N . PRO A 1 431 ? -60.245 18.510 6.914 1.00 15.12 427 PRO A N 1
ATOM 3235 C CA . PRO A 1 431 ? -58.843 18.919 7.008 1.00 15.90 427 PRO A CA 1
ATOM 3236 C C . PRO A 1 431 ? -58.728 20.440 6.947 1.00 13.83 427 PRO A C 1
ATOM 3237 O O . PRO A 1 431 ? -59.556 21.074 6.268 1.00 17.15 427 PRO A O 1
ATOM 3241 N N . ASN A 1 432 ? -57.775 21.013 7.663 1.00 14.95 428 ASN A N 1
ATOM 3242 C CA . ASN A 1 432 ? -57.589 22.448 7.562 1.00 16.59 428 ASN A CA 1
ATOM 3243 C C . ASN A 1 432 ? -56.119 22.829 7.436 1.00 15.46 428 ASN A C 1
ATOM 3244 O O . ASN A 1 432 ? -55.219 21.996 7.528 1.00 15.44 428 ASN A O 1
ATOM 3249 N N . GLU A 1 433 ? -55.884 24.111 7.189 1.00 16.11 429 GLU A N 1
ATOM 3250 C CA . GLU A 1 433 ? -54.543 24.552 6.862 1.00 15.60 429 GLU A CA 1
ATOM 3251 C C . GLU A 1 433 ? -53.616 24.573 8.073 1.00 16.36 429 GLU A C 1
ATOM 3252 O O . GLU A 1 433 ? -52.410 24.518 7.910 1.00 18.95 429 GLU A O 1
ATOM 3258 N N . GLY A 1 434 ? -54.180 24.658 9.279 1.00 16.14 430 GLY A N 1
ATOM 3259 C CA . GLY A 1 434 ? -53.383 24.970 10.456 1.00 16.22 430 GLY A CA 1
ATOM 3260 C C . GLY A 1 434 ? -52.786 23.789 11.203 1.00 19.62 430 GLY A C 1
ATOM 3261 O O . GLY A 1 434 ? -52.020 23.963 12.137 1.00 22.68 430 GLY A O 1
ATOM 3262 N N . ARG A 1 435 ? -53.153 22.575 10.809 1.00 15.85 431 ARG A N 1
ATOM 3263 C CA . ARG A 1 435 ? -52.683 21.405 11.544 1.00 14.39 431 ARG A CA 1
ATOM 3264 C C . ARG A 1 435 ? -51.692 20.552 10.757 1.00 16.36 431 ARG A C 1
ATOM 3265 O O . ARG A 1 435 ? -51.814 20.456 9.525 1.00 17.99 431 ARG A O 1
ATOM 3273 N N . ASN A 1 436 ? -50.738 19.938 11.475 1.00 15.64 432 ASN A N 1
ATOM 3274 C CA . ASN A 1 436 ? -49.746 19.042 10.891 1.00 16.37 432 ASN A CA 1
ATOM 3275 C C . ASN A 1 436 ? -49.574 17.777 11.726 1.00 15.87 432 ASN A C 1
ATOM 3276 O O . ASN A 1 436 ? -48.568 17.079 11.592 1.00 18.21 432 ASN A O 1
ATOM 3281 N N . ASP A 1 437 ? -50.549 17.508 12.596 1.00 15.31 433 ASP A N 1
ATOM 3282 C CA . ASP A 1 437 ? -50.421 16.420 13.583 1.00 18.19 433 ASP A CA 1
ATOM 3283 C C . ASP A 1 437 ? -50.990 15.126 13.031 1.00 13.86 433 ASP A C 1
ATOM 3284 O O . ASP A 1 437 ? -51.951 15.141 12.233 1.00 16.23 433 ASP A O 1
ATOM 3289 N N . TYR A 1 438 ? -50.400 14.005 13.441 1.00 13.58 434 TYR A N 1
ATOM 3290 C CA . TYR A 1 438 ? -50.998 12.707 13.121 1.00 13.80 434 TYR A CA 1
ATOM 3291 C C . TYR A 1 438 ? -50.542 11.712 14.170 1.00 16.15 434 TYR A C 1
ATOM 3292 O O . TYR A 1 438 ? -49.536 11.923 14.880 1.00 16.24 434 TYR A O 1
ATOM 3301 N N . HIS A 1 439 ? -51.313 10.638 14.267 1.00 18.05 435 HIS A N 1
ATOM 3302 C CA . HIS A 1 439 ? -50.980 9.503 15.126 1.00 18.19 435 HIS A CA 1
ATOM 3303 C C . HIS A 1 439 ? -50.229 8.463 14.305 1.00 16.94 435 HIS A C 1
ATOM 3304 O O . HIS A 1 439 ? -50.819 7.776 13.485 1.00 17.61 435 HIS A O 1
ATOM 3311 N N . PRO A 1 440 ? -48.925 8.332 14.530 1.00 17.66 436 PRO A N 1
ATOM 3312 C CA . PRO A 1 440 ? -48.162 7.400 13.694 1.00 20.25 436 PRO A CA 1
ATOM 3313 C C . PRO A 1 440 ? -48.602 5.929 13.820 1.00 18.12 436 PRO A C 1
ATOM 3314 O O . PRO A 1 440 ? -48.447 5.192 12.853 1.00 18.42 436 PRO A O 1
ATOM 3318 N N . MET A 1 441 ? -49.166 5.502 14.948 1.00 16.78 437 MET A N 1
ATOM 3319 C CA . MET A 1 441 ? -49.495 4.080 15.036 1.00 15.47 437 MET A CA 1
ATOM 3320 C C . MET A 1 441 ? -50.575 3.648 14.030 1.00 15.05 437 MET A C 1
ATOM 3321 O O . MET A 1 441 ? -50.659 2.463 13.707 1.00 18.52 437 MET A O 1
ATOM 3326 N N . PHE A 1 442 ? -51.368 4.577 13.491 1.00 16.72 438 PHE A N 1
ATOM 3327 C CA . PHE A 1 442 ? -52.387 4.165 12.543 1.00 16.19 438 PHE A CA 1
ATOM 3328 C C . PHE A 1 442 ? -51.756 3.800 11.203 1.00 17.34 438 PHE A C 1
ATOM 3329 O O . PHE A 1 442 ? -52.391 3.156 10.390 1.00 19.89 438 PHE A O 1
ATOM 3337 N N . PHE A 1 443 ? -50.486 4.154 11.017 1.00 17.12 439 PHE A N 1
ATOM 3338 C CA . PHE A 1 443 ? -49.766 3.741 9.816 1.00 18.29 439 PHE A CA 1
ATOM 3339 C C . PHE A 1 443 ? -49.175 2.342 9.939 1.00 19.47 439 PHE A C 1
ATOM 3340 O O . PHE A 1 443 ? -48.459 1.901 9.056 1.00 20.65 439 PHE A O 1
ATOM 3348 N N . THR A 1 444 ? -49.496 1.638 11.031 1.00 17.10 440 THR A N 1
ATOM 3349 C CA . THR A 1 444 ? -48.858 0.354 11.293 1.00 18.58 440 THR A CA 1
ATOM 3350 C C . THR A 1 444 ? -49.807 -0.838 11.196 1.00 20.37 440 THR A C 1
ATOM 3351 O O . THR A 1 444 ? -49.383 -1.974 11.391 1.00 23.00 440 THR A O 1
ATOM 3355 N N . HIS A 1 445 ? -51.070 -0.584 10.880 1.00 19.09 441 HIS A N 1
ATOM 3356 C CA . HIS A 1 445 ? -52.041 -1.670 10.739 1.00 19.95 441 HIS A CA 1
ATOM 3357 C C . HIS A 1 445 ? -53.142 -1.292 9.753 1.00 18.61 441 HIS A C 1
ATOM 3358 O O . HIS A 1 445 ? -53.660 -0.178 9.818 1.00 21.68 441 HIS A O 1
ATOM 3365 N N . ASP A 1 446 ? -53.494 -2.227 8.855 1.00 22.62 442 ASP A N 1
ATOM 3366 C CA . ASP A 1 446 ? -54.548 -2.039 7.851 1.00 26.91 442 ASP A CA 1
ATOM 3367 C C . ASP A 1 446 ? -55.913 -1.740 8.453 1.00 25.78 442 ASP A C 1
ATOM 3368 O O . ASP A 1 446 ? -56.722 -1.036 7.849 1.00 23.79 442 ASP A O 1
ATOM 3373 N N . ARG A 1 447 ? -56.160 -2.270 9.649 1.00 21.81 443 ARG A N 1
ATOM 3374 C CA . ARG A 1 447 ? -57.434 -2.067 10.337 1.00 20.18 443 ARG A CA 1
ATOM 3375 C C . ARG A 1 447 ? -57.185 -1.429 11.695 1.00 20.98 443 ARG A C 1
ATOM 3376 O O . ARG A 1 447 ? -57.721 -1.882 12.698 1.00 19.95 443 ARG A O 1
ATOM 3384 N N . ALA A 1 448 ? -56.356 -0.380 11.728 1.00 20.89 444 ALA A N 1
ATOM 3385 C CA . ALA A 1 448 ? -55.954 0.204 12.995 1.00 21.52 444 ALA A CA 1
ATOM 3386 C C . ALA A 1 448 ? -57.123 0.715 13.824 1.00 20.44 444 ALA A C 1
ATOM 3387 O O . ALA A 1 448 ? -57.077 0.618 15.049 1.00 18.91 444 ALA A O 1
ATOM 3389 N N . PHE A 1 449 ? -58.148 1.276 13.188 1.00 17.47 445 PHE A N 1
ATOM 3390 C CA . PHE A 1 449 ? -59.296 1.774 13.959 1.00 19.03 445 PHE A CA 1
ATOM 3391 C C . PHE A 1 449 ? -59.986 0.626 14.698 1.00 17.90 445 PHE A C 1
ATOM 3392 O O . PHE A 1 449 ? -60.291 0.747 15.891 1.00 16.56 445 PHE A O 1
ATOM 3400 N N . GLU A 1 450 ? -60.242 -0.470 13.988 1.00 17.56 446 GLU A N 1
ATOM 3401 C CA . GLU A 1 450 ? -60.904 -1.615 14.592 1.00 19.13 446 GLU A CA 1
ATOM 3402 C C . GLU A 1 450 ? -60.006 -2.274 15.644 1.00 18.15 446 GLU A C 1
ATOM 3403 O O . GLU A 1 450 ? -60.494 -2.772 16.675 1.00 16.86 446 GLU A O 1
ATOM 3409 N N . GLU A 1 451 ? -58.696 -2.290 15.388 1.00 18.08 447 GLU A N 1
ATOM 3410 C CA . GLU A 1 451 ? -57.760 -2.843 16.373 1.00 16.50 447 GLU A CA 1
ATOM 3411 C C . GLU A 1 451 ? -57.753 -1.982 17.625 1.00 17.72 447 GLU A C 1
ATOM 3412 O O . GLU A 1 451 ? -57.696 -2.504 18.763 1.00 16.05 447 GLU A O 1
ATOM 3418 N N . LEU A 1 452 ? -57.812 -0.668 17.422 1.00 15.20 448 LEU A N 1
ATOM 3419 C CA . LEU A 1 452 ? -57.866 0.256 18.540 1.00 17.59 448 LEU A CA 1
ATOM 3420 C C . LEU A 1 452 ? -59.126 0.033 19.369 1.00 18.05 448 LEU A C 1
ATOM 3421 O O . LEU A 1 452 ? -59.076 0.034 20.605 1.00 14.56 448 LEU A O 1
ATOM 3426 N N . PHE A 1 453 ? -60.250 -0.123 18.686 1.00 15.90 449 PHE A N 1
ATOM 3427 C CA . PHE A 1 453 ? -61.481 -0.488 19.391 1.00 17.66 449 PHE A CA 1
ATOM 3428 C C . PHE A 1 453 ? -61.277 -1.702 20.309 1.00 16.14 449 PHE A C 1
ATOM 3429 O O . PHE A 1 453 ? -61.649 -1.650 21.490 1.00 14.88 449 PHE A O 1
ATOM 3437 N N . GLY A 1 454 ? -60.710 -2.785 19.784 1.00 16.05 450 GLY A N 1
ATOM 3438 C CA . GLY A 1 454 ? -60.482 -3.985 20.596 1.00 18.12 450 GLY A CA 1
ATOM 3439 C C . GLY A 1 454 ? -59.595 -3.740 21.824 1.00 17.94 450 GLY A C 1
ATOM 3440 O O . GLY A 1 454 ? -59.861 -4.226 22.919 1.00 18.17 450 GLY A O 1
ATOM 3441 N N . ILE A 1 455 ? -58.533 -2.970 21.627 1.00 15.58 451 ILE A N 1
ATOM 3442 C CA . ILE A 1 455 ? -57.628 -2.634 22.709 1.00 15.18 451 ILE A CA 1
ATOM 3443 C C . ILE A 1 455 ? -58.397 -1.829 23.753 1.00 14.66 451 ILE A C 1
ATOM 3444 O O . ILE A 1 455 ? -58.265 -2.062 24.962 1.00 15.07 451 ILE A O 1
ATOM 3449 N N . CYS A 1 456 ? -59.199 -0.881 23.289 1.00 16.16 452 CYS A N 1
ATOM 3450 C CA . CYS A 1 456 ? -59.884 0.030 24.200 1.00 16.01 452 CYS A CA 1
ATOM 3451 C C . CYS A 1 456 ? -61.059 -0.644 24.898 1.00 15.13 452 CYS A C 1
ATOM 3452 O O . CYS A 1 456 ? -61.400 -0.263 26.012 1.00 15.06 452 CYS A O 1
ATOM 3455 N N . ILE A 1 457 ? -61.653 -1.670 24.289 1.00 14.26 453 ILE A N 1
ATOM 3456 C CA . ILE A 1 457 ? -62.725 -2.358 25.010 1.00 15.09 453 ILE A CA 1
ATOM 3457 C C . ILE A 1 457 ? -62.110 -3.259 26.093 1.00 14.97 453 ILE A C 1
ATOM 3458 O O . ILE A 1 457 ? -62.688 -3.397 27.175 1.00 15.60 453 ILE A O 1
ATOM 3463 N N . GLN A 1 458 ? -60.913 -3.801 25.851 1.00 14.12 454 GLN A N 1
ATOM 3464 C CA . GLN A 1 458 ? -60.196 -4.494 26.936 1.00 14.90 454 GLN A CA 1
ATOM 3465 C C . GLN A 1 458 ? -59.817 -3.516 28.049 1.00 15.94 454 GLN A C 1
ATOM 3466 O O . GLN A 1 458 ? -59.977 -3.826 29.226 1.00 17.23 454 GLN A O 1
ATOM 3472 N N . LEU A 1 459 ? -59.323 -2.339 27.673 1.00 16.45 455 LEU A N 1
ATOM 3473 C CA . LEU A 1 459 ? -59.035 -1.300 28.657 1.00 14.99 455 LEU A CA 1
ATOM 3474 C C . LEU A 1 459 ? -60.285 -0.963 29.490 1.00 13.97 455 LEU A C 1
ATOM 3475 O O . LEU A 1 459 ? -60.220 -0.857 30.724 1.00 14.33 455 LEU A O 1
ATOM 3480 N N . LEU A 1 460 ? -61.404 -0.758 28.808 1.00 13.82 456 LEU A N 1
ATOM 3481 C CA . LEU A 1 460 ? -62.626 -0.352 29.474 1.00 14.23 456 LEU A CA 1
ATOM 3482 C C . LEU A 1 460 ? -63.018 -1.416 30.509 1.00 15.01 456 LEU A C 1
ATOM 3483 O O . LEU A 1 460 ? -63.399 -1.103 31.649 1.00 15.75 456 LEU A O 1
ATOM 3488 N N . ASN A 1 461 ? -62.899 -2.682 30.125 1.00 15.21 457 ASN A N 1
ATOM 3489 C CA . ASN A 1 461 ? -63.238 -3.734 31.068 1.00 19.04 457 ASN A CA 1
ATOM 3490 C C . ASN A 1 461 ? -62.268 -3.795 32.254 1.00 18.80 457 ASN A C 1
ATOM 3491 O O . ASN A 1 461 ? -62.700 -4.023 33.385 1.00 21.26 457 ASN A O 1
ATOM 3496 N N . LYS A 1 462 ? -60.979 -3.566 31.992 1.00 14.55 458 LYS A N 1
ATOM 3497 C CA . LYS A 1 462 ? -59.974 -3.526 33.054 1.00 15.87 458 LYS A CA 1
ATOM 3498 C C . LYS A 1 462 ? -60.273 -2.386 34.026 1.00 16.78 458 LYS A C 1
ATOM 3499 O O . LYS A 1 462 ? -60.272 -2.574 35.256 1.00 17.90 458 LYS A O 1
ATOM 3505 N N . THR A 1 463 ? -60.524 -1.196 33.475 1.00 15.80 459 THR A N 1
ATOM 3506 C CA . THR A 1 463 ? -60.834 -0.026 34.307 1.00 14.89 459 THR A CA 1
ATOM 3507 C C . THR A 1 463 ? -62.127 -0.266 35.102 1.00 16.08 459 THR A C 1
ATOM 3508 O O . THR A 1 463 ? -62.229 0.088 36.284 1.00 16.61 459 THR A O 1
ATOM 3512 N N . TRP A 1 464 ? -63.111 -0.874 34.446 1.00 15.09 460 TRP A N 1
ATOM 3513 C CA . TRP A 1 464 ? -64.393 -1.142 35.091 1.00 15.71 460 TRP A CA 1
ATOM 3514 C C . TRP A 1 464 ? -64.141 -1.975 36.355 1.00 16.98 460 TRP A C 1
ATOM 3515 O O . TRP A 1 464 ? -64.622 -1.632 37.432 1.00 16.89 460 TRP A O 1
ATOM 3526 N N . LYS A 1 465 ? -63.362 -3.037 36.215 1.00 16.46 461 LYS A N 1
ATOM 3527 C CA . LYS A 1 465 ? -63.053 -3.930 37.335 1.00 19.11 461 LYS A CA 1
ATOM 3528 C C . LYS A 1 465 ? -62.208 -3.245 38.396 1.00 19.24 461 LYS A C 1
ATOM 3529 O O . LYS A 1 465 ? -62.422 -3.469 39.603 1.00 20.20 461 LYS A O 1
ATOM 3535 N N . GLU A 1 466 ? -61.260 -2.420 37.965 1.00 18.40 462 GLU A N 1
ATOM 3536 C CA . GLU A 1 466 ? -60.412 -1.675 38.919 1.00 20.59 462 GLU A CA 1
ATOM 3537 C C . GLU A 1 466 ? -61.232 -0.728 39.774 1.00 19.85 462 GLU A C 1
ATOM 3538 O O . GLU A 1 466 ? -60.874 -0.422 40.926 1.00 23.21 462 GLU A O 1
ATOM 3544 N N . MET A 1 467 ? -62.350 -0.271 39.229 1.00 17.47 463 MET A N 1
ATOM 3545 C CA . MET A 1 467 ? -63.247 0.642 39.948 1.00 19.16 463 MET A CA 1
ATOM 3546 C C . MET A 1 467 ? -64.369 -0.060 40.705 1.00 18.75 463 MET A C 1
ATOM 3547 O O . MET A 1 467 ? -65.220 0.601 41.316 1.00 21.48 463 MET A O 1
ATOM 3552 N N . ARG A 1 468 ? -64.381 -1.393 40.646 1.00 18.60 464 ARG A N 1
ATOM 3553 C CA . ARG A 1 468 ? -65.504 -2.181 41.153 1.00 16.71 464 ARG A CA 1
ATOM 3554 C C . ARG A 1 468 ? -66.813 -1.553 40.705 1.00 21.43 464 ARG A C 1
ATOM 3555 O O . ARG A 1 468 ? -67.755 -1.397 41.484 1.00 23.03 464 ARG A O 1
ATOM 3563 N N . ALA A 1 469 ? -66.875 -1.175 39.427 1.00 18.67 465 ALA A N 1
ATOM 3564 C CA . ALA A 1 469 ? -67.980 -0.338 38.972 1.00 16.32 465 ALA A CA 1
ATOM 3565 C C . ALA A 1 469 ? -69.313 -1.070 38.903 1.00 16.65 465 ALA A C 1
ATOM 3566 O O . ALA A 1 469 ? -69.370 -2.277 38.728 1.00 20.13 465 ALA A O 1
ATOM 3568 N N . THR A 1 470 ? -70.389 -0.304 39.059 1.00 22.18 466 THR A N 1
ATOM 3569 C CA . THR A 1 470 ? -71.733 -0.793 38.803 1.00 26.75 466 THR A CA 1
ATOM 3570 C C . THR A 1 470 ? -72.323 -0.034 37.634 1.00 22.86 466 THR A C 1
ATOM 3571 O O . THR A 1 470 ? -71.717 0.909 37.121 1.00 22.34 466 THR A O 1
ATOM 3575 N N . ALA A 1 471 ? -73.524 -0.425 37.223 1.00 26.99 467 ALA A N 1
ATOM 3576 C CA . ALA A 1 471 ? -74.181 0.257 36.123 1.00 27.89 467 ALA A CA 1
ATOM 3577 C C . ALA A 1 471 ? -74.303 1.755 36.361 1.00 25.05 467 ALA A C 1
ATOM 3578 O O . ALA A 1 471 ? -74.152 2.533 35.429 1.00 25.25 467 ALA A O 1
ATOM 3580 N N . GLU A 1 472 ? -74.549 2.176 37.610 1.00 24.61 468 GLU A N 1
ATOM 3581 C CA . GLU A 1 472 ? -74.708 3.595 37.888 1.00 24.88 468 GLU A CA 1
ATOM 3582 C C . GLU A 1 472 ? -73.429 4.378 37.628 1.00 21.44 468 GLU A C 1
ATOM 3583 O O . GLU A 1 472 ? -73.474 5.584 37.387 1.00 25.39 468 GLU A O 1
ATOM 3589 N N . ASP A 1 473 ? -72.294 3.676 37.667 1.00 22.92 469 ASP A N 1
ATOM 3590 C CA . ASP A 1 473 ? -70.984 4.267 37.423 1.00 19.21 469 ASP A CA 1
ATOM 3591 C C . ASP A 1 473 ? -70.643 4.392 35.946 1.00 19.32 469 ASP A C 1
ATOM 3592 O O . ASP A 1 473 ? -69.532 4.807 35.618 1.00 17.67 469 ASP A O 1
ATOM 3597 N N . PHE A 1 474 ? -71.554 3.993 35.054 1.00 17.28 470 PHE A N 1
ATOM 3598 C CA . PHE A 1 474 ? -71.183 3.876 33.636 1.00 18.66 470 PHE A CA 1
ATOM 3599 C C . PHE A 1 474 ? -70.487 5.114 33.080 1.00 17.44 470 PHE A C 1
ATOM 3600 O O . PHE A 1 474 ? -69.409 5.005 32.503 1.00 17.06 470 PHE A O 1
ATOM 3608 N N . ASN A 1 475 ? -71.071 6.294 33.293 1.00 18.66 471 ASN A N 1
ATOM 3609 C CA . ASN A 1 475 ? -70.480 7.491 32.715 1.00 23.69 471 ASN A CA 1
ATOM 3610 C C . ASN A 1 475 ? -69.144 7.867 33.382 1.00 19.46 471 ASN A C 1
ATOM 3611 O O . ASN A 1 475 ? -68.258 8.384 32.719 1.00 20.27 471 ASN A O 1
ATOM 3616 N N . LYS A 1 476 ? -69.009 7.611 34.676 1.00 21.94 472 LYS A N 1
ATOM 3617 C CA . LYS A 1 476 ? -67.720 7.811 35.358 1.00 19.67 472 LYS A CA 1
ATOM 3618 C C . LYS A 1 476 ? -66.618 6.908 34.816 1.00 19.89 472 LYS A C 1
ATOM 3619 O O . LYS A 1 476 ? -65.477 7.340 34.651 1.00 21.03 472 LYS A O 1
ATOM 3625 N N . VAL A 1 477 ? -66.950 5.651 34.549 1.00 16.91 473 VAL A N 1
ATOM 3626 C CA . VAL A 1 477 ? -65.950 4.735 33.992 1.00 17.59 473 VAL A CA 1
ATOM 3627 C C . VAL A 1 477 ? -65.552 5.215 32.597 1.00 16.54 473 VAL A C 1
ATOM 3628 O O . VAL A 1 477 ? -64.366 5.259 32.280 1.00 17.00 473 VAL A O 1
ATOM 3632 N N . MET A 1 478 ? -66.535 5.607 31.773 1.00 16.12 474 MET A N 1
ATOM 3633 C CA . MET A 1 478 ? -66.237 6.086 30.417 1.00 17.93 474 MET A CA 1
ATOM 3634 C C . MET A 1 478 ? -65.302 7.298 30.500 1.00 16.16 474 MET A C 1
ATOM 3635 O O . MET A 1 478 ? -64.406 7.433 29.688 1.00 16.67 474 MET A O 1
ATOM 3640 N N . GLN A 1 479 ? -65.516 8.157 31.509 1.00 17.86 475 GLN A N 1
ATOM 3641 C CA . GLN A 1 479 ? -64.666 9.340 31.663 1.00 20.15 475 GLN A CA 1
ATOM 3642 C C . GLN A 1 479 ? -63.238 8.950 32.023 1.00 16.84 475 GLN A C 1
ATOM 3643 O O . GLN A 1 479 ? -62.286 9.528 31.484 1.00 18.19 475 GLN A O 1
ATOM 3649 N N . VAL A 1 480 ? -63.077 7.981 32.923 1.00 16.02 476 VAL A N 1
ATOM 3650 C CA . VAL A 1 480 ? -61.730 7.505 33.227 1.00 16.38 476 VAL A CA 1
ATOM 3651 C C . VAL A 1 480 ? -61.098 6.937 31.961 1.00 16.21 476 VAL A C 1
ATOM 3652 O O . VAL A 1 480 ? -59.957 7.236 31.658 1.00 15.61 476 VAL A O 1
ATOM 3656 N N . VAL A 1 481 ? -61.843 6.111 31.225 1.00 14.45 477 VAL A N 1
ATOM 3657 C CA . VAL A 1 481 ? -61.315 5.527 29.995 1.00 14.06 477 VAL A CA 1
ATOM 3658 C C . VAL A 1 481 ? -60.938 6.619 28.980 1.00 13.91 477 VAL A C 1
ATOM 3659 O O . VAL A 1 481 ? -59.887 6.551 28.348 1.00 15.58 477 VAL A O 1
ATOM 3663 N N . ARG A 1 482 ? -61.765 7.659 28.876 1.00 15.32 478 ARG A N 1
ATOM 3664 C CA . ARG A 1 482 ? -61.418 8.758 27.980 1.00 15.93 478 ARG A CA 1
ATOM 3665 C C . ARG A 1 482 ? -60.080 9.405 28.385 1.00 14.07 478 ARG A C 1
ATOM 3666 O O . ARG A 1 482 ? -59.222 9.709 27.530 1.00 17.76 478 ARG A O 1
ATOM 3674 N N . GLU A 1 483 ? -59.906 9.622 29.678 1.00 14.93 479 GLU A N 1
ATOM 3675 C CA . GLU A 1 483 ? -58.662 10.199 30.189 1.00 14.80 479 GLU A CA 1
ATOM 3676 C C . GLU A 1 483 ? -57.478 9.288 29.934 1.00 18.07 479 GLU A C 1
ATOM 3677 O O . GLU A 1 483 ? -56.398 9.759 29.590 1.00 18.30 479 GLU A O 1
ATOM 3683 N N . GLN A 1 484 ? -57.674 7.978 30.105 1.00 16.09 480 GLN A N 1
ATOM 3684 C CA . GLN A 1 484 ? -56.603 7.025 29.830 1.00 14.81 480 GLN A CA 1
ATOM 3685 C C . GLN A 1 484 ? -56.158 7.096 28.375 1.00 14.01 480 GLN A C 1
ATOM 3686 O O . GLN A 1 484 ? -54.961 7.186 28.086 1.00 15.03 480 GLN A O 1
ATOM 3692 N N . ILE A 1 485 ? -57.116 7.042 27.449 1.00 13.91 481 ILE A N 1
ATOM 3693 C CA . ILE A 1 485 ? -56.778 7.020 26.035 1.00 13.39 481 ILE A CA 1
ATOM 3694 C C . ILE A 1 485 ? -56.113 8.323 25.618 1.00 14.17 481 ILE A C 1
ATOM 3695 O O . ILE A 1 485 ? -55.098 8.317 24.919 1.00 15.13 481 ILE A O 1
ATOM 3700 N N . THR A 1 486 ? -56.695 9.427 26.048 1.00 16.63 482 THR A N 1
ATOM 3701 C CA . THR A 1 486 ? -56.195 10.724 25.589 1.00 16.84 482 THR A CA 1
ATOM 3702 C C . THR A 1 486 ? -54.926 11.153 26.281 1.00 18.28 482 THR A C 1
ATOM 3703 O O . THR A 1 486 ? -54.261 12.081 25.792 1.00 18.87 482 THR A O 1
ATOM 3707 N N . ARG A 1 487 ? -54.569 10.534 27.417 1.00 15.41 483 ARG A N 1
ATOM 3708 C CA . ARG A 1 487 ? -53.243 10.784 27.964 1.00 14.64 483 ARG A CA 1
ATOM 3709 C C . ARG A 1 487 ? -52.195 9.871 27.334 1.00 17.05 483 ARG A C 1
ATOM 3710 O O . ARG A 1 487 ? -50.991 10.152 27.392 1.00 20.32 483 ARG A O 1
ATOM 3718 N N . ALA A 1 488 ? -52.636 8.778 26.715 1.00 16.52 484 ALA A N 1
ATOM 3719 C CA . ALA A 1 488 ? -51.696 7.871 26.062 1.00 17.40 484 ALA A CA 1
ATOM 3720 C C . ALA A 1 488 ? -51.292 8.371 24.684 1.00 16.99 484 ALA A C 1
ATOM 3721 O O . ALA A 1 488 ? -50.157 8.225 24.293 1.00 19.62 484 ALA A O 1
ATOM 3723 N N . LEU A 1 489 ? -52.223 8.950 23.939 1.00 16.33 485 LEU A N 1
ATOM 3724 C CA . LEU A 1 489 ? -51.918 9.294 22.553 1.00 16.56 485 LEU A CA 1
ATOM 3725 C C . LEU A 1 489 ? -50.810 10.359 22.390 1.00 17.50 485 LEU A C 1
ATOM 3726 O O . LEU A 1 489 ? -50.045 10.258 21.442 1.00 17.84 485 LEU A O 1
ATOM 3731 N N . PRO A 1 490 ? -50.707 11.362 23.300 1.00 20.23 486 PRO A N 1
ATOM 3732 C CA . PRO A 1 490 ? -49.646 12.363 23.075 1.00 20.69 486 PRO A CA 1
ATOM 3733 C C . PRO A 1 490 ? -48.228 11.828 23.219 1.00 23.13 486 PRO A C 1
ATOM 3734 O O . PRO A 1 490 ? -47.305 12.528 22.783 1.00 23.08 486 PRO A O 1
ATOM 3738 N N . SER A 1 491 ? -48.052 10.643 23.805 1.00 20.70 487 SER A N 1
ATOM 3739 C CA . SER A 1 491 ? -46.725 10.019 23.836 1.00 23.21 487 SER A CA 1
ATOM 3740 C C . SER A 1 491 ? -46.337 9.504 22.447 1.00 23.89 487 SER A C 1
ATOM 3741 O O . SER A 1 491 ? -45.210 9.012 22.245 1.00 24.31 487 SER A O 1
ATOM 3744 N N . LYS A 1 492 ? -47.260 9.626 21.498 1.00 20.45 488 LYS A N 1
ATOM 3745 C CA . LYS A 1 492 ? -47.054 9.192 20.115 1.00 19.96 488 LYS A CA 1
ATOM 3746 C C . LYS A 1 492 ? -46.528 7.755 20.042 1.00 21.05 488 LYS A C 1
ATOM 3747 O O . LYS A 1 492 ? -45.440 7.510 19.495 1.00 22.01 488 LYS A O 1
ATOM 3753 N N . PRO A 1 493 ? -47.288 6.798 20.593 1.00 19.23 489 PRO A N 1
ATOM 3754 C CA . PRO A 1 493 ? -46.866 5.399 20.468 1.00 19.22 489 PRO A CA 1
ATOM 3755 C C . PRO A 1 493 ? -46.595 4.986 19.032 1.00 18.46 489 PRO A C 1
ATOM 3756 O O . PRO A 1 493 ? -47.364 5.326 18.135 1.00 19.17 489 PRO A O 1
ATOM 3760 N N . ASN A 1 494 ? -45.507 4.255 18.812 1.00 18.52 490 ASN A N 1
ATOM 3761 C CA . ASN A 1 494 ? -45.128 3.901 17.441 1.00 19.71 490 ASN A CA 1
ATOM 3762 C C . ASN A 1 494 ? -45.943 2.755 16.870 1.00 24.29 490 ASN A C 1
ATOM 3763 O O . ASN A 1 494 ? -45.930 2.506 15.660 1.00 25.42 490 ASN A O 1
ATOM 3768 N N . SER A 1 495 ? -46.637 2.050 17.746 1.00 21.70 491 SER A N 1
ATOM 3769 C CA . SER A 1 495 ? -47.365 0.842 17.358 1.00 23.42 491 SER A CA 1
ATOM 3770 C C . SER A 1 495 ? -48.571 0.662 18.266 1.00 21.08 491 SER A C 1
ATOM 3771 O O . SER A 1 495 ? -48.657 1.284 19.325 1.00 20.73 491 SER A O 1
ATOM 3774 N N . LEU A 1 496 ? -49.480 -0.222 17.876 1.00 20.50 492 LEU A N 1
ATOM 3775 C CA . LEU A 1 496 ? -50.591 -0.567 18.752 1.00 22.63 492 LEU A CA 1
ATOM 3776 C C . LEU A 1 496 ? -50.083 -1.237 20.030 1.00 21.69 492 LEU A C 1
ATOM 3777 O O . LEU A 1 496 ? -50.629 -0.998 21.106 1.00 20.92 492 LEU A O 1
ATOM 3782 N N . ASP A 1 497 ? -49.018 -2.034 19.937 1.00 20.63 493 ASP A N 1
ATOM 3783 C CA . ASP A 1 497 ? -48.465 -2.659 21.126 1.00 25.80 493 ASP A CA 1
ATOM 3784 C C . ASP A 1 497 ? -47.912 -1.609 22.080 1.00 22.29 493 ASP A C 1
ATOM 3785 O O . ASP A 1 497 ? -48.060 -1.735 23.296 1.00 23.44 493 ASP A O 1
ATOM 3790 N N . GLN A 1 498 ? -47.281 -0.567 21.537 1.00 21.68 494 GLN A N 1
ATOM 3791 C CA . GLN A 1 498 ? -46.735 0.480 22.400 1.00 22.10 494 GLN A CA 1
ATOM 3792 C C . GLN A 1 498 ? -47.847 1.257 23.089 1.00 21.09 494 GLN A C 1
ATOM 3793 O O . GLN A 1 498 ? -47.713 1.659 24.253 1.00 21.40 494 GLN A O 1
ATOM 3799 N N . PHE A 1 499 ? -48.948 1.443 22.371 1.00 18.26 495 PHE A N 1
ATOM 3800 C CA . PHE A 1 499 ? -50.116 2.111 22.918 1.00 16.12 495 PHE A CA 1
ATOM 3801 C C . PHE A 1 499 ? -50.646 1.284 24.093 1.00 18.56 495 PHE A C 1
ATOM 3802 O O . PHE A 1 499 ? -50.964 1.823 25.154 1.00 19.81 495 PHE A O 1
ATOM 3810 N N . LYS A 1 500 ? -50.698 -0.038 23.917 1.00 19.26 496 LYS A N 1
ATOM 3811 C CA . LYS A 1 500 ? -51.126 -0.920 25.010 1.00 22.06 496 LYS A CA 1
ATOM 3812 C C . LYS A 1 500 ? -50.237 -0.811 26.246 1.00 22.40 496 LYS A C 1
ATOM 3813 O O . LYS A 1 500 ? -50.721 -0.760 27.366 1.00 23.83 496 LYS A O 1
ATOM 3819 N N . SER A 1 501 ? -48.930 -0.767 26.027 1.00 24.14 497 SER A N 1
ATOM 3820 C CA . SER A 1 501 ? -47.982 -0.637 27.112 1.00 28.52 497 SER A CA 1
ATOM 3821 C C . SER A 1 501 ? -48.206 0.679 27.853 1.00 24.95 497 SER A C 1
ATOM 3822 O O . SER A 1 501 ? -48.210 0.729 29.099 1.00 26.23 497 SER A O 1
ATOM 3825 N N . LYS A 1 502 ? -48.435 1.742 27.079 1.00 20.47 498 LYS A N 1
ATOM 3826 C CA . LYS A 1 502 ? -48.696 3.042 27.663 1.00 20.74 498 LYS A CA 1
ATOM 3827 C C . LYS A 1 502 ? -49.945 2.994 28.523 1.00 19.46 498 LYS A C 1
ATOM 3828 O O . LYS A 1 502 ? -49.943 3.525 29.622 1.00 22.24 498 LYS A O 1
ATOM 3834 N N . LEU A 1 503 ? -51.017 2.372 28.028 1.00 19.57 499 LEU A N 1
ATOM 3835 C CA . LEU A 1 503 ? -52.250 2.251 28.801 1.00 18.44 499 LEU A CA 1
ATOM 3836 C C . LEU A 1 503 ? -52.028 1.515 30.119 1.00 18.63 499 LEU A C 1
ATOM 3837 O O . LEU A 1 503 ? -52.628 1.848 31.126 1.00 19.55 499 LEU A O 1
ATOM 3842 N N . ARG A 1 504 ? -51.160 0.511 30.109 1.00 19.70 500 ARG A N 1
ATOM 3843 C CA . ARG A 1 504 ? -50.881 -0.202 31.361 1.00 22.88 500 ARG A CA 1
ATOM 3844 C C . ARG A 1 504 ? -50.291 0.710 32.425 1.00 23.94 500 ARG A C 1
ATOM 3845 O O . ARG A 1 504 ? -50.469 0.450 33.628 1.00 25.39 500 ARG A O 1
ATOM 3853 N N . SER A 1 505 ? -49.581 1.755 32.002 1.00 22.87 501 SER A N 1
ATOM 3854 C CA . SER A 1 505 ? -48.998 2.717 32.945 1.00 25.71 501 SER A CA 1
ATOM 3855 C C . SER A 1 505 ? -50.006 3.760 33.423 1.00 24.36 501 SER A C 1
ATOM 3856 O O . SER A 1 505 ? -49.648 4.643 34.209 1.00 25.29 501 SER A O 1
ATOM 3859 N N . LEU A 1 506 ? -51.245 3.668 32.933 1.00 21.48 502 LEU A N 1
ATOM 3860 C CA . LEU A 1 506 ? -52.319 4.608 33.291 1.00 19.93 502 LEU A CA 1
ATOM 3861 C C . LEU A 1 506 ? -53.520 3.865 33.862 1.00 22.12 502 LEU A C 1
ATOM 3862 O O . LEU A 1 506 ? -54.657 4.064 33.421 1.00 20.56 502 LEU A O 1
ATOM 3867 N N . SER A 1 507 ? -53.283 3.002 34.856 1.00 19.38 503 SER A N 1
ATOM 3868 C CA . SER A 1 507 ? -54.393 2.303 35.501 1.00 19.10 503 SER A CA 1
ATOM 3869 C C . SER A 1 507 ? -55.259 3.296 36.246 1.00 18.28 503 SER A C 1
ATOM 3870 O O . SER A 1 507 ? -54.889 4.480 36.382 1.00 19.99 503 SER A O 1
ATOM 3873 N N . TYR A 1 508 ? -56.407 2.820 36.718 1.00 19.35 504 TYR A N 1
ATOM 3874 C CA . TYR A 1 508 ? -57.319 3.660 37.478 1.00 22.35 504 TYR A CA 1
ATOM 3875 C C . TYR A 1 508 ? -56.584 4.334 38.640 1.00 21.63 504 TYR A C 1
ATOM 3876 O O . TYR A 1 508 ? -56.745 5.534 38.855 1.00 20.99 504 TYR A O 1
ATOM 3885 N N . SER A 1 509 ? -55.755 3.572 39.354 1.00 23.88 505 SER A N 1
ATOM 3886 C CA . SER A 1 509 ? -55.065 4.133 40.529 1.00 24.82 505 SER A CA 1
ATOM 3887 C C . SER A 1 509 ? -54.125 5.258 40.088 1.00 24.42 505 SER A C 1
ATOM 3888 O O . SER A 1 509 ? -54.011 6.286 40.766 1.00 25.42 505 SER A O 1
ATOM 3891 N N . GLU A 1 510 ? -53.500 5.106 38.921 1.00 23.12 506 GLU A N 1
ATOM 3892 C CA . GLU A 1 510 ? -52.648 6.172 38.402 1.00 22.81 506 GLU A CA 1
ATOM 3893 C C . GLU A 1 510 ? -53.472 7.387 37.969 1.00 21.41 506 GLU A C 1
ATOM 3894 O O . GLU A 1 510 ? -53.085 8.533 38.209 1.00 20.04 506 GLU A O 1
ATOM 3900 N N . ILE A 1 511 ? -54.606 7.144 37.319 1.00 19.62 507 ILE A N 1
ATOM 3901 C CA . ILE A 1 511 ? -55.498 8.257 36.988 1.00 19.30 507 ILE A CA 1
ATOM 3902 C C . ILE A 1 511 ? -55.905 9.019 38.247 1.00 20.12 507 ILE A C 1
ATOM 3903 O O . ILE A 1 511 ? -55.959 10.262 38.244 1.00 20.33 507 ILE A O 1
ATOM 3908 N N . LEU A 1 512 ? -56.210 8.290 39.319 1.00 18.99 508 LEU A N 1
ATOM 3909 C CA . LEU A 1 512 ? -56.554 8.942 40.583 1.00 20.13 508 LEU A CA 1
ATOM 3910 C C . LEU A 1 512 ? -55.422 9.845 41.073 1.00 22.01 508 LEU A C 1
ATOM 3911 O O . LEU A 1 512 ? -55.651 10.964 41.557 1.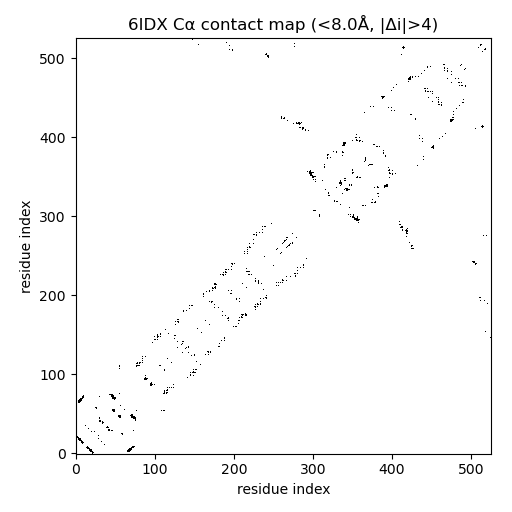00 22.36 508 LEU A O 1
ATOM 3916 N N . ARG A 1 513 ? -54.202 9.335 40.981 1.00 21.10 509 ARG A N 1
ATOM 3917 C CA . ARG A 1 513 ? -53.040 10.088 41.445 1.00 22.61 509 ARG A CA 1
ATOM 3918 C C . ARG A 1 513 ? -52.848 11.352 40.632 1.00 22.81 509 ARG A C 1
ATOM 3919 O O . ARG A 1 513 ? -52.548 12.415 41.195 1.00 25.95 509 ARG A O 1
ATOM 3927 N N . LEU A 1 514 ? -53.026 11.232 39.316 1.00 20.52 510 LEU A N 1
ATOM 3928 C CA . LEU A 1 514 ? -52.848 12.366 38.414 1.00 21.96 510 LEU A CA 1
ATOM 3929 C C . LEU A 1 514 ? -53.931 13.400 38.701 1.00 21.20 510 LEU A C 1
ATOM 3930 O O . LEU A 1 514 ? -53.663 14.601 38.723 1.00 22.32 510 LEU A O 1
ATOM 3935 N N . ARG A 1 515 ? -55.158 12.931 38.923 1.00 19.85 511 ARG A N 1
ATOM 3936 C CA . ARG A 1 515 ? -56.258 13.841 39.242 1.00 24.56 511 ARG A CA 1
ATOM 3937 C C . ARG A 1 515 ? -55.985 14.597 40.543 1.00 27.35 511 ARG A C 1
ATOM 3938 O O . ARG A 1 515 ? -56.193 15.820 40.639 1.00 27.09 511 ARG A O 1
ATOM 3946 N N . GLN A 1 516 ? -55.506 13.874 41.545 1.00 24.60 512 GLN A N 1
ATOM 3947 C CA . GLN A 1 516 ? -55.206 14.503 42.826 1.00 26.12 512 GLN A CA 1
ATOM 3948 C C . GLN A 1 516 ? -54.144 15.595 42.667 1.00 28.43 512 GLN A C 1
ATOM 3949 O O . GLN A 1 516 ? -54.225 16.671 43.280 1.00 28.37 512 GLN A O 1
ATOM 3955 N N . SER A 1 517 ? -53.174 15.342 41.801 1.00 29.67 513 SER A N 1
ATOM 3956 C CA . SER A 1 517 ? -52.110 16.307 41.557 1.00 33.67 513 SER A CA 1
ATOM 3957 C C . SER A 1 517 ? -52.609 17.599 40.896 1.00 35.00 513 SER A C 1
ATOM 3958 O O . SER A 1 517 ? -51.978 18.644 41.039 1.00 37.09 513 SER A O 1
ATOM 3961 N N . GLU A 1 518 ? -53.728 17.531 40.173 1.00 31.24 514 GLU A N 1
ATOM 3962 C CA . GLU A 1 518 ? -54.342 18.730 39.601 1.00 33.34 514 GLU A CA 1
ATOM 3963 C C . GLU A 1 518 ? -55.105 19.541 40.633 1.00 41.23 514 GLU A C 1
ATOM 3964 O O . GLU A 1 518 ? -55.197 20.765 40.517 1.00 43.63 514 GLU A O 1
ATOM 3970 N N . ARG A 1 519 ? -55.659 18.845 41.626 1.00 39.73 515 ARG A N 1
ATOM 3971 C CA . ARG A 1 519 ? -56.542 19.441 42.621 1.00 44.38 515 ARG A CA 1
ATOM 3972 C C . ARG A 1 519 ? -55.764 20.212 43.680 1.00 48.42 515 ARG A C 1
ATOM 3973 O O . ARG A 1 519 ? -55.535 21.414 43.536 1.00 52.35 515 ARG A O 1
ATOM 3975 N N . ARG B 2 1 ? -75.372 11.808 -3.179 1.00 62.29 1471 ARG C N 1
ATOM 3976 C CA . ARG B 2 1 ? -75.159 12.830 -2.160 1.00 61.80 1471 ARG C CA 1
ATOM 3977 C C . ARG B 2 1 ? -73.955 13.711 -2.494 1.00 62.37 1471 ARG C C 1
ATOM 3978 O O . ARG B 2 1 ? -73.046 13.297 -3.218 1.00 62.95 1471 ARG C O 1
ATOM 3980 N N . LYS B 2 2 ? -73.926 14.913 -1.962 1.00 60.92 1472 LYS C N 1
ATOM 3981 C CA . LYS B 2 2 ? -72.833 15.823 -2.193 1.00 55.40 1472 LYS C CA 1
ATOM 3982 C C . LYS B 2 2 ? -71.600 15.451 -1.383 1.00 51.21 1472 LYS C C 1
ATOM 3983 O O . LYS B 2 2 ? -71.674 14.786 -0.388 1.00 51.13 1472 LYS C O 1
ATOM 3985 N N . SER B 2 3 ? -70.456 15.890 -1.852 1.00 47.79 1473 SER C N 1
ATOM 3986 C CA . SER B 2 3 ? -69.228 15.629 -1.172 1.00 42.21 1473 SER C CA 1
ATOM 3987 C C . SER B 2 3 ? -69.087 16.533 0.003 1.00 34.48 1473 SER C C 1
ATOM 3988 O O . SER B 2 3 ? -69.374 17.683 -0.052 1.00 30.76 1473 SER C O 1
ATOM 3991 N N . ARG B 2 4 ? -68.578 15.987 1.070 1.00 38.21 1474 ARG C N 1
ATOM 3992 C CA . ARG B 2 4 ? -68.417 16.766 2.247 1.00 37.96 1474 ARG C CA 1
ATOM 3993 C C . ARG B 2 4 ? -67.304 17.783 2.084 1.00 33.41 1474 ARG C C 1
ATOM 3994 O O . ARG B 2 4 ? -67.213 18.680 2.839 1.00 35.53 1474 ARG C O 1
ATOM 4002 N N . TYR B 2 5 ? -66.490 17.615 1.068 1.00 25.36 1475 TYR C N 1
ATOM 4003 C CA . TYR B 2 5 ? -65.345 18.462 0.815 1.00 23.84 1475 TYR C CA 1
ATOM 4004 C C . TYR B 2 5 ? -65.636 19.552 -0.212 1.00 28.35 1475 TYR C C 1
ATOM 4005 O O . TYR B 2 5 ? -64.798 20.351 -0.493 1.00 29.01 1475 TYR C O 1
ATOM 4014 N N . ALA B 2 6 ? -66.845 19.566 -0.750 1.00 29.21 1476 ALA C N 1
ATOM 4015 C CA . ALA B 2 6 ? -67.156 20.455 -1.883 1.00 34.57 1476 ALA C CA 1
ATOM 4016 C C . ALA B 2 6 ? -66.910 21.942 -1.606 1.00 35.52 1476 ALA C C 1
ATOM 4017 O O . ALA B 2 6 ? -66.580 22.696 -2.516 1.00 37.04 1476 ALA C O 1
ATOM 4019 N N . GLU B 2 7 ? -67.060 22.370 -0.359 1.00 37.68 1477 GLU C N 1
ATOM 4020 C CA . GLU B 2 7 ? -67.078 23.802 -0.080 1.00 44.53 1477 GLU C CA 1
ATOM 4021 C C . GLU B 2 7 ? -65.749 24.394 0.385 1.00 44.92 1477 GLU C C 1
ATOM 4022 O O . GLU B 2 7 ? -65.681 25.571 0.746 1.00 45.42 1477 GLU C O 1
ATOM 4024 N N . LEU B 2 8 ? -64.681 23.613 0.407 1.00 40.80 1478 LEU C N 1
ATOM 4025 C CA . LEU B 2 8 ? -63.496 24.203 0.990 1.00 37.20 1478 LEU C CA 1
ATOM 4026 C C . LEU B 2 8 ? -62.508 24.732 -0.047 1.00 27.53 1478 LEU C C 1
ATOM 4027 O O . LEU B 2 8 ? -62.612 24.454 -1.242 1.00 26.38 1478 LEU C O 1
ATOM 4032 N N . ASP B 2 9 ? -61.577 25.531 0.459 1.00 25.43 1479 ASP C N 1
ATOM 4033 C CA . ASP B 2 9 ? -60.514 26.143 -0.321 1.00 22.35 1479 ASP C CA 1
ATOM 4034 C C . ASP B 2 9 ? -59.392 25.123 -0.372 1.00 17.53 1479 ASP C C 1
ATOM 4035 O O . ASP B 2 9 ? -58.534 25.093 0.509 1.00 17.81 1479 ASP C O 1
ATOM 4040 N N . PHE B 2 10 ? -59.423 24.272 -1.394 1.00 19.25 1480 PHE C N 1
ATOM 4041 C CA . PHE B 2 10 ? -58.552 23.112 -1.434 1.00 17.20 1480 PHE C CA 1
ATOM 4042 C C . PHE B 2 10 ? -57.086 23.504 -1.448 1.00 17.89 1480 PHE C C 1
ATOM 4043 O O . PHE B 2 10 ? -56.288 22.908 -0.742 1.00 16.94 1480 PHE C O 1
ATOM 4051 N N . GLU B 2 11 ? -56.709 24.491 -2.262 1.00 18.57 1481 GLU C N 1
ATOM 4052 C CA . GLU B 2 11 ? -55.300 24.884 -2.266 1.00 17.22 1481 GLU C CA 1
ATOM 4053 C C . GLU B 2 11 ? -54.846 25.403 -0.914 1.00 15.84 1481 GLU C C 1
ATOM 4054 O O . GLU B 2 11 ? -53.716 25.152 -0.493 1.00 17.22 1481 GLU C O 1
ATOM 4060 N N . LYS B 2 12 ? -55.716 26.127 -0.228 1.00 17.15 1482 LYS C N 1
ATOM 4061 C CA . LYS B 2 12 ? -55.297 26.708 1.036 1.00 17.88 1482 LYS C CA 1
ATOM 4062 C C . LYS B 2 12 ? -55.088 25.592 2.057 1.00 18.72 1482 LYS C C 1
ATOM 4063 O O . LYS B 2 12 ? -54.081 25.558 2.775 1.00 18.01 1482 LYS C O 1
ATOM 4069 N N . ILE B 2 13 ? -56.043 24.675 2.128 1.00 18.31 1483 ILE C N 1
ATOM 4070 C CA . ILE B 2 13 ? -55.921 23.597 3.113 1.00 19.53 1483 ILE C CA 1
ATOM 4071 C C . ILE B 2 13 ? -54.733 22.707 2.782 1.00 21.72 1483 ILE C C 1
ATOM 4072 O O . ILE B 2 13 ? -54.071 22.199 3.679 1.00 21.63 1483 ILE C O 1
ATOM 4077 N N . MET B 2 14 ? -54.436 22.555 1.497 1.00 14.77 1484 MET C N 1
ATOM 4078 C CA . MET B 2 14 ? -53.361 21.648 1.087 1.00 13.94 1484 MET C CA 1
ATOM 4079 C C . MET B 2 14 ? -51.969 22.273 1.108 1.00 17.00 1484 MET C C 1
ATOM 4080 O O . MET B 2 14 ? -50.993 21.552 0.948 1.00 18.43 1484 MET C O 1
ATOM 4085 N N . HIS B 2 15 ? -51.885 23.594 1.340 1.00 16.50 1485 HIS C N 1
ATOM 4086 C CA . HIS B 2 15 ? -50.627 24.356 1.267 1.00 16.02 1485 HIS C CA 1
ATOM 4087 C C . HIS B 2 15 ? -49.997 24.294 -0.104 1.00 16.55 1485 HIS C C 1
ATOM 4088 O O . HIS B 2 15 ? -48.766 24.299 -0.209 1.00 17.89 1485 HIS C O 1
ATOM 4095 N N . THR B 2 16 ? -50.822 24.226 -1.141 1.00 16.44 1486 THR C N 1
ATOM 4096 C CA . THR B 2 16 ? -50.321 24.054 -2.488 1.00 17.67 1486 THR C CA 1
ATOM 4097 C C . THR B 2 16 ? -49.379 25.193 -2.899 1.00 19.97 1486 THR C C 1
ATOM 4098 O O . THR B 2 16 ? -48.273 24.946 -3.381 1.00 19.40 1486 THR C O 1
ATOM 4102 N N . ARG B 2 17 ? -49.789 26.431 -2.646 1.00 19.61 1487 ARG C N 1
ATOM 4103 C CA . ARG B 2 17 ? -48.999 27.588 -3.065 1.00 26.09 1487 ARG C CA 1
ATOM 4104 C C . ARG B 2 17 ? -47.642 27.658 -2.355 1.00 24.31 1487 ARG C C 1
ATOM 4105 O O . ARG B 2 17 ? -46.609 27.885 -3.004 1.00 22.74 1487 ARG C O 1
ATOM 4113 N N . LYS B 2 18 ? -47.652 27.425 -1.047 1.00 23.35 1488 LYS C N 1
ATOM 4114 C CA . LYS B 2 18 ? -46.436 27.395 -0.246 1.00 23.99 1488 LYS C CA 1
ATOM 4115 C C . LYS B 2 18 ? -45.472 26.333 -0.740 1.00 23.24 1488 LYS C C 1
ATOM 4116 O O . LYS B 2 18 ? -44.265 26.570 -0.849 1.00 22.01 1488 LYS C O 1
ATOM 4122 N N . ARG B 2 19 ? -45.990 25.146 -1.037 1.00 16.82 1489 ARG C N 1
ATOM 4123 C CA . ARG B 2 19 ? -45.122 24.113 -1.546 1.00 15.88 1489 ARG C CA 1
ATOM 4124 C C . ARG B 2 19 ? -44.487 24.524 -2.889 1.00 18.65 1489 ARG C C 1
ATOM 4125 O O . ARG B 2 19 ? -43.304 24.278 -3.105 1.00 19.28 1489 ARG C O 1
ATOM 4133 N N . HIS B 2 20 ? -45.247 25.194 -3.754 1.00 18.32 1490 HIS C N 1
ATOM 4134 C CA . HIS B 2 20 ? -44.658 25.654 -5.021 1.00 20.09 1490 HIS C CA 1
ATOM 4135 C C . HIS B 2 20 ? -43.554 26.659 -4.744 1.00 20.03 1490 HIS C C 1
ATOM 4136 O O . HIS B 2 20 ? -42.477 26.568 -5.329 1.00 22.52 1490 HIS C O 1
ATOM 4143 N N . GLN B 2 21 ? -43.822 27.586 -3.832 1.00 21.88 1491 GLN C N 1
ATOM 4144 C CA . GLN B 2 21 ? -42.839 28.612 -3.469 1.00 26.80 1491 GLN C CA 1
ATOM 4145 C C . GLN B 2 21 ? -41.575 27.965 -2.912 1.00 25.17 1491 GLN C C 1
ATOM 4146 O O . GLN B 2 21 ? -40.458 28.361 -3.256 1.00 24.59 1491 GLN C O 1
ATOM 4152 N N . ASP B 2 22 ? -41.743 26.939 -2.076 1.00 21.68 1492 ASP C N 1
ATOM 4153 C CA . ASP B 2 22 ? -40.580 26.214 -1.581 1.00 22.39 1492 ASP C CA 1
ATOM 4154 C C . ASP B 2 22 ? -39.790 25.583 -2.714 1.00 24.74 1492 ASP C C 1
ATOM 4155 O O . ASP B 2 22 ? -38.551 25.602 -2.721 1.00 26.01 1492 ASP C O 1
ATOM 4160 N N . MET B 2 23 ? -40.513 24.997 -3.659 1.00 23.38 1493 MET C N 1
ATOM 4161 C CA . MET B 2 23 ? -39.901 24.305 -4.782 1.00 24.02 1493 MET C CA 1
ATOM 4162 C C . MET B 2 23 ? -39.172 25.274 -5.718 1.00 25.93 1493 MET C C 1
ATOM 4163 O O . MET B 2 23 ? -38.113 24.948 -6.254 1.00 29.71 1493 MET C O 1
ATOM 4168 N N . PHE B 2 24 ? -39.742 26.459 -5.912 1.00 27.80 1494 PHE C N 1
ATOM 4169 C CA . PHE B 2 24 ? -39.178 27.405 -6.873 1.00 33.19 1494 PHE C CA 1
ATOM 4170 C C . PHE B 2 24 ? -38.190 28.392 -6.235 1.00 41.66 1494 PHE C C 1
ATOM 4171 O O . PHE B 2 24 ? -37.766 29.348 -6.880 1.00 44.05 1494 PHE C O 1
ATOM 4179 N N . GLN B 2 25 ? -37.815 28.126 -4.984 1.00 46.00 1495 GLN C N 1
ATOM 4180 C CA . GLN B 2 25 ? -36.817 28.908 -4.238 1.00 49.78 1495 GLN C CA 1
ATOM 4181 C C . GLN B 2 25 ? -37.142 30.398 -4.213 1.00 52.86 1495 GLN C C 1
ATOM 4182 O O . GLN B 2 25 ? -38.310 30.790 -4.183 1.00 53.74 1495 GLN C O 1
#

Nearest PDB structures (foldseek):
  6idx-assembly1_A  TM=1.002E+00  e=1.328E-69  Homo sapiens
  6ie1-assembly1_A  TM=9.406E-01  e=7.296E-62  Homo sapiens
  6tgc-assembly1_B  TM=9.810E-01  e=1.303E-51  Homo sapiens
  8zj2-assembly1_A  TM=9.418E-01  e=6.295E-44  Homo sapiens
  7y4a-assembly4_H  TM=9.731E-01  e=1.152E-07  Homo sapiens

Secondary structure (DSSP, 8-state):
--EEEEEEE-TTSPPEEEEEETTS-HHHHHHHHHHHTT-S-GGGEEEEESSTT-PBP-TTGGGGPPTTEEEEEEE-HHHHHHHHHHHTT-SSHHHHHHHHHHHHHHTTSHHHHHHHHTTTHHHHHHHHHHH-SSTTTT-HHHHHHHHHHHHHHHTT-SS-GGGS-HHHHHHHHHHHHSS---HHHHHHHHHHHHHHHHH-HHHHHHHHHHS-HHHHHHGGGSS-HHHHHHHHHHHHHHHHHS-HHHHHHHHHHHHHTTHHHHHIIIIITSSSPPPHHHHHHHHHHHHHHHHTTHHHHTPPP-TT-HHHHHHHHHHHHHHHTT--HHHHHHHHTTTGGGT-SSSS-GGGGGGSTTTHHHHHHHHHHHHHHSHHHHHHHHHTTSS--STT---HHHHHHHHHHHHHHHHTTTPPP-TT-----GGGGG-TTHHHHHHHHHHHHHHHHHHHTT--GGGHHHHHHHHHHHHHHHGGG--SSHHHHHHHHHTT-HHHHHHHHHHH-/---TTTTS-HHHHHTHHHHHHHHT-

Foldseek 3Di:
DDWAWEWEDDPPDDTDIDTDDLVDAQLVVQVVVCVVVVHPDSVQKFKFFPDDLGETDDNPCVVVDHHYTYIYIDGALLVLLVVLVVQCPDPPVVSVQVSLQVLLSHLLHVRNLVNNVVVVVLVSLLVCLLDPPCCQNPNVSSNLSSLSNNVSSVVVVPDALVVHDLSSLLSLLVCQQDPHGDPSSLLSSLVNLLVSLQRDLVSLVSSVVRHALLSLLVQLQDLDVSSNLSSLSNVLSNLVSDDPVCNVVSVVRNVVNPSLVSCVVRPVVNPDDDDQSSLLSVVSVLLSVLQNQQVQQADQQDLVDVVSQVLVVVLVCLQLVVDVVLSVVLCVQQCVLLQAPPRPRSSVVLRDHGRHRSLSVLSSCCCPVVVVLSNVLSVVQRSDPPQQGDRNSVVSRVVLVLLCVVSVHPDHRDDPDSDDQQQVSVDPPVSSVVSSLLSVLLSQQSVVVSHGPVCVVVSVVLSSVLQVVLRVVRQNHPVSSSVSSVVSHPVNSVVVVVVVD/DDDPCVPDDVCVVVVVVVVVVVVVD

CATH classification: 1.25.10.10

InterPro domains:
  IPR001849 Pleckstrin homology domain [PF16457] (541-667)
  IPR006816 ELMO domain [PF04727] (295-474)
  IPR006816 ELMO domain [PS51335] (311-485)
  IPR011989 Armadillo-like helical [G3DSA:1.25.10.10] (14-292)
  IPR011993 PH-like domain superfamily [G3DSA:2.30.29.30] (552-668)
  IPR016024 Armadillo-type fold [SSF48371] (84-266)
  IPR024574 ELMO, armadillo-like helical domain [PF11841] (115-272)
  IPR050868 Engulfment and cell motility domain-containing protein [PTHR12771] (62-618)
  IPR060267 ELMO, N-terminal ubiquitin-like domain [PF26964] (6-80)

Organism: Homo sapiens (NCBI:txid9606)

Solvent-accessible surface area: 23925 Å² total; per-residue (Å²): 159,85,86,7,40,6,16,0,64,65,115,95,40,135,43,32,148,15,131,3,49,38,88,69,79,15,75,45,0,14,106,77,0,0,80,54,40,101,33,97,61,31,121,81,34,14,2,45,47,18,110,66,114,47,69,11,5,41,104,135,32,8,88,92,14,160,111,58,28,72,0,42,5,10,62,10,17,34,61,10,0,127,51,7,32,129,108,3,95,29,111,81,63,115,48,25,38,93,4,0,122,63,0,8,108,16,0,60,13,80,35,0,0,51,67,0,14,112,67,96,0,4,57,10,1,8,122,22,0,50,78,23,108,45,9,62,86,140,62,30,105,4,0,13,50,0,0,12,0,1,0,15,0,5,25,49,65,76,42,69,18,83,88,14,44,80,67,0,0,104,58,0,1,32,12,0,32,33,136,77,32,60,62,43,0,0,18,35,0,0,0,0,0,0,0,0,0,6,64,8,74,44,2,13,99,79,0,39,148,59,14,72,30,25,56,1,4,52,5,0,92,28,119,49,16,64,0,10,7,4,0,0,0,0,0,0,0,8,11,3,29,0,56,51,130,33,4,89,98,31,16,82,43,5,56,76,107,114,14,60,35,26,0,16,93,70,5,38,140,27,155,44,113,50,116,80,29,2,16,0,0,0,3,0,11,14,20,5,68,14,1,40,29,42,123,90,16,95,48,121,3,68,27,138,46,114,68,39,72,69,49,2,105,46,0,20,92,12,0,0,89,51,97,143,89,40,18,56,62,4,68,110,27,53,25,91,15,0,9,4,92,51,71,130,45,4,2,77,30,1,30,79,29,39,1,0,9,4,0,2,47,0,0,54,22,1,0,114,80,64,87,120,23,0,32,95,3,2,36,81,17,1,72,95,127,76,63,49,42,3,16,4,0,84,0,0,10,50,0,0,52,9,0,5,78,24,11,75,14,26,98,79,2,61,90,64,85,54,66,36,38,22,1,20,11,34,64,105,113,6,11,15,24,0,1,5,18,0,0,58,11,0,7,78,0,4,110,68,38,174,0,35,48,172,41,6,105,138,0,8,86,1,0,73,40,0,0,53,118,0,10,94,63,85,7,88,35,19,102,87,0,73,54,72,9,149,66,9,25,47,78,43,2,77,136,33,87,132,90,147,116,141,89,30,54,1,74,107,29,79,22,33,109,18,0,33,0,136,99,6,3,116,78,29,42,123

Radius of gyration: 31.47 Å; Cα contacts (8 Å, |Δi|>4): 730; chains: 2; bounding box: 66×91×76 Å